Protein AF-A0A7X7J1K4-F1 (afdb_monomer)

Secondary structure (DSSP, 8-state):
--S-SS------------------------------PPPTTSPP-EEEEEE-GGGGSTTTTHHHHHHHHHH----EEEEEE-STT--TT-HHHHHHHHHHHHHHHTTT-EEEEE--GGGGHHHHHHH-TT-EEEEEEEEEEE--SSSEEEEEEEPP-B--TTTTTS--B-EEEEEEEEEEEE-EETTEE-GGG-EE-GGGEEEEEEETTEEEEEEE--TTTTTPEEEEEEEEEEEEE-TT-SSHHHHHHHHHHHTTTS--SEEE--S-SSPP-TT--TTS-EEEE-HHHHHHHHHHHTS--HHHHHHHHHH-BTT-HHHHHHHHHHHHHHHHHHHHHHHHHHHHHHHHHH-TT-EEES-S--SSS--GGGGGTTSSGGGT---SSEEEETT--HHHHHHHHHHTT-S-EEEEE--SSHHHHHHHHHHHHTTTEEEEE-

Structure (mmCIF, N/CA/C/O backbone):
data_AF-A0A7X7J1K4-F1
#
_entry.id   AF-A0A7X7J1K4-F1
#
loop_
_atom_site.group_PDB
_atom_site.id
_atom_site.type_symbol
_atom_site.label_atom_id
_atom_site.label_alt_id
_atom_site.label_comp_id
_atom_site.label_asym_id
_atom_site.label_entity_id
_atom_site.label_seq_id
_atom_site.pdbx_PDB_ins_code
_atom_site.Cartn_x
_atom_site.Cartn_y
_atom_site.Cartn_z
_atom_site.occupancy
_atom_site.B_iso_or_equiv
_atom_site.auth_seq_id
_atom_site.auth_comp_id
_atom_site.auth_asym_id
_atom_site.auth_atom_id
_atom_site.pdbx_PDB_model_num
ATOM 1 N N . MET A 1 1 ? 10.378 25.356 23.975 1.00 38.84 1 MET A N 1
ATOM 2 C CA . MET A 1 1 ? 11.098 26.392 23.202 1.00 38.84 1 MET A CA 1
ATOM 3 C C . MET A 1 1 ? 10.465 26.437 21.829 1.00 38.84 1 MET A C 1
ATOM 5 O O . MET A 1 1 ? 10.294 25.387 21.225 1.00 38.84 1 MET A O 1
ATOM 9 N N . SER A 1 2 ? 9.949 27.606 21.465 1.00 27.91 2 SER A N 1
ATOM 10 C CA . SER A 1 2 ? 8.880 27.794 20.487 1.00 27.91 2 SER A CA 1
ATOM 11 C C . SER A 1 2 ? 9.365 27.952 19.051 1.00 27.91 2 SER A C 1
ATOM 13 O O . SER A 1 2 ? 10.440 28.473 18.773 1.00 27.91 2 SER A O 1
ATOM 15 N N . SER A 1 3 ? 8.471 27.540 18.161 1.00 30.62 3 SER A N 1
ATOM 16 C CA . SER A 1 3 ? 8.417 27.782 16.729 1.00 30.62 3 SER A CA 1
ATOM 17 C C . SER A 1 3 ? 8.496 29.271 16.372 1.00 30.62 3 SER A C 1
ATOM 19 O O . SER A 1 3 ? 7.479 29.952 16.391 1.00 30.62 3 SER A O 1
ATOM 21 N N . THR A 1 4 ? 9.676 29.764 16.010 1.00 34.72 4 THR A N 1
ATOM 22 C CA . THR A 1 4 ? 9.859 30.968 15.176 1.00 34.72 4 THR A CA 1
ATOM 23 C C . THR A 1 4 ? 11.352 31.136 14.934 1.00 34.72 4 THR A C 1
ATOM 25 O O . THR A 1 4 ? 12.002 31.713 15.789 1.00 34.72 4 THR A O 1
ATOM 28 N N . GLU A 1 5 ? 11.890 30.601 13.828 1.00 29.33 5 GLU A N 1
ATOM 29 C CA . GLU A 1 5 ? 13.121 31.100 13.163 1.00 29.33 5 GLU A CA 1
ATOM 30 C C . GLU A 1 5 ? 13.556 30.220 11.973 1.00 29.33 5 GLU A C 1
ATOM 32 O O . GLU A 1 5 ? 14.664 29.688 11.921 1.00 29.33 5 GLU A O 1
ATOM 37 N N . ARG A 1 6 ? 12.686 30.042 10.967 1.00 29.98 6 ARG A N 1
ATOM 38 C CA . ARG A 1 6 ? 13.155 29.574 9.646 1.00 29.98 6 ARG A CA 1
ATOM 39 C C . ARG A 1 6 ? 12.234 29.928 8.475 1.00 29.98 6 ARG A C 1
ATOM 41 O O . ARG A 1 6 ? 11.979 29.124 7.590 1.00 29.98 6 ARG A O 1
ATOM 48 N N . GLN A 1 7 ? 11.757 31.169 8.454 1.00 31.53 7 GLN A N 1
ATOM 49 C CA . GLN A 1 7 ? 11.195 31.794 7.256 1.00 31.53 7 GLN A CA 1
ATOM 50 C C . GLN A 1 7 ? 11.662 33.244 7.196 1.00 31.53 7 GLN A C 1
ATOM 52 O O . GLN A 1 7 ? 11.224 34.054 8.010 1.00 31.53 7 GLN A O 1
ATOM 57 N N . ARG A 1 8 ? 12.561 33.534 6.248 1.00 29.19 8 ARG A N 1
ATOM 58 C CA . ARG A 1 8 ? 12.749 34.805 5.520 1.00 29.19 8 ARG A CA 1
ATOM 59 C C . ARG A 1 8 ? 14.093 34.739 4.797 1.00 29.19 8 ARG A C 1
ATOM 61 O O . ARG A 1 8 ? 15.120 34.790 5.454 1.00 29.19 8 ARG A O 1
ATOM 68 N N . LEU A 1 9 ? 14.071 34.630 3.470 1.00 26.22 9 LEU A N 1
ATOM 69 C CA . LEU A 1 9 ? 14.739 35.572 2.562 1.00 26.22 9 LEU A CA 1
ATOM 70 C C . LEU A 1 9 ? 14.534 35.112 1.110 1.00 26.22 9 LEU A C 1
ATOM 72 O O . LEU A 1 9 ? 15.234 34.241 0.606 1.00 26.22 9 LEU A O 1
ATOM 76 N N . THR A 1 10 ? 13.585 35.750 0.428 1.00 28.55 10 THR A N 1
ATOM 77 C CA . T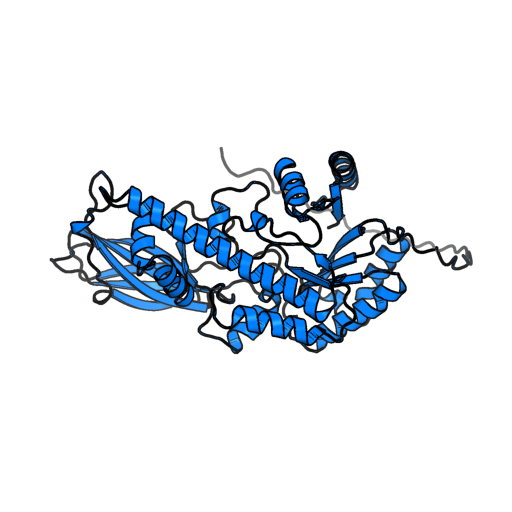HR A 1 10 ? 13.540 35.837 -1.034 1.00 28.55 10 THR A CA 1
ATOM 78 C C . THR A 1 10 ? 13.226 37.276 -1.452 1.00 28.55 10 THR A C 1
ATOM 80 O O . THR A 1 10 ? 12.444 37.970 -0.806 1.00 28.55 10 THR A O 1
ATOM 83 N N . HIS A 1 11 ? 13.841 37.653 -2.578 1.00 27.47 11 HIS A N 1
ATOM 84 C CA . HIS A 1 11 ? 13.633 38.816 -3.455 1.00 27.47 11 HIS A CA 1
ATOM 85 C C . HIS A 1 11 ? 14.444 40.102 -3.230 1.00 27.47 11 HIS A C 1
ATOM 87 O O . HIS A 1 11 ? 14.130 40.929 -2.379 1.00 27.47 11 HIS A O 1
ATOM 93 N N . ARG A 1 12 ? 15.409 40.308 -4.142 1.00 26.31 12 ARG A N 1
ATOM 94 C CA . ARG A 1 12 ? 15.571 41.424 -5.114 1.00 26.31 12 ARG A CA 1
ATOM 95 C C . ARG A 1 12 ? 16.847 41.090 -5.919 1.00 26.31 12 ARG A C 1
ATOM 97 O O . ARG A 1 12 ? 17.851 40.757 -5.313 1.00 26.31 12 ARG A O 1
ATOM 104 N N . PHE A 1 13 ? 16.854 40.975 -7.245 1.00 25.03 13 PHE A N 1
ATOM 105 C CA . PHE A 1 13 ? 16.750 42.063 -8.217 1.00 25.03 13 PHE A CA 1
ATOM 106 C C . PHE A 1 13 ? 16.441 41.519 -9.622 1.00 25.03 13 PHE A C 1
ATOM 108 O O . PHE A 1 13 ? 16.868 40.426 -9.986 1.00 25.03 13 PHE A O 1
ATOM 115 N N . ALA A 1 14 ? 15.735 42.330 -10.406 1.00 26.45 14 ALA A N 1
ATOM 116 C CA . ALA A 1 14 ? 15.553 42.176 -11.841 1.00 26.45 14 ALA A CA 1
ATOM 117 C C . ALA A 1 14 ? 16.544 43.069 -12.612 1.00 26.45 14 ALA A C 1
ATOM 119 O O . ALA A 1 14 ? 16.839 44.174 -12.162 1.00 26.45 14 ALA A O 1
ATOM 120 N N . GLY A 1 15 ? 16.933 42.612 -13.808 1.00 24.05 15 GLY A N 1
ATOM 121 C CA . GLY A 1 15 ? 17.283 43.459 -14.955 1.00 24.05 15 GLY A CA 1
ATOM 122 C C . GLY A 1 15 ? 18.772 43.618 -15.276 1.00 24.05 15 GLY A C 1
ATOM 123 O O . GLY A 1 15 ? 19.477 44.340 -14.585 1.00 24.05 15 GLY A O 1
ATOM 124 N N . ILE A 1 16 ? 19.216 43.029 -16.394 1.00 25.86 16 ILE A N 1
ATOM 125 C CA . ILE A 1 16 ? 19.605 43.731 -17.639 1.00 25.86 16 ILE A CA 1
ATOM 126 C C . ILE A 1 16 ? 20.153 42.696 -18.640 1.00 25.86 16 ILE A C 1
ATOM 128 O O . ILE A 1 16 ? 21.058 41.923 -18.336 1.00 25.86 16 ILE A O 1
ATOM 132 N N . SER A 1 17 ? 19.587 42.708 -19.846 1.00 26.92 17 SER A N 1
ATOM 133 C CA . SER A 1 17 ? 20.071 42.002 -21.034 1.00 26.92 17 SER A CA 1
ATOM 134 C C . SER A 1 17 ? 21.210 42.776 -21.701 1.00 26.92 17 SER A C 1
ATOM 136 O O . SER A 1 17 ? 21.067 43.979 -21.900 1.00 26.92 17 SER A O 1
ATOM 138 N N . VAL A 1 18 ? 22.251 42.084 -22.177 1.00 27.19 18 VAL A N 1
ATOM 139 C CA . VAL A 1 18 ? 23.035 42.502 -23.354 1.00 27.19 18 VAL A CA 1
ATOM 140 C C . VAL A 1 18 ? 23.382 41.263 -24.181 1.00 27.19 18 VAL A C 1
ATOM 142 O O . VAL A 1 18 ? 23.958 40.299 -23.688 1.00 27.19 18 VAL A O 1
ATOM 145 N N . VAL A 1 19 ? 22.987 41.318 -25.450 1.00 31.38 19 VAL A N 1
ATOM 146 C CA . VAL A 1 19 ? 23.335 40.397 -26.533 1.00 31.38 19 VAL A CA 1
ATOM 147 C C . VAL A 1 19 ? 24.741 40.719 -27.035 1.00 31.38 19 VAL A C 1
ATOM 149 O O . VAL A 1 19 ? 25.033 41.884 -27.288 1.00 31.38 19 VAL A O 1
ATOM 152 N N . LEU A 1 20 ? 25.561 39.698 -27.294 1.00 28.31 20 LEU A N 1
ATOM 153 C CA . LEU A 1 20 ? 26.568 39.747 -28.357 1.00 28.31 20 LEU A CA 1
ATOM 154 C C . LEU A 1 20 ? 26.855 38.332 -28.867 1.00 28.31 20 LEU A C 1
ATOM 156 O O . LEU A 1 20 ? 27.380 37.476 -28.160 1.00 28.31 20 LEU A O 1
ATOM 160 N N . ALA A 1 21 ? 26.442 38.105 -30.112 1.00 32.38 21 ALA A N 1
ATOM 161 C CA . ALA A 1 21 ? 26.764 36.939 -30.911 1.00 32.38 21 ALA A CA 1
ATOM 162 C C . ALA A 1 21 ? 28.177 37.080 -31.493 1.00 32.38 21 ALA A C 1
ATOM 164 O O . ALA A 1 21 ? 28.516 38.131 -32.031 1.00 32.38 21 ALA A O 1
ATOM 165 N N . ALA A 1 22 ? 28.955 36.001 -31.477 1.00 29.34 22 ALA A N 1
ATOM 166 C CA . ALA A 1 22 ? 29.992 35.758 -32.472 1.00 29.34 22 ALA A CA 1
ATOM 167 C C . ALA A 1 22 ? 30.172 34.245 -32.614 1.00 29.34 22 ALA A C 1
ATOM 169 O O . ALA A 1 22 ? 30.506 33.549 -31.657 1.00 29.34 22 ALA A O 1
ATOM 170 N N . GLY A 1 23 ? 29.850 33.742 -33.803 1.00 31.02 23 GLY A N 1
ATOM 171 C CA . GLY A 1 23 ? 29.879 32.327 -34.121 1.00 31.02 23 GLY A CA 1
ATOM 172 C C . GLY A 1 23 ? 31.291 31.777 -34.269 1.00 31.02 23 GLY A C 1
ATOM 173 O O . GLY A 1 23 ? 32.190 32.457 -34.748 1.00 31.02 23 GLY A O 1
ATOM 174 N N . LEU A 1 24 ? 31.425 30.498 -33.941 1.00 31.73 24 LEU A N 1
ATOM 175 C CA . LEU A 1 24 ? 32.387 29.594 -34.550 1.00 31.73 24 LEU A CA 1
ATOM 176 C C . LEU A 1 24 ? 31.652 28.275 -34.779 1.00 31.73 24 LEU A C 1
ATOM 178 O O . LEU A 1 24 ? 31.370 27.511 -33.860 1.00 31.73 24 LEU A O 1
ATOM 182 N N . THR A 1 25 ? 31.285 28.061 -36.037 1.00 38.62 25 THR A N 1
ATOM 183 C CA . THR A 1 25 ? 30.877 26.778 -36.599 1.00 38.62 25 THR A CA 1
ATOM 184 C C . THR A 1 25 ? 32.018 25.780 -36.438 1.00 38.62 25 THR A C 1
ATOM 186 O O . THR A 1 25 ? 32.907 25.705 -37.284 1.00 38.62 25 THR A O 1
ATOM 189 N N . ALA A 1 26 ? 31.991 25.003 -35.360 1.00 34.88 26 ALA A N 1
ATOM 190 C CA . ALA A 1 26 ? 32.675 23.724 -35.314 1.00 34.88 26 ALA A CA 1
ATOM 191 C C . ALA A 1 26 ? 31.660 22.663 -35.742 1.00 34.88 26 ALA A C 1
ATOM 193 O O . ALA A 1 26 ? 30.751 22.309 -34.992 1.00 34.88 26 ALA A O 1
ATOM 194 N N . ALA A 1 27 ? 31.802 22.187 -36.978 1.00 41.53 27 ALA A N 1
ATOM 195 C CA . ALA A 1 27 ? 31.234 20.918 -37.395 1.00 41.53 27 ALA A CA 1
ATOM 196 C C . ALA A 1 27 ? 31.910 19.818 -36.562 1.00 41.53 27 ALA A C 1
ATOM 198 O O . ALA A 1 27 ? 32.919 19.244 -36.964 1.00 41.53 27 ALA A O 1
ATOM 199 N N . ALA A 1 28 ? 31.396 19.582 -35.357 1.00 37.72 28 ALA A N 1
ATOM 200 C CA . ALA A 1 28 ? 31.716 18.394 -34.595 1.00 37.72 28 ALA A CA 1
ATOM 201 C C . ALA A 1 28 ? 30.978 17.246 -35.279 1.00 37.72 28 ALA A C 1
ATOM 203 O O . ALA A 1 28 ? 29.747 17.180 -35.256 1.00 37.72 28 ALA A O 1
ATOM 204 N N . GLY A 1 29 ? 31.741 16.386 -35.955 1.00 34.19 29 GLY A N 1
ATOM 205 C CA . GLY A 1 29 ? 31.241 15.095 -36.388 1.00 34.19 29 GLY A CA 1
ATOM 206 C C . GLY A 1 29 ? 30.543 14.431 -35.209 1.00 34.19 29 GLY A C 1
ATOM 207 O O . GLY A 1 29 ? 31.053 14.448 -34.089 1.00 34.19 29 GLY A O 1
ATOM 208 N N . ALA A 1 30 ? 29.351 13.897 -35.456 1.00 40.28 30 ALA A N 1
ATOM 209 C CA . ALA A 1 30 ? 28.716 12.984 -34.531 1.00 40.28 30 ALA A CA 1
ATOM 210 C C . ALA A 1 30 ? 29.609 11.740 -34.448 1.00 40.28 30 ALA A C 1
ATOM 212 O O . ALA A 1 30 ? 29.418 10.777 -35.186 1.00 40.28 30 ALA A O 1
ATOM 213 N N . GLU A 1 31 ? 30.624 11.781 -33.581 1.00 42.53 31 GLU A N 1
ATOM 214 C CA . GLU A 1 31 ? 31.140 10.566 -32.978 1.00 42.53 31 GLU A CA 1
ATOM 215 C C . GLU A 1 31 ? 29.918 9.889 -32.374 1.00 42.53 31 GLU A C 1
ATOM 217 O O . GLU A 1 31 ? 29.295 10.391 -31.435 1.00 42.53 31 GLU A O 1
ATOM 222 N N . THR A 1 32 ? 29.513 8.777 -32.976 1.00 45.75 32 THR A N 1
ATOM 223 C CA . THR A 1 32 ? 28.626 7.816 -32.342 1.00 45.75 32 THR A CA 1
ATOM 224 C C . THR A 1 32 ? 29.368 7.323 -31.112 1.00 45.75 32 THR A C 1
ATOM 226 O O . THR A 1 32 ? 30.117 6.350 -31.187 1.00 45.75 32 THR A O 1
ATOM 229 N N . ALA A 1 33 ? 29.245 8.068 -30.011 1.00 51.19 33 ALA A N 1
ATOM 230 C CA . ALA A 1 33 ? 29.772 7.682 -28.721 1.00 51.19 33 ALA A CA 1
ATOM 231 C C . ALA A 1 33 ? 29.267 6.265 -28.465 1.00 51.19 33 ALA A C 1
ATOM 233 O O . ALA A 1 33 ? 28.053 6.036 -28.425 1.00 51.19 33 ALA A O 1
ATOM 234 N N . SER A 1 34 ? 30.193 5.307 -28.381 1.00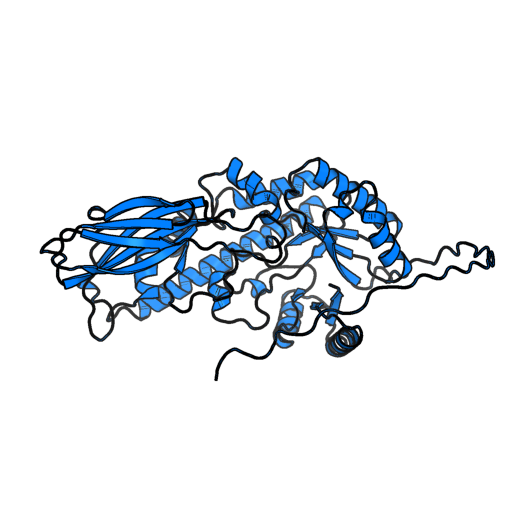 54.34 34 SER A N 1
ATOM 235 C CA . SER A 1 34 ? 29.845 3.948 -27.990 1.00 54.34 34 SER A CA 1
ATOM 236 C C . SER A 1 34 ? 29.031 4.037 -26.702 1.00 54.34 34 SER A C 1
ATOM 238 O O . SER A 1 34 ? 29.440 4.761 -25.788 1.00 54.34 34 SER A O 1
ATOM 240 N N . PRO A 1 35 ? 27.874 3.362 -26.624 1.00 59.28 35 PRO A N 1
ATOM 241 C CA . PRO A 1 35 ? 27.024 3.455 -25.452 1.00 59.28 35 PRO A CA 1
ATOM 242 C C . PRO A 1 35 ? 27.849 3.107 -24.207 1.00 59.28 35 PRO A C 1
ATOM 244 O O . PRO A 1 35 ? 28.520 2.077 -24.180 1.00 59.28 35 PRO A O 1
ATOM 247 N N . LEU A 1 36 ? 27.790 3.956 -23.172 1.00 81.50 36 LEU A N 1
ATOM 248 C CA . LEU A 1 36 ? 28.503 3.811 -21.886 1.00 81.50 36 LEU A CA 1
ATOM 249 C C . LEU A 1 36 ? 28.023 2.595 -21.059 1.00 81.50 36 LEU A C 1
ATOM 251 O O . LEU A 1 36 ? 28.170 2.554 -19.839 1.00 81.50 36 LEU A O 1
ATOM 255 N N . ARG A 1 37 ? 27.362 1.628 -21.696 1.00 87.94 37 ARG A N 1
ATOM 256 C CA . ARG A 1 37 ? 26.714 0.483 -21.062 1.00 87.94 37 ARG A CA 1
ATOM 257 C C . ARG A 1 37 ? 27.772 -0.510 -20.606 1.00 87.94 37 ARG A C 1
ATOM 259 O O . ARG A 1 37 ? 28.709 -0.829 -21.335 1.00 87.94 37 ARG A O 1
ATOM 266 N N . LEU A 1 38 ? 27.592 -1.006 -19.388 1.00 85.06 38 LEU A N 1
ATOM 267 C CA . LEU A 1 38 ? 28.438 -2.060 -18.850 1.00 85.06 38 LEU A CA 1
ATOM 268 C C . LEU A 1 38 ? 28.163 -3.392 -19.574 1.00 85.06 38 LEU A C 1
ATOM 270 O O . LEU A 1 38 ? 27.071 -3.582 -20.118 1.00 85.06 38 LEU A O 1
ATOM 274 N N . PRO A 1 39 ? 29.131 -4.325 -19.580 1.00 85.12 39 PRO A N 1
ATOM 275 C CA . PRO A 1 39 ? 28.926 -5.671 -20.106 1.00 85.12 39 PRO A CA 1
ATOM 276 C C . PRO A 1 39 ? 27.729 -6.379 -19.454 1.00 85.12 39 PRO A C 1
ATOM 278 O O . PRO A 1 39 ? 27.480 -6.214 -18.262 1.00 85.12 39 PRO A O 1
ATOM 281 N N . GLY A 1 40 ? 27.020 -7.223 -20.211 1.00 80.50 40 GLY A N 1
ATOM 282 C CA . GLY A 1 40 ? 25.788 -7.883 -19.748 1.00 80.50 40 GLY A CA 1
ATOM 283 C C . GLY A 1 40 ? 25.957 -8.875 -18.588 1.00 80.50 40 GLY A C 1
ATOM 284 O O . GLY A 1 40 ? 24.970 -9.297 -17.999 1.00 80.50 40 GLY A O 1
ATOM 285 N N . ASN A 1 41 ? 27.190 -9.246 -18.233 1.00 82.69 41 ASN A N 1
ATOM 286 C CA . ASN A 1 41 ? 27.491 -10.052 -17.046 1.00 82.69 41 ASN A CA 1
ATOM 287 C C . ASN A 1 41 ? 27.657 -9.210 -15.765 1.00 82.69 41 ASN A C 1
ATOM 289 O O . ASN A 1 41 ? 27.933 -9.767 -14.702 1.00 82.69 41 ASN A O 1
ATOM 293 N N . VAL A 1 42 ? 27.528 -7.884 -15.856 1.00 88.19 42 VAL A N 1
ATOM 294 C CA . VAL A 1 42 ? 27.526 -6.973 -14.709 1.00 88.19 42 VAL A CA 1
ATOM 295 C C . VAL A 1 42 ? 26.071 -6.665 -14.333 1.00 88.19 42 VAL A C 1
ATOM 297 O O . VAL A 1 42 ? 25.270 -6.398 -15.229 1.00 88.19 42 VAL A O 1
ATOM 300 N N . PRO A 1 43 ? 25.708 -6.674 -13.033 1.00 88.75 43 PRO A N 1
ATOM 301 C CA . PRO A 1 43 ? 24.391 -6.217 -12.590 1.00 88.75 43 PRO A CA 1
ATOM 302 C C . PRO A 1 43 ? 24.044 -4.826 -13.148 1.00 88.75 43 PRO A C 1
ATOM 304 O O . PRO A 1 43 ? 24.957 -4.021 -13.361 1.00 88.75 43 PRO A O 1
ATOM 307 N N . PRO A 1 44 ? 22.753 -4.524 -13.373 1.00 92.75 44 PRO A N 1
ATOM 308 C CA . PRO A 1 44 ? 22.355 -3.285 -14.027 1.00 92.75 44 PRO A CA 1
ATOM 309 C C . PRO A 1 44 ? 22.749 -2.043 -13.225 1.00 92.75 44 PRO A C 1
ATOM 311 O O . PRO A 1 44 ? 22.942 -2.085 -12.009 1.00 92.75 44 PRO A O 1
ATOM 314 N N . VAL A 1 45 ? 22.828 -0.918 -13.929 1.00 94.38 45 VAL A N 1
ATOM 315 C CA . VAL A 1 45 ? 22.876 0.415 -13.327 1.00 94.38 45 VAL A CA 1
ATOM 316 C C . VAL A 1 45 ? 21.469 0.985 -13.439 1.00 94.38 45 VAL A C 1
ATOM 318 O O . VAL A 1 45 ? 20.972 1.189 -14.551 1.00 94.38 45 VAL A O 1
ATOM 321 N N . MET A 1 46 ? 20.833 1.192 -12.288 1.00 95.38 46 MET A N 1
ATOM 322 C CA . MET A 1 46 ? 19.438 1.613 -12.196 1.00 95.38 46 MET A CA 1
ATOM 323 C C . MET A 1 46 ? 19.333 3.097 -11.862 1.00 95.38 46 MET A C 1
ATOM 325 O O . MET A 1 46 ? 20.190 3.648 -11.169 1.00 95.38 46 MET A O 1
ATOM 329 N N . ALA A 1 47 ? 18.301 3.733 -12.398 1.00 95.75 47 ALA A N 1
ATOM 330 C CA . ALA A 1 47 ? 17.861 5.041 -11.951 1.00 95.75 47 ALA A CA 1
ATOM 331 C C . ALA A 1 47 ? 16.334 5.112 -11.968 1.00 95.75 47 ALA A C 1
ATOM 333 O O . ALA A 1 47 ? 15.670 4.413 -12.742 1.00 95.75 47 ALA A O 1
ATOM 334 N N . VAL A 1 48 ? 15.790 6.004 -11.155 1.00 94.50 48 VAL A N 1
ATOM 335 C CA . VAL A 1 48 ? 14.369 6.296 -11.068 1.00 94.50 48 VAL A CA 1
ATOM 336 C C . VAL A 1 48 ? 14.021 7.430 -12.016 1.00 94.50 48 VAL A C 1
ATOM 338 O O . VAL A 1 48 ? 14.773 8.383 -12.209 1.00 94.50 48 VAL A O 1
ATOM 341 N N . TRP A 1 49 ? 12.837 7.352 -12.614 1.00 94.56 49 TRP A N 1
ATOM 342 C CA . TRP A 1 49 ? 12.316 8.424 -13.443 1.00 94.56 49 TRP A CA 1
ATOM 343 C C . TRP A 1 49 ? 10.837 8.686 -13.163 1.00 94.56 49 TRP A C 1
ATOM 345 O O . TRP A 1 49 ? 9.949 7.943 -13.577 1.00 94.56 49 TRP A O 1
ATOM 355 N N . GLY A 1 50 ? 10.562 9.792 -12.468 1.00 92.69 50 GLY A N 1
ATOM 356 C CA . GLY A 1 50 ? 9.203 10.285 -12.244 1.00 92.69 50 GLY A CA 1
ATOM 357 C C . GLY A 1 50 ? 8.686 11.091 -13.436 1.00 92.69 50 GLY A C 1
ATOM 358 O O . GLY A 1 50 ? 9.121 12.225 -13.659 1.00 92.69 50 GLY A O 1
ATOM 359 N N . TRP A 1 51 ? 7.736 10.536 -14.183 1.00 93.31 51 TRP A N 1
ATOM 360 C CA . TRP A 1 51 ? 7.108 11.208 -15.320 1.00 93.31 51 TRP A CA 1
ATOM 361 C C . TRP A 1 51 ? 6.230 12.368 -14.876 1.00 93.31 51 TRP A C 1
ATOM 363 O O . TRP A 1 51 ? 5.497 12.268 -13.898 1.00 93.31 51 TRP A O 1
ATOM 373 N N . ARG A 1 52 ? 6.266 13.460 -15.638 1.00 91.56 52 ARG A N 1
ATOM 374 C CA . ARG A 1 52 ? 5.416 14.644 -15.441 1.00 91.56 52 ARG A CA 1
ATOM 375 C C . ARG A 1 52 ? 4.554 14.857 -16.680 1.00 91.56 52 ARG A C 1
ATOM 377 O O . ARG A 1 52 ? 4.762 14.196 -17.693 1.00 91.56 52 ARG A O 1
ATOM 384 N N . GLU A 1 53 ? 3.648 15.833 -16.648 1.00 91.81 53 GLU A N 1
ATOM 385 C CA . GLU A 1 53 ? 2.828 16.197 -17.820 1.00 91.81 53 GLU A CA 1
ATOM 386 C C . GLU A 1 53 ? 3.659 16.420 -19.093 1.00 91.81 53 GLU A C 1
ATOM 388 O O . GLU A 1 53 ? 3.279 15.976 -20.174 1.00 91.81 53 GLU A O 1
ATOM 393 N N . SER A 1 54 ? 4.840 17.038 -18.975 1.00 94.44 54 SER A N 1
ATOM 394 C CA . SER A 1 54 ? 5.733 17.258 -20.118 1.00 94.44 54 SER A CA 1
ATOM 395 C C . SER A 1 54 ? 6.212 15.961 -20.772 1.00 94.44 54 SER A C 1
ATOM 397 O O . SER A 1 54 ? 6.472 15.952 -21.971 1.00 94.44 54 SER A O 1
ATOM 399 N N . THR A 1 55 ? 6.295 14.858 -20.025 1.00 95.38 55 THR A N 1
ATOM 400 C CA . THR A 1 55 ? 6.679 13.545 -20.555 1.00 95.38 55 THR A CA 1
ATOM 401 C C . THR A 1 55 ? 5.591 12.946 -21.445 1.00 95.38 55 THR A C 1
ATOM 403 O O . THR A 1 55 ? 5.908 12.146 -22.321 1.00 95.38 55 THR A O 1
ATOM 406 N N . PHE A 1 56 ? 4.330 13.362 -21.278 1.00 95.69 56 PHE A N 1
ATOM 407 C CA . PHE A 1 56 ? 3.199 12.940 -22.111 1.00 95.69 56 PHE A CA 1
ATOM 408 C C . PHE A 1 56 ? 3.010 13.790 -23.374 1.00 95.69 56 PHE A C 1
ATOM 410 O O . PHE A 1 56 ? 2.199 13.434 -24.229 1.00 95.69 56 PHE A O 1
ATOM 417 N N . ALA A 1 57 ? 3.763 14.883 -23.537 1.00 96.06 57 ALA A N 1
ATOM 418 C CA . ALA A 1 57 ? 3.813 15.593 -24.811 1.00 96.06 57 ALA A CA 1
ATOM 419 C C . ALA A 1 57 ? 4.389 14.681 -25.919 1.00 96.06 57 ALA A C 1
ATOM 421 O O . ALA A 1 57 ? 5.174 13.770 -25.619 1.00 96.06 57 ALA A O 1
ATOM 422 N N . PRO A 1 58 ? 4.051 14.916 -27.203 1.00 95.06 58 PRO A N 1
ATOM 423 C CA . PRO A 1 58 ? 4.715 14.239 -28.313 1.00 95.06 58 PRO A CA 1
ATOM 424 C C . PRO A 1 58 ? 6.235 14.353 -28.170 1.00 95.06 58 PRO A C 1
ATOM 426 O O . PRO A 1 58 ? 6.757 15.451 -27.987 1.00 95.06 58 PRO A O 1
ATOM 429 N N . ASP A 1 59 ? 6.933 13.216 -28.196 1.00 96.50 59 ASP A N 1
ATOM 430 C CA . ASP A 1 59 ? 8.385 13.118 -27.998 1.00 96.50 59 ASP A CA 1
ATOM 431 C C . ASP A 1 59 ? 8.937 13.656 -26.656 1.00 96.50 59 ASP A C 1
ATOM 433 O O . ASP A 1 59 ? 10.154 13.742 -26.480 1.00 96.50 59 ASP A O 1
ATOM 437 N N . GLY A 1 60 ? 8.082 13.951 -25.670 1.00 97.25 60 GLY A N 1
ATOM 438 C CA . GLY A 1 60 ? 8.474 14.519 -24.372 1.00 97.25 60 GLY A CA 1
ATOM 439 C C . GLY A 1 60 ? 9.437 13.652 -23.548 1.00 97.25 60 GLY A C 1
ATOM 440 O O . GLY A 1 60 ? 10.133 14.153 -22.665 1.00 97.25 60 GLY A O 1
ATOM 441 N N . TYR A 1 61 ? 9.528 12.358 -23.861 1.00 97.81 61 TYR A N 1
ATOM 442 C CA . TYR A 1 61 ? 10.469 11.412 -23.258 1.00 97.81 61 TYR A CA 1
ATOM 443 C C . TYR A 1 61 ? 11.904 11.518 -23.800 1.00 97.81 61 TYR A C 1
ATOM 445 O O . TYR A 1 61 ? 12.844 11.121 -23.108 1.00 97.81 61 TYR A O 1
ATOM 453 N N . LYS A 1 62 ? 12.100 12.033 -25.026 1.00 98.31 62 LYS A N 1
ATOM 454 C CA . LYS A 1 62 ? 13.388 11.924 -25.737 1.00 98.31 62 LYS A CA 1
ATOM 455 C C . LYS A 1 62 ? 14.515 12.636 -25.006 1.00 98.31 62 LYS A C 1
ATOM 457 O O . LYS A 1 62 ? 15.570 12.049 -24.811 1.00 98.31 62 LYS A O 1
ATOM 462 N N . ALA A 1 63 ? 14.273 13.856 -24.526 1.00 97.12 63 ALA A N 1
ATOM 463 C CA . ALA A 1 63 ? 15.307 14.667 -23.884 1.00 97.12 63 ALA A CA 1
ATOM 464 C C . ALA A 1 63 ? 15.948 13.971 -22.668 1.00 97.12 63 ALA A C 1
ATOM 466 O O . ALA A 1 63 ? 17.169 14.011 -22.511 1.00 97.12 63 ALA A O 1
ATOM 467 N N . HIS A 1 64 ? 15.142 13.307 -21.832 1.00 96.81 64 HIS A N 1
ATOM 468 C CA . HIS A 1 64 ? 15.643 12.586 -20.661 1.00 96.81 64 HIS A CA 1
ATOM 469 C C . HIS A 1 64 ? 16.418 11.323 -21.063 1.00 96.81 64 HIS A C 1
ATOM 471 O O . HIS A 1 64 ? 17.516 11.084 -20.561 1.00 96.81 64 HIS A O 1
ATOM 477 N N . ILE A 1 65 ? 15.896 10.553 -22.023 1.00 97.88 65 ILE A N 1
ATOM 478 C CA . ILE A 1 65 ? 16.561 9.346 -22.533 1.00 97.88 65 ILE A CA 1
ATOM 479 C C . ILE A 1 65 ? 17.885 9.693 -23.213 1.00 97.88 65 ILE A C 1
ATOM 481 O O . ILE A 1 65 ? 18.890 9.052 -22.929 1.00 97.88 65 ILE A O 1
ATOM 485 N N . ASP A 1 66 ? 17.923 10.734 -24.044 1.00 97.56 66 ASP A N 1
ATOM 486 C CA . ASP A 1 66 ? 19.138 11.179 -24.731 1.00 97.56 66 ASP A CA 1
ATOM 487 C C . ASP A 1 66 ? 20.198 11.675 -23.741 1.00 97.56 66 ASP A C 1
ATOM 489 O O . ASP A 1 66 ? 21.397 11.520 -23.973 1.00 97.56 66 ASP A O 1
ATOM 493 N N . MET A 1 67 ? 19.777 12.310 -22.644 1.00 95.75 67 MET A N 1
ATOM 494 C CA . MET A 1 67 ? 20.675 12.711 -21.563 1.00 95.75 67 MET A CA 1
ATOM 495 C C . MET A 1 67 ? 21.282 11.477 -20.882 1.00 95.75 67 MET A C 1
ATOM 497 O O . MET A 1 67 ? 22.504 11.391 -20.773 1.00 95.75 67 MET A O 1
ATOM 501 N N . MET A 1 68 ? 20.458 10.502 -20.483 1.00 95.06 68 MET A N 1
ATOM 502 C CA . MET A 1 68 ? 20.933 9.257 -19.863 1.00 95.06 68 MET A CA 1
ATOM 503 C C . MET A 1 68 ? 21.819 8.444 -20.816 1.00 95.06 68 MET A C 1
ATOM 505 O O . MET A 1 68 ? 22.873 7.948 -20.429 1.00 95.06 68 MET A O 1
ATOM 509 N N . ALA A 1 69 ? 21.441 8.350 -22.090 1.00 95.62 69 ALA A N 1
ATOM 510 C CA . ALA A 1 69 ? 22.210 7.659 -23.118 1.00 95.62 69 ALA A CA 1
ATOM 511 C C . ALA A 1 69 ? 23.612 8.251 -23.303 1.00 95.62 69 ALA A C 1
ATOM 513 O O . ALA A 1 69 ? 24.580 7.503 -23.431 1.00 95.62 69 ALA A O 1
ATOM 514 N N . ARG A 1 70 ? 23.726 9.585 -23.292 1.00 95.25 70 ARG A N 1
ATOM 515 C CA . ARG A 1 70 ? 24.996 10.288 -23.517 1.00 95.25 70 ARG A CA 1
ATOM 516 C C . ARG A 1 70 ? 25.887 10.370 -22.285 1.00 95.25 70 ARG A C 1
ATOM 518 O O . ARG A 1 70 ? 27.103 10.429 -22.437 1.00 95.25 70 ARG A O 1
ATOM 525 N N . HIS A 1 71 ? 25.304 10.430 -21.090 1.00 93.88 71 HIS A N 1
ATOM 526 C CA . HIS A 1 71 ? 26.035 10.853 -19.892 1.00 93.88 71 HIS A CA 1
ATOM 527 C C . HIS A 1 71 ? 26.057 9.830 -18.756 1.00 93.88 71 HIS A C 1
ATOM 529 O O . HIS A 1 71 ? 26.688 10.096 -17.736 1.00 93.88 71 HIS A O 1
ATOM 535 N N . SER A 1 72 ? 25.410 8.670 -18.896 1.00 93.06 72 SER A N 1
ATOM 536 C CA . SER A 1 72 ? 25.415 7.655 -17.843 1.00 93.06 72 SER A CA 1
ATOM 537 C C . SER A 1 72 ? 25.506 6.231 -18.385 1.00 93.06 72 SER A C 1
ATOM 539 O O . SER A 1 72 ? 25.228 5.952 -19.552 1.00 93.06 72 SER A O 1
ATOM 541 N N . ALA A 1 73 ? 25.892 5.309 -17.501 1.00 93.56 73 ALA A N 1
ATOM 542 C CA . ALA A 1 73 ? 25.874 3.871 -17.752 1.00 93.56 73 ALA A CA 1
ATOM 543 C C . ALA A 1 73 ? 24.502 3.225 -17.466 1.00 93.56 73 ALA A C 1
ATOM 545 O O . ALA A 1 73 ? 24.381 2.007 -17.602 1.00 93.56 73 ALA A O 1
ATOM 546 N N . VAL A 1 74 ? 23.492 4.020 -17.076 1.00 95.31 74 VAL A N 1
ATOM 547 C CA . VAL A 1 74 ? 22.147 3.544 -16.714 1.00 95.31 74 VAL A CA 1
ATOM 548 C C . VAL A 1 74 ? 21.567 2.719 -17.852 1.00 95.31 74 VAL A C 1
ATOM 550 O O . VAL A 1 74 ? 21.485 3.185 -18.988 1.00 95.31 74 VAL A O 1
ATOM 553 N N . ASN A 1 75 ? 21.160 1.494 -17.539 1.00 95.75 75 ASN A N 1
ATOM 554 C CA . ASN A 1 75 ? 20.574 0.564 -18.500 1.00 95.75 75 ASN A CA 1
ATOM 555 C C . ASN A 1 75 ? 19.185 0.064 -18.087 1.00 95.75 75 ASN A C 1
ATOM 557 O O . ASN A 1 75 ? 18.533 -0.586 -18.898 1.00 95.75 75 ASN A O 1
ATOM 561 N N . ILE A 1 76 ? 18.705 0.414 -16.891 1.00 97.25 76 ILE A N 1
ATOM 562 C CA . ILE A 1 76 ? 17.326 0.197 -16.447 1.00 97.25 76 ILE A CA 1
ATOM 563 C C . ILE A 1 76 ? 16.803 1.491 -15.817 1.00 97.25 76 ILE A C 1
ATOM 565 O O . ILE A 1 76 ? 17.441 2.047 -14.926 1.00 97.25 76 ILE A O 1
ATOM 569 N N . LEU A 1 77 ? 15.640 1.956 -16.274 1.00 97.75 77 LEU A N 1
ATOM 570 C CA . LEU A 1 77 ? 14.904 3.063 -15.665 1.00 97.75 77 LEU A CA 1
ATOM 571 C C . LEU A 1 77 ? 13.652 2.533 -14.960 1.00 97.75 77 LEU A C 1
ATOM 573 O O . LEU A 1 77 ? 12.698 2.121 -15.628 1.00 97.75 77 LEU A O 1
ATOM 577 N N . ALA A 1 78 ? 13.645 2.575 -13.627 1.00 96.75 78 ALA A N 1
ATOM 578 C CA . ALA A 1 78 ? 12.455 2.345 -12.815 1.00 96.75 78 ALA A CA 1
ATOM 579 C C . ALA A 1 78 ? 11.559 3.586 -12.901 1.00 96.75 78 ALA A C 1
ATOM 581 O O . ALA A 1 78 ? 11.907 4.669 -12.437 1.00 96.75 78 ALA A O 1
ATOM 582 N N . THR A 1 79 ? 10.429 3.467 -13.584 1.00 96.19 79 THR A N 1
ATOM 583 C CA . THR A 1 79 ? 9.685 4.626 -14.079 1.00 96.19 79 THR A CA 1
ATOM 584 C C . THR A 1 79 ? 8.298 4.671 -13.467 1.00 96.19 79 THR A C 1
ATOM 586 O O . THR A 1 79 ? 7.561 3.707 -13.601 1.00 96.19 79 THR A O 1
ATOM 589 N N . THR A 1 80 ? 7.911 5.795 -12.862 1.00 93.69 80 THR A N 1
ATOM 590 C CA . THR A 1 80 ? 6.582 5.970 -12.247 1.00 93.69 80 THR A CA 1
ATOM 591 C C . THR A 1 80 ? 5.878 7.224 -12.760 1.00 93.69 80 THR A C 1
ATOM 593 O O . THR A 1 80 ? 6.519 8.225 -13.098 1.00 93.69 80 THR A O 1
ATOM 596 N N . ILE A 1 81 ? 4.547 7.188 -12.829 1.00 92.56 81 ILE A N 1
ATOM 597 C CA . ILE A 1 81 ? 3.725 8.299 -13.317 1.00 92.56 81 ILE A CA 1
ATOM 598 C C . ILE A 1 81 ? 3.435 9.270 -12.169 1.00 92.56 81 ILE A C 1
ATOM 600 O O . ILE A 1 81 ? 2.727 8.941 -11.224 1.00 92.56 81 ILE A O 1
ATOM 604 N N . ARG A 1 82 ? 3.929 10.509 -12.282 1.00 87.94 82 ARG A N 1
ATOM 605 C CA . ARG A 1 82 ? 3.653 11.629 -11.360 1.00 87.94 82 ARG A CA 1
ATOM 606 C C . ARG A 1 82 ? 2.938 12.767 -12.100 1.00 87.94 82 ARG A C 1
ATOM 608 O O . ARG A 1 82 ? 3.358 13.925 -12.052 1.00 87.94 82 ARG A O 1
ATOM 615 N N . ALA A 1 83 ? 1.890 12.405 -12.839 1.00 88.19 83 ALA A N 1
ATOM 616 C CA . ALA A 1 83 ? 1.093 13.296 -13.679 1.00 88.19 83 ALA A CA 1
ATOM 617 C C . ALA A 1 83 ? -0.408 13.124 -13.353 1.00 88.19 83 ALA A C 1
ATOM 619 O O . ALA A 1 83 ? -0.934 12.020 -13.536 1.00 88.19 83 ALA A O 1
ATOM 620 N N . PRO A 1 84 ? -1.101 14.163 -12.841 1.00 84.81 84 PRO A N 1
ATOM 621 C CA . PRO A 1 84 ? -2.508 14.059 -12.464 1.00 84.81 84 PRO A CA 1
ATOM 622 C C . PRO A 1 84 ? -3.400 13.587 -13.620 1.00 84.81 84 PRO A C 1
ATOM 624 O O . PRO A 1 84 ? -3.311 14.079 -14.739 1.00 84.81 84 PRO A O 1
ATOM 627 N N . GLY A 1 85 ? -4.318 12.659 -13.341 1.00 85.56 85 GLY A N 1
ATOM 628 C CA . GLY A 1 85 ? -5.300 12.197 -14.330 1.00 85.56 85 GLY A CA 1
ATOM 629 C C . GLY A 1 85 ? -4.737 11.302 -15.439 1.00 85.56 85 GLY A C 1
ATOM 630 O O . GLY A 1 85 ? -5.451 11.024 -16.396 1.00 85.56 85 GLY A O 1
ATOM 631 N N . ARG A 1 86 ? -3.484 10.845 -15.326 1.00 90.94 86 ARG A N 1
ATOM 632 C CA . ARG A 1 86 ? -2.891 9.827 -16.203 1.00 90.94 86 ARG A CA 1
ATOM 633 C C . ARG A 1 86 ? -2.923 8.482 -15.493 1.00 90.94 86 ARG A C 1
ATOM 635 O O . ARG A 1 86 ? -2.112 8.245 -14.600 1.00 90.94 86 ARG A O 1
ATOM 642 N N . LEU A 1 87 ? -3.860 7.616 -15.864 1.00 93.12 87 LEU A N 1
ATOM 643 C CA . LEU A 1 87 ? -3.976 6.290 -15.266 1.00 93.12 87 LEU A CA 1
ATOM 644 C C . LEU A 1 87 ? -3.238 5.266 -16.123 1.00 93.12 87 LEU A C 1
ATOM 646 O O . LEU A 1 87 ? -3.296 5.308 -17.350 1.00 93.12 87 LEU A O 1
ATOM 650 N N . VAL A 1 88 ? -2.599 4.283 -15.487 1.00 95.25 88 VAL A N 1
ATOM 651 C CA . VAL A 1 88 ? -1.943 3.175 -16.215 1.00 95.25 88 VAL A CA 1
ATOM 652 C C . VAL A 1 88 ? -2.933 2.330 -17.023 1.00 95.25 88 VAL A C 1
ATOM 654 O O . VAL A 1 88 ? -2.524 1.573 -17.894 1.00 95.25 88 VAL A O 1
ATOM 657 N N . THR A 1 89 ? -4.234 2.467 -16.774 1.00 96.44 89 THR A N 1
ATOM 658 C CA . THR A 1 89 ? -5.296 1.812 -17.548 1.00 96.44 89 THR A CA 1
ATOM 659 C C . THR A 1 89 ? -5.719 2.587 -18.798 1.00 96.44 89 THR A C 1
ATOM 661 O O . THR A 1 89 ? -6.496 2.061 -19.590 1.00 96.44 89 THR A O 1
ATOM 664 N N . ASP A 1 90 ? -5.240 3.818 -18.991 1.00 95.94 90 ASP A N 1
ATOM 665 C CA . ASP A 1 90 ? -5.614 4.639 -20.143 1.00 95.94 90 ASP A CA 1
ATOM 666 C C . ASP A 1 90 ? -4.825 4.221 -21.392 1.00 95.94 90 ASP A C 1
ATOM 668 O O . ASP A 1 90 ? -3.596 4.116 -21.372 1.00 95.94 90 ASP A O 1
ATOM 672 N N . GLU A 1 91 ? -5.513 4.067 -22.527 1.00 96.06 91 GLU A N 1
ATOM 673 C CA . GLU A 1 91 ? -4.883 3.663 -23.793 1.00 96.06 91 GLU A CA 1
ATOM 674 C C . GLU A 1 91 ? -3.775 4.636 -24.229 1.00 96.06 91 GLU A C 1
ATOM 676 O O . GLU A 1 91 ? -2.667 4.218 -24.557 1.00 96.06 91 GLU A O 1
ATOM 681 N N . GLY A 1 92 ? -4.025 5.947 -24.139 1.00 96.50 92 GLY A N 1
ATOM 682 C CA . GLY A 1 92 ? -3.027 6.962 -24.490 1.00 96.50 92 GLY A CA 1
ATOM 683 C C . GLY A 1 92 ? -1.791 6.957 -23.579 1.00 96.50 92 GLY A C 1
ATOM 684 O O . GLY A 1 92 ? -0.697 7.305 -24.030 1.00 96.50 92 GLY A O 1
ATOM 685 N N . VAL A 1 93 ? -1.944 6.541 -22.315 1.00 96.94 93 VAL A N 1
ATOM 686 C CA . VAL A 1 93 ? -0.824 6.362 -21.378 1.00 96.94 93 VAL A CA 1
ATOM 687 C C . VAL A 1 93 ? -0.007 5.138 -21.781 1.00 96.94 93 VAL A C 1
ATOM 689 O O . VAL A 1 93 ? 1.211 5.254 -21.938 1.00 96.94 93 VAL A O 1
ATOM 692 N N . ARG A 1 94 ? -0.669 4.006 -22.050 1.00 98.00 94 ARG A N 1
ATOM 693 C CA . ARG A 1 94 ? -0.017 2.787 -22.547 1.00 98.00 94 ARG A CA 1
ATOM 694 C C . ARG A 1 94 ? 0.772 3.043 -23.832 1.00 98.00 94 ARG A C 1
ATOM 696 O O . ARG A 1 94 ? 1.931 2.643 -23.934 1.00 98.00 94 ARG A O 1
ATOM 703 N N . ASP A 1 95 ? 0.184 3.759 -24.785 1.00 97.88 95 ASP A N 1
ATOM 704 C CA . ASP A 1 95 ? 0.834 4.090 -26.054 1.00 97.88 95 ASP A CA 1
ATOM 705 C C . ASP A 1 95 ? 2.079 4.964 -25.858 1.00 97.88 95 ASP A C 1
ATOM 707 O O . ASP A 1 95 ? 3.104 4.757 -26.514 1.00 97.88 95 ASP A O 1
ATOM 711 N N . GLN A 1 96 ? 2.016 5.939 -24.945 1.00 98.00 96 GLN A N 1
ATOM 712 C CA . GLN A 1 96 ? 3.173 6.771 -24.614 1.00 98.00 96 GLN A CA 1
ATOM 713 C C . GLN A 1 96 ? 4.286 5.941 -23.969 1.00 98.00 96 GLN A C 1
ATOM 715 O O . GLN A 1 96 ? 5.449 6.095 -24.338 1.00 98.00 96 GLN A O 1
ATOM 720 N N . ILE A 1 97 ? 3.939 5.028 -23.058 1.00 98.31 97 ILE A N 1
ATOM 721 C CA . ILE A 1 97 ? 4.879 4.082 -22.445 1.00 98.31 97 ILE A CA 1
ATOM 722 C C . ILE A 1 97 ? 5.545 3.210 -23.512 1.00 98.31 97 ILE A C 1
ATOM 724 O O . ILE A 1 97 ? 6.770 3.083 -23.513 1.00 98.31 97 ILE A O 1
ATOM 728 N N . GLY A 1 98 ? 4.779 2.685 -24.471 1.00 98.38 98 GLY A N 1
ATOM 729 C CA . GLY A 1 98 ? 5.327 1.892 -25.570 1.00 98.38 98 GLY A CA 1
ATOM 730 C C . GLY A 1 98 ? 6.281 2.671 -26.467 1.00 98.38 98 GLY A C 1
ATOM 731 O O . GLY A 1 98 ? 7.377 2.186 -26.751 1.00 98.38 98 GLY A O 1
ATOM 732 N N . ARG A 1 99 ? 5.930 3.904 -26.849 1.00 98.44 99 ARG A N 1
ATOM 733 C CA . ARG A 1 99 ? 6.830 4.781 -27.618 1.00 98.44 99 ARG A CA 1
ATOM 734 C C . ARG A 1 99 ? 8.125 5.084 -26.865 1.00 98.44 99 ARG A C 1
ATOM 736 O O . ARG A 1 99 ? 9.203 5.022 -27.459 1.00 98.44 99 ARG A O 1
ATOM 743 N N . THR A 1 100 ? 8.032 5.360 -25.566 1.00 98.62 100 THR A N 1
ATOM 744 C CA . THR A 1 100 ? 9.199 5.574 -24.704 1.00 98.62 100 THR A CA 1
ATOM 745 C C . THR A 1 100 ? 10.081 4.328 -24.650 1.00 98.62 100 THR A C 1
ATOM 747 O O . THR A 1 100 ? 11.278 4.431 -24.909 1.00 98.62 100 THR A O 1
ATOM 750 N N . ALA A 1 101 ? 9.512 3.153 -24.365 1.00 98.50 101 ALA A N 1
ATOM 751 C CA . ALA A 1 101 ? 10.262 1.902 -24.264 1.00 98.50 101 ALA A CA 1
ATOM 752 C C . ALA A 1 101 ? 10.969 1.544 -25.583 1.00 98.50 101 ALA A C 1
ATOM 754 O O . ALA A 1 101 ? 12.156 1.216 -25.590 1.00 98.50 101 ALA A O 1
ATOM 755 N N . GLN A 1 102 ? 10.282 1.706 -26.718 1.00 98.44 102 GLN A N 1
ATOM 756 C CA . GLN A 1 102 ? 10.861 1.501 -28.050 1.00 98.44 102 GLN A CA 1
ATOM 757 C C . GLN A 1 102 ? 11.977 2.498 -28.385 1.00 98.44 102 GLN A C 1
ATOM 759 O O . GLN A 1 102 ? 12.899 2.168 -29.129 1.00 98.44 102 GLN A O 1
ATOM 764 N N . TYR A 1 103 ? 11.891 3.736 -27.898 1.00 98.50 103 TYR A N 1
ATOM 765 C CA . TYR A 1 103 ? 12.943 4.726 -28.106 1.00 98.50 103 TYR A CA 1
ATOM 766 C C . TYR A 1 103 ? 14.156 4.447 -27.211 1.00 98.50 103 TYR A C 1
ATOM 768 O O . TYR A 1 103 ? 15.282 4.446 -27.701 1.00 98.50 103 TYR A O 1
ATOM 776 N N . ALA A 1 104 ? 13.925 4.148 -25.930 1.00 98.12 104 ALA A N 1
ATOM 777 C CA . ALA A 1 104 ? 14.957 3.819 -24.948 1.00 98.12 104 ALA A CA 1
ATOM 778 C C . ALA A 1 104 ? 15.786 2.588 -25.352 1.00 98.12 104 ALA A C 1
ATOM 780 O O . ALA A 1 104 ? 17.014 2.596 -25.219 1.00 98.12 104 ALA A O 1
ATOM 781 N N . SER A 1 105 ? 15.147 1.566 -25.933 1.00 96.88 105 SER A N 1
ATOM 782 C CA . SER A 1 105 ? 15.830 0.333 -26.338 1.00 96.88 105 SER A CA 1
ATOM 783 C C . SER A 1 105 ? 16.902 0.555 -27.415 1.00 96.88 105 SER A C 1
ATOM 785 O O . SER A 1 105 ? 17.908 -0.153 -27.426 1.00 96.88 105 SER A O 1
ATOM 787 N N . ARG A 1 106 ? 16.775 1.600 -28.251 1.00 96.44 106 ARG A N 1
ATOM 788 C CA . ARG A 1 106 ? 17.798 2.002 -29.245 1.00 96.44 106 ARG A CA 1
ATOM 789 C C . ARG A 1 106 ? 19.128 2.409 -28.606 1.00 96.44 106 ARG A C 1
ATOM 791 O O . ARG A 1 106 ? 20.155 2.380 -29.275 1.00 96.44 106 ARG A O 1
ATOM 798 N N . PHE A 1 107 ? 19.107 2.764 -27.323 1.00 96.00 107 PHE A N 1
ATOM 799 C CA . PHE A 1 107 ? 20.274 3.148 -26.527 1.00 96.00 107 PHE A CA 1
ATOM 800 C C . PHE A 1 107 ? 20.651 2.083 -25.485 1.00 96.00 107 PHE A C 1
ATOM 802 O O . PHE A 1 107 ? 21.431 2.358 -24.571 1.00 96.00 107 PHE A O 1
ATOM 809 N N . GLY A 1 108 ? 20.069 0.881 -25.577 1.00 95.25 108 GLY A N 1
ATOM 810 C CA . GLY A 1 108 ? 20.267 -0.181 -24.591 1.00 95.25 108 GLY A CA 1
ATOM 811 C C . GLY A 1 108 ? 19.757 0.193 -23.196 1.00 95.25 108 GLY A C 1
ATOM 812 O O . GLY A 1 108 ? 20.381 -0.180 -22.206 1.00 95.25 108 GLY A O 1
ATOM 813 N N . ILE A 1 109 ? 18.683 0.986 -23.114 1.00 97.44 109 ILE A N 1
ATOM 814 C CA . ILE A 1 109 ? 18.010 1.337 -21.859 1.00 97.44 109 ILE A CA 1
ATOM 815 C C . ILE A 1 109 ? 16.667 0.612 -21.813 1.00 97.44 109 ILE A C 1
ATOM 817 O O . ILE A 1 109 ? 15.811 0.821 -22.672 1.00 97.44 109 ILE A O 1
ATOM 821 N N . GLY A 1 110 ? 16.485 -0.228 -20.801 1.00 97.62 110 GLY A N 1
ATOM 822 C CA . GLY A 1 110 ? 15.215 -0.860 -20.483 1.00 97.62 110 GLY A CA 1
ATOM 823 C C . GLY A 1 110 ? 14.336 0.031 -19.610 1.00 97.62 110 GLY A C 1
ATOM 824 O O . GLY A 1 110 ? 14.831 0.730 -18.728 1.00 97.62 110 GLY A O 1
ATOM 825 N N . ILE A 1 111 ? 13.024 -0.014 -19.833 1.00 98.56 111 ILE A N 1
ATOM 826 C CA . ILE A 1 111 ? 12.033 0.637 -18.969 1.00 98.56 111 ILE A CA 1
ATOM 827 C C . ILE A 1 111 ? 11.387 -0.428 -18.084 1.00 98.56 111 ILE A C 1
ATOM 829 O O . ILE A 1 111 ? 10.779 -1.361 -18.610 1.00 98.56 111 ILE A O 1
ATOM 833 N N . ALA A 1 112 ? 11.507 -0.278 -16.765 1.00 98.06 112 ALA A N 1
ATOM 834 C CA . ALA A 1 112 ? 10.698 -0.999 -15.789 1.00 98.06 112 ALA A CA 1
ATOM 835 C C . ALA A 1 112 ? 9.582 -0.057 -15.328 1.00 98.06 112 ALA A C 1
ATOM 837 O O . ALA A 1 112 ? 9.840 0.885 -14.582 1.00 98.06 112 ALA A O 1
ATOM 838 N N . MET A 1 113 ? 8.370 -0.244 -15.851 1.00 98.06 113 MET A N 1
ATOM 839 C CA . MET A 1 113 ? 7.262 0.686 -15.614 1.00 98.06 113 MET A CA 1
ATOM 840 C C . MET A 1 113 ? 6.497 0.335 -14.341 1.00 98.06 113 MET A C 1
ATOM 842 O O . MET A 1 113 ? 6.212 -0.832 -14.078 1.00 98.06 113 MET A O 1
ATOM 846 N N . ASP A 1 114 ? 6.117 1.353 -13.587 1.00 95.94 114 ASP A N 1
ATOM 847 C CA . ASP A 1 114 ? 5.231 1.237 -12.446 1.00 95.94 114 ASP A CA 1
ATOM 848 C C . ASP A 1 114 ? 3.824 0.896 -12.929 1.00 95.94 114 ASP A C 1
ATOM 850 O O . ASP A 1 114 ? 3.153 1.694 -13.587 1.00 95.94 114 ASP A O 1
ATOM 854 N N . LEU A 1 115 ? 3.411 -0.332 -12.642 1.00 96.81 115 LEU A N 1
ATOM 855 C CA . LEU A 1 115 ? 2.106 -0.877 -13.010 1.00 96.81 115 LEU A CA 1
ATOM 856 C C . LEU A 1 115 ? 1.317 -1.255 -11.750 1.00 96.81 115 LEU A C 1
ATOM 858 O O . LEU A 1 115 ? 0.515 -2.191 -11.750 1.00 96.81 115 LEU A O 1
ATOM 862 N N . ASP A 1 116 ? 1.567 -0.538 -10.651 1.00 94.12 116 ASP A N 1
ATOM 863 C CA . ASP A 1 116 ? 0.839 -0.685 -9.400 1.00 94.12 116 ASP A CA 1
ATOM 864 C C . ASP A 1 116 ? -0.639 -0.279 -9.564 1.00 94.12 116 ASP A C 1
ATOM 866 O O . ASP A 1 116 ? -0.988 0.728 -10.186 1.00 94.12 116 ASP A O 1
ATOM 870 N N . VAL A 1 117 ? -1.534 -1.037 -8.929 1.00 94.62 117 VAL A N 1
ATOM 871 C CA . VAL A 1 117 ? -2.973 -0.742 -8.843 1.00 94.62 117 VAL A CA 1
ATOM 872 C C . VAL A 1 117 ? -3.269 0.651 -8.260 1.00 94.62 117 VAL A C 1
ATOM 874 O O . VAL A 1 117 ? -4.320 1.228 -8.545 1.00 94.62 117 VAL A O 1
ATOM 877 N N . ARG A 1 118 ? -2.344 1.234 -7.483 1.00 92.69 118 ARG A N 1
ATOM 878 C CA . ARG A 1 118 ? -2.411 2.614 -6.972 1.00 92.69 118 ARG A CA 1
ATOM 879 C C . ARG A 1 118 ? -2.382 3.673 -8.078 1.00 92.69 118 ARG A C 1
ATOM 881 O O . ARG A 1 118 ? -2.917 4.764 -7.875 1.00 92.69 118 ARG A O 1
ATOM 888 N N . LEU A 1 119 ? -1.858 3.354 -9.258 1.00 93.12 119 LEU A N 1
ATOM 889 C CA . LEU A 1 119 ? -1.928 4.218 -10.441 1.00 93.12 119 LEU A CA 1
ATOM 890 C C . LEU A 1 119 ? -3.225 4.028 -11.254 1.00 93.12 119 LEU A C 1
ATOM 892 O O . LEU A 1 119 ? -3.411 4.670 -12.285 1.00 93.12 119 LEU A O 1
ATOM 896 N N . ALA A 1 120 ? -4.142 3.172 -10.788 1.00 94.56 120 ALA A N 1
ATOM 897 C CA . ALA A 1 120 ? -5.426 2.868 -11.425 1.00 94.56 120 ALA A CA 1
ATOM 898 C C . ALA A 1 120 ? -6.607 2.867 -10.428 1.00 94.56 120 ALA A C 1
ATOM 900 O O . ALA A 1 120 ? -7.622 2.208 -10.653 1.00 94.56 120 ALA A O 1
ATOM 901 N N . ARG A 1 121 ? -6.490 3.596 -9.307 1.00 94.38 121 ARG A N 1
ATOM 902 C CA . ARG A 1 121 ? -7.467 3.564 -8.195 1.00 94.38 121 ARG A CA 1
ATOM 903 C C . ARG A 1 121 ? -8.878 3.954 -8.612 1.00 94.38 121 ARG A C 1
ATOM 905 O O . ARG A 1 121 ? -9.827 3.314 -8.174 1.00 94.38 121 ARG A O 1
ATOM 912 N N . GLU A 1 122 ? -9.019 4.969 -9.461 1.00 94.44 122 GLU A N 1
ATOM 913 C CA . GLU A 1 122 ? -10.331 5.376 -9.978 1.00 94.44 122 GLU A CA 1
ATOM 914 C C . GLU A 1 122 ? -10.960 4.280 -10.838 1.00 94.44 122 GLU A C 1
ATOM 916 O O . GLU A 1 122 ? -12.129 3.947 -10.658 1.00 94.44 122 GLU A O 1
ATOM 921 N N . THR A 1 123 ? -10.169 3.648 -11.706 1.00 96.50 123 THR A N 1
ATOM 922 C CA . THR A 1 123 ? -10.619 2.522 -12.529 1.00 96.50 123 THR A CA 1
ATOM 923 C C . THR A 1 123 ? -11.046 1.339 -11.663 1.00 96.50 123 THR A C 1
ATOM 925 O O . THR A 1 123 ? -12.112 0.767 -11.888 1.00 96.50 123 THR A O 1
ATOM 928 N N . PHE A 1 124 ? -10.269 1.011 -10.625 1.00 97.94 124 PHE A N 1
ATOM 929 C CA . PHE A 1 124 ? -10.643 -0.022 -9.661 1.00 97.94 124 PHE A CA 1
ATOM 930 C C . PHE A 1 124 ? -11.941 0.334 -8.928 1.00 97.94 124 PHE A C 1
ATOM 932 O O . PHE A 1 124 ? -12.841 -0.494 -8.852 1.00 97.94 124 PHE A O 1
ATOM 939 N N . ARG A 1 125 ? -12.072 1.569 -8.426 1.00 97.12 125 ARG A N 1
ATOM 940 C CA . ARG A 1 125 ? -13.271 2.041 -7.717 1.00 97.12 125 ARG A CA 1
ATOM 941 C C . ARG A 1 125 ? -14.522 1.955 -8.587 1.00 97.12 125 ARG A C 1
ATOM 943 O O . ARG A 1 125 ? -15.580 1.593 -8.086 1.00 97.12 125 ARG A O 1
ATOM 950 N N . LEU A 1 126 ? -14.422 2.315 -9.865 1.00 97.25 126 LEU A N 1
ATOM 951 C CA . LEU A 1 126 ? -15.549 2.231 -10.795 1.00 97.25 126 LEU A CA 1
ATOM 952 C C . LEU A 1 126 ? -15.973 0.778 -11.047 1.00 97.25 126 LEU A C 1
ATOM 954 O O . LEU A 1 126 ? -17.167 0.516 -11.164 1.00 97.25 126 LEU A O 1
ATOM 958 N N . ALA A 1 127 ? -15.019 -0.154 -11.102 1.00 98.12 127 ALA A N 1
ATOM 959 C CA . ALA A 1 127 ? -15.296 -1.576 -11.294 1.00 98.12 127 ALA A CA 1
ATOM 960 C C . ALA A 1 127 ? -15.801 -2.273 -10.015 1.00 98.12 127 ALA A C 1
ATOM 962 O O . ALA A 1 127 ? -16.680 -3.130 -10.089 1.00 98.12 127 ALA A O 1
ATOM 963 N N . TYR A 1 128 ? -15.268 -1.895 -8.850 1.00 98.25 128 TYR A N 1
ATOM 964 C CA . TYR A 1 128 ? -15.500 -2.549 -7.558 1.00 98.25 128 TYR A CA 1
ATOM 965 C C . TYR A 1 128 ? -15.763 -1.513 -6.445 1.00 98.25 128 TYR A C 1
ATOM 967 O O . TYR A 1 128 ? -14.951 -1.356 -5.527 1.00 98.25 128 TYR A O 1
ATOM 975 N N . PRO A 1 129 ? -16.891 -0.777 -6.495 1.00 96.50 129 PRO A N 1
ATOM 976 C CA . PRO A 1 129 ? -17.151 0.349 -5.590 1.00 96.50 129 PRO A CA 1
ATOM 977 C C . PRO A 1 129 ? -17.252 -0.041 -4.107 1.00 96.50 129 PRO A C 1
ATOM 979 O O . PRO A 1 129 ? -16.975 0.788 -3.244 1.00 96.50 129 PRO A O 1
ATOM 982 N N . ASP A 1 130 ? -17.588 -1.300 -3.811 1.00 96.50 130 ASP A N 1
ATOM 983 C CA . ASP A 1 130 ? -17.728 -1.834 -2.448 1.00 96.50 130 ASP A CA 1
ATOM 984 C C . ASP A 1 130 ? -16.453 -2.524 -1.923 1.00 96.50 130 ASP A C 1
ATOM 986 O O . ASP A 1 130 ? -16.482 -3.206 -0.894 1.00 96.50 130 ASP A O 1
ATOM 990 N N . GLU A 1 131 ? -15.332 -2.399 -2.639 1.00 98.19 131 GLU A N 1
ATOM 991 C CA . GLU A 1 131 ? -14.066 -3.077 -2.329 1.00 98.19 131 GLU A CA 1
ATOM 992 C C . GLU A 1 131 ? -12.927 -2.089 -2.076 1.00 98.19 131 GLU A C 1
ATOM 994 O O . GLU A 1 131 ? -11.786 -2.286 -2.493 1.00 98.19 131 GLU A O 1
ATOM 999 N N . LEU A 1 132 ? -13.251 -0.996 -1.394 1.00 97.75 132 LEU A N 1
ATOM 1000 C CA . LEU A 1 132 ? -12.308 0.059 -1.056 1.00 97.75 132 LEU A CA 1
ATOM 1001 C C . LEU A 1 132 ? -11.732 -0.137 0.341 1.00 97.75 132 LEU A C 1
ATOM 1003 O O . LEU A 1 132 ? -12.403 -0.615 1.257 1.00 97.75 132 LEU A O 1
ATOM 1007 N N . GLN A 1 133 ? -10.480 0.271 0.508 1.00 97.81 133 GLN A N 1
ATOM 1008 C CA . GLN A 1 133 ? -9.807 0.241 1.791 1.00 97.81 133 GLN A CA 1
ATOM 1009 C C . GLN A 1 133 ? -10.482 1.221 2.752 1.00 97.81 133 GLN A C 1
ATOM 1011 O O . GLN A 1 133 ? -10.635 2.406 2.445 1.00 97.81 133 GLN A O 1
ATOM 1016 N N . GLU A 1 134 ? -10.836 0.749 3.944 1.00 96.62 134 GLU A N 1
ATOM 1017 C CA . GLU A 1 134 ? -11.454 1.579 4.971 1.00 96.62 134 GLU A CA 1
ATOM 1018 C C . GLU A 1 134 ? -10.506 1.809 6.160 1.00 96.62 134 GLU A C 1
ATOM 1020 O O . GLU A 1 134 ? -9.664 0.969 6.483 1.00 96.62 134 GLU A O 1
ATOM 1025 N N . MET A 1 135 ? -10.642 2.955 6.827 1.00 95.94 135 MET A N 1
ATOM 1026 C CA . MET A 1 135 ? -10.003 3.246 8.111 1.00 95.94 135 MET A CA 1
ATOM 1027 C C . MET A 1 135 ? -11.051 3.176 9.219 1.00 95.94 135 MET A C 1
ATOM 1029 O O . MET A 1 135 ? -11.974 3.993 9.257 1.00 95.94 135 MET A O 1
ATOM 1033 N N . LEU A 1 136 ? -10.875 2.238 10.143 1.00 97.38 136 LEU A N 1
ATOM 1034 C CA . LEU A 1 136 ? -11.637 2.133 11.378 1.00 97.38 136 LEU A CA 1
ATOM 1035 C C . LEU A 1 136 ? -11.121 3.152 12.394 1.00 97.38 136 LEU A C 1
ATOM 1037 O O . LEU A 1 136 ? -9.939 3.146 12.731 1.00 97.38 136 LEU A O 1
ATOM 1041 N N . ARG A 1 137 ? -12.011 3.992 12.917 1.00 96.56 137 ARG A N 1
ATOM 1042 C CA . ARG A 1 137 ? -11.734 4.974 13.972 1.00 96.56 137 ARG A CA 1
ATOM 1043 C C . ARG A 1 137 ? -12.523 4.611 15.221 1.00 96.56 137 ARG A C 1
ATOM 1045 O O . ARG A 1 137 ? -13.750 4.532 15.167 1.00 96.56 137 ARG A O 1
ATOM 1052 N N . LEU A 1 138 ? -11.827 4.439 16.340 1.00 97.94 138 LEU A N 1
ATOM 1053 C CA . LEU A 1 138 ? -12.416 4.184 17.652 1.00 97.94 138 LEU A CA 1
ATOM 1054 C C . LEU A 1 138 ? -12.424 5.481 18.458 1.00 97.94 138 LEU A C 1
ATOM 1056 O O . LEU A 1 138 ? -11.377 6.109 18.653 1.00 97.94 138 LEU A O 1
ATOM 1060 N N . ARG A 1 139 ? -13.597 5.913 18.919 1.00 97.31 139 ARG A N 1
ATOM 1061 C CA . ARG A 1 139 ? -13.755 7.150 19.691 1.00 97.31 139 ARG A CA 1
ATOM 1062 C C . ARG A 1 139 ? -14.580 6.888 20.940 1.00 97.31 139 ARG A C 1
ATOM 1064 O O . ARG A 1 139 ? -15.721 6.444 20.855 1.00 97.31 139 ARG A O 1
ATOM 1071 N N . GLU A 1 140 ? -13.985 7.159 22.096 1.00 96.06 140 GLU A N 1
ATOM 1072 C CA . GLU A 1 140 ? -14.676 7.063 23.377 1.00 96.06 140 GLU A CA 1
ATOM 1073 C C . GLU A 1 140 ? -15.460 8.339 23.682 1.00 96.06 140 GLU A C 1
ATOM 1075 O O . GLU A 1 140 ? -14.947 9.446 23.517 1.00 96.06 140 GLU A O 1
ATOM 1080 N N . VAL A 1 141 ? -16.682 8.178 24.184 1.00 95.44 141 VAL A N 1
ATOM 1081 C CA . VAL A 1 141 ? -17.512 9.257 24.721 1.00 95.44 141 VAL A CA 1
ATOM 1082 C C . VAL A 1 141 ? -18.138 8.829 26.053 1.00 95.44 141 VAL A C 1
ATOM 1084 O O . VAL A 1 141 ? -18.589 7.688 26.183 1.00 95.44 141 VAL A O 1
ATOM 1087 N N . PRO A 1 142 ? -18.173 9.708 27.071 1.00 94.75 142 PRO A N 1
ATOM 1088 C CA . PRO A 1 142 ? -18.882 9.419 28.310 1.00 94.75 142 PRO A CA 1
ATOM 1089 C C . PRO A 1 142 ? -20.396 9.456 28.071 1.00 94.75 142 PRO A C 1
ATOM 1091 O O . PRO A 1 142 ? -20.911 10.413 27.489 1.00 94.75 142 PRO A O 1
ATOM 1094 N N . LEU A 1 143 ? -21.108 8.442 28.557 1.00 93.12 143 LEU A N 1
ATOM 1095 C CA . LEU A 1 143 ? -22.565 8.374 28.510 1.00 93.12 143 LEU A CA 1
ATOM 1096 C C . LEU A 1 143 ? -23.130 9.058 29.756 1.00 93.12 143 LEU A C 1
ATOM 1098 O O . LEU A 1 143 ? -22.949 8.600 30.887 1.00 93.12 143 LEU A O 1
ATOM 1102 N N . LYS A 1 144 ? -23.773 10.203 29.534 1.00 82.88 144 LYS A N 1
ATOM 1103 C CA . LYS A 1 144 ? -24.347 11.053 30.583 1.00 82.88 144 LYS A CA 1
ATOM 1104 C C . LYS A 1 144 ? -25.827 10.723 30.784 1.00 82.88 144 LYS A C 1
ATOM 1106 O O . LYS A 1 144 ? -26.424 10.035 29.961 1.00 82.88 144 LYS A O 1
ATOM 1111 N N . ASP A 1 145 ? -26.425 11.300 31.824 1.00 75.25 145 ASP A N 1
ATOM 1112 C CA . ASP A 1 145 ? -27.883 11.472 31.920 1.00 75.25 145 ASP A CA 1
ATOM 1113 C C . ASP A 1 145 ? -28.344 12.598 30.969 1.00 75.25 145 ASP A C 1
ATOM 1115 O O . ASP A 1 145 ? -28.876 13.624 31.386 1.00 75.25 145 ASP A O 1
ATOM 1119 N N . SER A 1 146 ? -28.050 12.455 29.678 1.00 75.50 146 SER A N 1
ATOM 1120 C CA . SER A 1 146 ? -28.659 13.233 28.594 1.00 75.50 146 SER A CA 1
ATOM 1121 C C . SER A 1 146 ? -29.494 12.292 27.732 1.00 75.50 146 SER A C 1
ATOM 1123 O O . SER A 1 146 ? -29.359 11.083 27.864 1.00 75.50 146 SER A O 1
ATOM 1125 N N . ASP A 1 147 ? -30.351 12.805 26.850 1.00 83.62 147 ASP A N 1
ATOM 1126 C CA . ASP A 1 147 ? -31.089 11.928 25.927 1.00 83.62 147 ASP A CA 1
ATOM 1127 C C . ASP A 1 147 ? -30.146 11.317 24.878 1.00 83.62 147 ASP A C 1
ATOM 1129 O O . ASP A 1 147 ? -30.231 10.135 24.542 1.00 83.62 147 ASP A O 1
ATOM 1133 N N . GLU A 1 148 ? -29.191 12.118 24.397 1.00 92.19 148 GLU A N 1
ATOM 1134 C CA . GLU A 1 148 ? -28.232 11.727 23.369 1.00 92.19 148 GLU A CA 1
ATOM 1135 C C . GLU A 1 148 ? -26.850 12.358 23.592 1.00 92.19 148 GLU A C 1
ATOM 1137 O O . GLU A 1 148 ? -26.721 13.421 24.209 1.00 92.19 148 GLU A O 1
ATOM 1142 N N . VAL A 1 149 ? -25.809 11.700 23.075 1.00 93.75 149 VAL A N 1
ATOM 1143 C CA . VAL A 1 149 ? -24.435 12.216 23.014 1.00 93.75 149 VAL A CA 1
ATOM 1144 C C . VAL A 1 149 ? -23.982 12.257 21.551 1.00 93.75 149 VAL A C 1
ATOM 1146 O O . VAL A 1 149 ? -23.749 11.196 20.963 1.00 93.75 149 VAL A O 1
ATOM 1149 N N . PRO A 1 150 ? -23.837 13.454 20.951 1.00 93.44 150 PRO A N 1
ATOM 1150 C CA . PRO A 1 150 ? -23.352 13.590 19.587 1.00 93.44 150 PRO A CA 1
ATOM 1151 C C . PRO A 1 150 ? -21.824 13.489 19.519 1.00 93.44 150 PRO A C 1
ATOM 1153 O O . PRO A 1 150 ? -21.099 13.954 20.401 1.00 93.44 150 PRO A O 1
ATOM 1156 N N . LEU A 1 151 ? -21.335 12.934 18.417 1.00 94.25 151 LEU A N 1
ATOM 1157 C CA . LEU A 1 151 ? -19.928 12.808 18.073 1.00 94.25 151 LEU A CA 1
ATOM 1158 C C . LEU A 1 151 ? -19.754 13.060 16.574 1.00 94.25 151 LEU A C 1
ATOM 1160 O O . LEU A 1 151 ? -20.504 12.527 15.763 1.00 94.25 151 LEU A O 1
ATOM 1164 N N . THR A 1 152 ? -18.724 13.811 16.195 1.00 94.56 152 THR A N 1
ATOM 1165 C CA . THR A 1 152 ? -18.297 13.931 14.795 1.00 94.56 152 THR A CA 1
ATOM 1166 C C . THR A 1 152 ? -16.913 13.324 14.655 1.00 94.56 152 THR A C 1
ATOM 1168 O O . THR A 1 152 ? -15.995 13.691 15.388 1.00 94.56 152 THR A O 1
ATOM 1171 N N . ILE A 1 153 ? -16.766 12.390 13.718 1.00 94.19 153 ILE A N 1
ATOM 1172 C CA . ILE A 1 153 ? -15.509 11.693 13.459 1.00 94.19 153 ILE A CA 1
ATOM 1173 C C . ILE A 1 153 ? -15.017 12.077 12.058 1.00 94.19 153 ILE A C 1
ATOM 1175 O O . ILE A 1 153 ? -15.695 11.760 11.076 1.00 94.19 153 ILE A O 1
ATOM 1179 N N . PRO A 1 154 ? -13.868 12.767 11.947 1.00 91.94 154 PRO A N 1
ATOM 1180 C CA . PRO A 1 154 ? -13.307 13.150 10.659 1.00 91.94 154 PRO A CA 1
ATOM 1181 C C . PRO A 1 154 ? -12.636 11.960 9.960 1.00 91.94 154 PRO A C 1
ATOM 1183 O O . PRO A 1 154 ? -12.113 11.048 10.605 1.00 91.94 154 PRO A O 1
ATOM 1186 N N . GLY A 1 155 ? -12.643 11.997 8.632 1.00 90.06 155 GLY A N 1
ATOM 1187 C CA . GLY A 1 155 ? -11.728 11.254 7.776 1.00 90.06 155 GLY A CA 1
ATOM 1188 C C . GLY A 1 155 ? -10.466 12.054 7.493 1.00 90.06 155 GLY A C 1
ATOM 1189 O O . GLY A 1 155 ? -10.462 13.281 7.602 1.00 90.06 155 GLY A O 1
ATOM 1190 N N . ASP A 1 156 ? -9.410 11.338 7.118 1.00 89.62 156 ASP A N 1
ATOM 1191 C CA . ASP A 1 156 ? -8.122 11.943 6.801 1.00 89.62 156 ASP A CA 1
ATOM 1192 C C . ASP A 1 156 ? -7.960 11.993 5.285 1.00 89.62 156 ASP A C 1
ATOM 1194 O O . ASP A 1 156 ? -8.203 11.006 4.593 1.00 89.62 156 ASP A O 1
ATOM 1198 N N . ASP A 1 157 ? -7.527 13.142 4.779 1.00 91.62 157 ASP A N 1
ATOM 1199 C CA . ASP A 1 157 ? -6.990 13.244 3.429 1.00 91.62 157 ASP A CA 1
ATOM 1200 C C . ASP A 1 157 ? -5.530 12.772 3.461 1.00 91.62 157 ASP A C 1
ATOM 1202 O O . ASP A 1 157 ? -4.657 13.454 4.004 1.00 91.62 157 ASP A O 1
ATOM 1206 N N . LEU A 1 158 ? -5.288 11.558 2.966 1.00 91.81 158 LEU A N 1
ATOM 1207 C CA . LEU A 1 158 ? -3.977 10.914 3.009 1.00 91.81 158 LEU A CA 1
ATOM 1208 C C . LEU A 1 158 ? -3.289 11.021 1.651 1.00 91.81 158 LEU A C 1
ATOM 1210 O O . LEU A 1 158 ? -3.921 10.877 0.604 1.00 91.81 158 LEU A O 1
ATOM 1214 N N . SER A 1 159 ? -1.971 11.192 1.656 1.00 90.06 159 SER A N 1
ATOM 1215 C CA . SER A 1 159 ? -1.186 11.242 0.428 1.00 90.06 159 SER A CA 1
ATOM 1216 C C . SER A 1 159 ? 0.191 10.617 0.580 1.00 90.06 159 SER A C 1
ATOM 1218 O O . SER A 1 159 ? 0.663 10.382 1.689 1.00 90.06 159 SER A O 1
ATOM 1220 N N . ASP A 1 160 ? 0.820 10.310 -0.548 1.00 86.50 160 ASP A N 1
ATOM 1221 C CA . ASP A 1 160 ? 2.179 9.792 -0.622 1.00 86.50 160 ASP A CA 1
ATOM 1222 C C . ASP A 1 160 ? 2.873 10.231 -1.921 1.00 86.50 160 ASP A C 1
ATOM 1224 O O . ASP A 1 160 ? 2.353 11.078 -2.646 1.00 86.50 160 ASP A O 1
ATOM 1228 N N . HIS A 1 161 ? 4.045 9.684 -2.244 1.00 77.31 161 HIS A N 1
ATOM 1229 C CA . HIS A 1 161 ? 4.764 10.076 -3.456 1.00 77.31 161 HIS A CA 1
ATOM 1230 C C . HIS A 1 161 ? 4.034 9.699 -4.770 1.00 77.31 161 HIS A C 1
ATOM 1232 O O . HIS A 1 161 ? 4.285 10.347 -5.791 1.00 77.31 161 HIS A O 1
ATOM 1238 N N . TYR A 1 162 ? 3.112 8.722 -4.755 1.00 71.69 162 TYR A N 1
ATOM 1239 C CA . TYR A 1 162 ? 2.215 8.407 -5.877 1.00 71.69 162 TYR A CA 1
ATOM 1240 C C . TYR A 1 16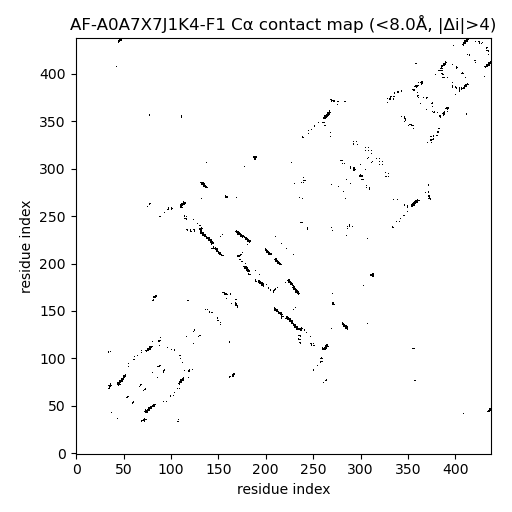2 ? 1.115 9.448 -6.018 1.00 71.69 162 TYR A C 1
ATOM 1242 O O . TYR A 1 162 ? 0.681 9.764 -7.125 1.00 71.69 162 TYR A O 1
ATOM 1250 N N . THR A 1 163 ? 0.617 9.958 -4.894 1.00 75.25 163 THR A N 1
ATOM 1251 C CA . THR A 1 163 ? -0.594 10.775 -4.896 1.00 75.25 163 THR A CA 1
ATOM 1252 C C . THR A 1 163 ? -0.347 12.261 -4.714 1.00 75.25 163 THR A C 1
ATOM 1254 O O . THR A 1 163 ? -1.252 13.029 -4.989 1.00 75.25 163 THR A O 1
ATOM 1257 N N . PHE A 1 164 ? 0.827 12.703 -4.262 1.00 73.06 164 PHE A N 1
ATOM 1258 C CA . PHE A 1 164 ? 1.100 14.118 -3.973 1.00 73.06 164 PHE A CA 1
ATOM 1259 C C . PHE A 1 164 ? 0.948 15.006 -5.216 1.00 73.06 164 PHE A C 1
ATOM 1261 O O . PHE A 1 164 ? 0.444 16.121 -5.140 1.00 73.06 164 PHE A O 1
ATOM 1268 N N . ASN A 1 165 ? 1.344 14.481 -6.379 1.00 73.69 165 ASN A N 1
ATOM 1269 C CA . ASN A 1 165 ? 1.142 15.119 -7.682 1.00 73.69 165 ASN A CA 1
ATOM 1270 C C . ASN A 1 165 ? -0.013 14.469 -8.463 1.00 73.69 165 ASN A C 1
ATOM 1272 O O . ASN A 1 165 ? -0.014 14.505 -9.687 1.00 73.69 165 ASN A O 1
ATOM 1276 N N . ALA A 1 166 ? -0.958 13.819 -7.786 1.00 76.69 166 ALA A N 1
ATOM 1277 C CA . ALA A 1 166 ? -2.141 13.207 -8.382 1.00 76.69 166 ALA A CA 1
ATOM 1278 C C . ALA A 1 166 ? -3.327 13.327 -7.407 1.00 76.69 166 ALA A C 1
ATOM 1280 O O . ALA A 1 166 ? -3.316 14.145 -6.490 1.00 76.69 166 ALA A O 1
ATOM 1281 N N . THR A 1 167 ? -4.387 12.543 -7.600 1.00 86.06 167 THR A N 1
ATOM 1282 C CA . THR A 1 167 ? -5.493 12.507 -6.634 1.00 86.06 167 THR A CA 1
ATOM 1283 C C . THR A 1 167 ? -5.041 11.796 -5.359 1.00 86.06 167 THR A C 1
ATOM 1285 O O . THR A 1 167 ? -4.581 10.653 -5.418 1.00 86.06 167 THR A O 1
ATOM 1288 N N . HIS A 1 168 ? -5.191 12.446 -4.206 1.00 92.00 168 HIS A N 1
ATOM 1289 C CA . HIS A 1 168 ? -4.933 11.868 -2.884 1.00 92.00 168 HIS A CA 1
ATOM 1290 C C . HIS A 1 168 ? -5.775 10.607 -2.599 1.00 92.00 168 HIS A C 1
ATOM 1292 O O . HIS A 1 168 ? -6.707 10.271 -3.333 1.00 92.00 168 HIS A O 1
ATOM 1298 N N . TYR A 1 169 ? -5.468 9.889 -1.519 1.00 93.25 169 TYR A N 1
ATOM 1299 C CA . TYR A 1 169 ? -6.323 8.834 -0.966 1.00 93.25 169 TYR A CA 1
ATOM 1300 C C . TYR A 1 169 ? -7.482 9.460 -0.170 1.00 93.25 169 TYR A C 1
ATOM 1302 O O . TYR A 1 169 ? -7.616 9.234 1.028 1.00 93.25 169 TYR A O 1
ATOM 1310 N N . ILE A 1 170 ? -8.301 10.286 -0.821 1.00 93.00 170 ILE A N 1
ATOM 1311 C CA . ILE A 1 170 ? -9.377 11.035 -0.160 1.00 93.00 170 ILE A CA 1
ATOM 1312 C C . ILE A 1 170 ? -10.426 10.101 0.470 1.00 93.00 170 ILE A C 1
ATOM 1314 O O . ILE A 1 170 ? -10.693 9.026 -0.083 1.00 93.00 170 ILE A O 1
ATOM 1318 N N . PRO A 1 171 ? -11.068 10.499 1.583 1.00 93.56 171 PRO A N 1
ATOM 1319 C CA . PRO A 1 171 ? -12.221 9.786 2.109 1.00 93.56 171 PRO A CA 1
ATOM 1320 C C . PRO A 1 171 ? -13.414 9.944 1.156 1.00 93.56 171 PRO A C 1
ATOM 1322 O O . PRO A 1 171 ? -13.679 11.033 0.649 1.00 93.56 171 PRO A O 1
ATOM 1325 N N . LEU A 1 172 ? -14.136 8.851 0.917 1.00 92.75 172 LEU A N 1
ATOM 1326 C CA . LEU A 1 172 ? -15.264 8.783 -0.022 1.00 92.75 172 LEU A CA 1
ATOM 1327 C C . LEU A 1 172 ? -16.617 8.604 0.673 1.00 92.75 172 LEU A C 1
ATOM 1329 O O . LEU A 1 172 ? -17.664 8.848 0.079 1.00 92.75 172 LEU A O 1
ATOM 1333 N N . GLY A 1 173 ? -16.606 8.166 1.929 1.00 90.62 173 GLY A N 1
ATOM 1334 C CA . GLY A 1 173 ? -17.809 7.954 2.719 1.00 90.62 173 GLY A CA 1
ATOM 1335 C C . GLY A 1 173 ? -17.510 7.193 4.001 1.00 90.62 173 GLY A C 1
ATOM 1336 O O . GLY A 1 173 ? -16.458 6.566 4.139 1.00 90.62 173 GLY A O 1
ATOM 1337 N N . GLY A 1 174 ? -18.438 7.258 4.952 1.00 92.06 174 GLY A N 1
ATOM 1338 C CA . GLY A 1 174 ? -18.300 6.610 6.248 1.00 92.06 174 GLY A CA 1
ATOM 1339 C C . GLY A 1 174 ? -19.552 5.867 6.676 1.00 92.06 174 GLY A C 1
ATOM 1340 O O . GLY A 1 174 ? -20.664 6.225 6.294 1.00 92.06 174 GLY A O 1
ATOM 1341 N N . LYS A 1 175 ? -19.367 4.850 7.515 1.00 94.19 175 LYS A N 1
ATOM 1342 C CA . LYS A 1 175 ? -20.457 4.106 8.148 1.00 94.19 175 LYS A CA 1
ATOM 1343 C C . LYS A 1 175 ? -20.140 3.810 9.608 1.00 94.19 175 LYS A C 1
ATOM 1345 O O . LYS A 1 175 ? -18.992 3.548 9.969 1.00 94.19 175 LYS A O 1
ATOM 1350 N N . LEU A 1 176 ? -21.171 3.821 10.448 1.00 97.00 176 LEU A N 1
ATOM 1351 C CA . LEU A 1 176 ? -21.091 3.239 11.783 1.00 97.00 176 LEU A CA 1
ATOM 1352 C C . LEU A 1 176 ? -20.980 1.719 11.632 1.00 97.00 176 LEU A C 1
ATOM 1354 O O . LEU A 1 176 ? -21.807 1.118 10.950 1.00 97.00 176 LEU A O 1
ATOM 1358 N N . VAL A 1 177 ? -19.976 1.106 12.262 1.00 97.56 177 VAL A N 1
ATOM 1359 C CA . VAL A 1 177 ? -19.790 -0.355 12.203 1.00 97.56 177 VAL A CA 1
ATOM 1360 C C . VAL A 1 177 ? -20.121 -1.044 13.518 1.00 97.56 177 VAL A C 1
ATOM 1362 O O . VAL A 1 177 ? -20.686 -2.137 13.499 1.00 97.56 177 VAL A O 1
ATOM 1365 N N . ARG A 1 178 ? -19.802 -0.419 14.658 1.00 98.31 178 ARG A N 1
ATOM 1366 C CA . ARG A 1 178 ? -20.139 -0.945 15.983 1.00 98.31 178 ARG A CA 1
ATOM 1367 C C . ARG A 1 178 ? -20.056 0.134 17.053 1.00 98.31 178 ARG A C 1
ATOM 1369 O O . ARG A 1 178 ? -19.317 1.103 16.906 1.00 98.31 178 ARG A O 1
ATOM 1376 N N . ALA A 1 179 ? -20.772 -0.048 18.151 1.00 98.25 179 ALA A N 1
ATOM 1377 C CA . ALA A 1 179 ? -20.535 0.692 19.379 1.00 98.25 179 ALA A CA 1
ATOM 1378 C C . ALA A 1 179 ? -20.596 -0.245 20.586 1.00 98.25 179 ALA A C 1
ATOM 1380 O O . ALA A 1 179 ? -21.485 -1.090 20.675 1.00 98.25 179 ALA A O 1
ATOM 1381 N N . TYR A 1 180 ? -19.671 -0.077 21.529 1.00 98.25 180 TYR A N 1
ATOM 1382 C CA . TYR A 1 180 ? -19.669 -0.815 22.793 1.00 98.25 180 TYR A CA 1
ATOM 1383 C C . TYR A 1 180 ? -19.817 0.137 23.970 1.00 98.25 180 TYR A C 1
ATOM 1385 O O . TYR A 1 180 ? -19.137 1.154 23.999 1.00 98.25 180 TYR A O 1
ATOM 1393 N N . ALA A 1 181 ? -20.635 -0.214 24.959 1.00 97.38 181 ALA A N 1
ATOM 1394 C CA . ALA A 1 181 ? -20.661 0.437 26.263 1.00 97.38 181 ALA A CA 1
ATOM 1395 C C . ALA A 1 181 ? -19.959 -0.435 27.304 1.00 97.38 181 ALA A C 1
ATOM 1397 O O . ALA A 1 181 ? -20.117 -1.657 27.292 1.00 97.38 181 ALA A O 1
ATOM 1398 N N . TYR A 1 182 ? -19.214 0.183 28.215 1.00 97.62 182 TYR A N 1
ATOM 1399 C CA . TYR A 1 182 ? -18.518 -0.513 29.296 1.00 97.62 182 TYR A CA 1
ATOM 1400 C C . TYR A 1 182 ? -18.194 0.409 30.469 1.00 97.62 182 TYR A C 1
ATOM 1402 O O . TYR A 1 182 ? -18.227 1.637 30.366 1.00 97.62 182 TYR A O 1
ATOM 1410 N N . GLU A 1 183 ? -17.836 -0.206 31.589 1.00 96.50 183 GLU A N 1
ATOM 1411 C CA . GLU A 1 183 ? -17.233 0.471 32.728 1.00 96.50 183 GLU A CA 1
ATOM 1412 C C . GLU A 1 183 ? -15.707 0.387 32.650 1.00 96.50 183 GLU A C 1
ATOM 1414 O O . GLU A 1 183 ? -15.127 -0.643 32.284 1.00 96.50 183 GLU A O 1
ATOM 1419 N N . ARG A 1 184 ? -15.041 1.475 33.037 1.00 93.19 184 ARG A N 1
ATOM 1420 C CA . ARG A 1 184 ? -13.583 1.542 33.126 1.00 93.19 184 ARG A CA 1
ATOM 1421 C C . ARG A 1 184 ? -13.164 1.462 34.591 1.00 93.19 184 ARG A C 1
ATOM 1423 O O . ARG A 1 184 ? -13.612 2.257 35.411 1.00 93.19 184 ARG A O 1
AT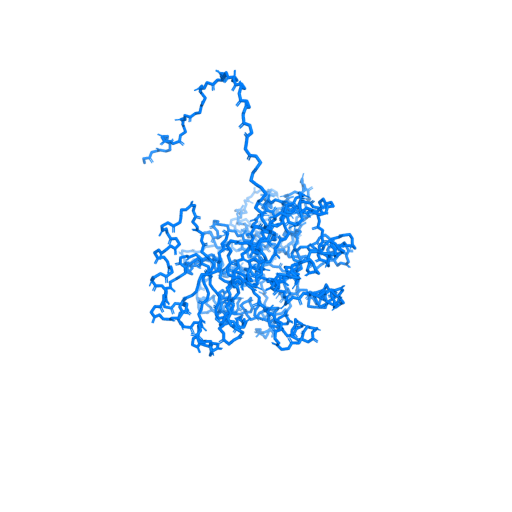OM 1430 N N . GLY A 1 185 ? -12.313 0.495 34.910 1.00 88.81 185 GLY A N 1
ATOM 1431 C CA . GLY A 1 185 ? -11.657 0.378 36.208 1.00 88.81 185 GLY A CA 1
ATOM 1432 C C . GLY A 1 185 ? -10.235 0.955 36.190 1.00 88.81 185 GLY A C 1
ATOM 1433 O O . GLY A 1 185 ? -9.753 1.394 35.142 1.00 88.81 185 GLY A O 1
ATOM 1434 N N . PRO A 1 186 ? -9.516 0.903 37.326 1.00 85.19 186 PRO A N 1
ATOM 1435 C CA . PRO A 1 186 ? -8.142 1.407 37.430 1.00 85.19 186 PRO A CA 1
ATOM 1436 C C . PRO A 1 186 ? -7.136 0.718 36.494 1.00 85.19 186 PRO A C 1
ATOM 1438 O O . PRO A 1 186 ? -6.113 1.306 36.163 1.00 85.19 186 PRO A O 1
ATOM 1441 N N . GLN A 1 187 ? -7.416 -0.523 36.076 1.00 83.75 187 GLN A N 1
ATOM 1442 C CA . GLN A 1 187 ? -6.529 -1.348 35.244 1.00 83.75 187 GLN A CA 1
ATOM 1443 C C . GLN A 1 187 ? -6.978 -1.471 33.776 1.00 83.75 187 GLN A C 1
ATOM 1445 O O . GLN A 1 187 ? -6.359 -2.204 33.013 1.00 83.75 187 GLN A O 1
ATOM 1450 N N . GLY A 1 188 ? -8.028 -0.755 33.359 1.00 89.56 188 GLY A N 1
ATOM 1451 C CA . GLY A 1 188 ? -8.569 -0.828 31.998 1.00 89.56 188 GLY A CA 1
ATOM 1452 C C . GLY A 1 188 ? -10.072 -1.085 31.970 1.00 89.56 188 GLY A C 1
ATOM 1453 O O . GLY A 1 188 ? -10.782 -0.823 32.945 1.00 89.56 188 GLY A O 1
ATOM 1454 N N . ILE A 1 189 ? -10.579 -1.563 30.835 1.00 97.19 189 ILE A N 1
ATOM 1455 C CA . ILE A 1 189 ? -11.997 -1.904 30.688 1.00 97.19 189 ILE A CA 1
ATOM 1456 C C . ILE A 1 189 ? -12.327 -3.125 31.559 1.00 97.19 189 ILE A C 1
ATOM 1458 O O . ILE A 1 189 ? -11.601 -4.122 31.555 1.00 97.19 189 ILE A O 1
ATOM 1462 N N . ARG A 1 190 ? -13.450 -3.073 32.284 1.00 96.75 190 ARG A N 1
ATOM 1463 C CA . ARG A 1 190 ? -14.007 -4.241 32.976 1.00 96.75 190 ARG A CA 1
ATOM 1464 C C . ARG A 1 190 ? -14.678 -5.163 31.955 1.00 96.75 190 ARG A C 1
ATOM 1466 O O . ARG A 1 190 ? -15.751 -4.837 31.444 1.00 96.75 190 ARG A O 1
ATOM 1473 N N . SER A 1 191 ? -14.036 -6.283 31.631 1.00 94.38 191 SER A N 1
ATOM 1474 C CA . SER A 1 191 ? -14.414 -7.169 30.516 1.00 94.38 191 SER A CA 1
ATOM 1475 C C . SER A 1 191 ? -15.858 -7.682 30.587 1.00 94.38 191 SER A C 1
ATOM 1477 O O . SER A 1 191 ? -16.556 -7.723 29.573 1.00 94.38 191 SER A O 1
ATOM 1479 N N . ASP A 1 192 ? -16.348 -7.990 31.788 1.00 94.81 192 ASP A N 1
ATOM 1480 C CA . ASP A 1 192 ? -17.705 -8.470 32.067 1.00 94.81 192 ASP A CA 1
ATOM 1481 C C . ASP A 1 192 ? -18.803 -7.433 31.764 1.00 94.81 192 ASP A C 1
ATOM 1483 O O . ASP A 1 192 ? -19.966 -7.796 31.538 1.00 94.81 192 ASP A O 1
ATOM 1487 N N . THR A 1 193 ? -18.434 -6.151 31.698 1.00 96.12 193 THR A N 1
ATOM 1488 C CA . THR A 1 193 ? -19.357 -5.023 31.484 1.00 96.12 193 THR A CA 1
ATOM 1489 C C . THR A 1 193 ? -19.522 -4.616 30.022 1.00 96.12 193 THR A C 1
ATOM 1491 O O . THR A 1 193 ? -20.426 -3.839 29.719 1.00 96.12 193 THR A O 1
ATOM 1494 N N . VAL A 1 194 ? -18.696 -5.142 29.111 1.00 97.12 194 VAL A N 1
ATOM 1495 C CA . VAL A 1 194 ? -18.736 -4.774 27.688 1.00 97.12 194 VAL A CA 1
ATOM 1496 C C . VAL A 1 194 ? -20.046 -5.250 27.057 1.00 97.12 194 VAL A C 1
ATOM 1498 O O . VAL A 1 194 ? -20.371 -6.440 27.086 1.00 97.12 194 VAL A O 1
ATOM 1501 N N . ARG A 1 195 ? -20.819 -4.325 26.484 1.00 96.56 195 ARG A N 1
ATOM 1502 C CA . ARG A 1 195 ? -22.093 -4.597 25.800 1.00 96.56 195 ARG A CA 1
ATOM 1503 C C . ARG A 1 195 ? -22.128 -3.898 24.451 1.00 96.56 195 ARG A C 1
ATOM 1505 O O . ARG A 1 195 ? -21.772 -2.728 24.370 1.00 96.56 195 ARG A O 1
ATOM 1512 N N . ASP A 1 196 ? -22.562 -4.604 23.411 1.00 97.44 196 ASP A N 1
ATOM 1513 C CA . ASP A 1 196 ? -22.852 -3.987 22.115 1.00 97.44 196 ASP A CA 1
ATOM 1514 C C . ASP A 1 196 ? -24.095 -3.096 22.259 1.00 97.44 196 ASP A C 1
ATOM 1516 O O . ASP A 1 196 ? -25.145 -3.547 22.718 1.00 97.44 196 ASP A O 1
ATOM 1520 N N . ILE A 1 197 ? -23.944 -1.819 21.918 1.00 96.88 197 ILE A N 1
ATOM 1521 C CA . ILE A 1 197 ? -24.998 -0.801 21.957 1.00 96.88 197 ILE A CA 1
ATOM 1522 C C . ILE A 1 197 ? -25.217 -0.165 20.582 1.00 96.88 197 ILE A C 1
ATOM 1524 O O . ILE A 1 197 ? -25.768 0.927 20.487 1.00 96.88 197 ILE A O 1
ATOM 1528 N N . THR A 1 198 ? -24.795 -0.825 19.502 1.00 97.50 198 THR A N 1
ATOM 1529 C CA . THR A 1 198 ? -24.864 -0.280 18.137 1.00 97.50 198 THR A CA 1
ATOM 1530 C C . THR A 1 198 ? -26.285 0.142 17.759 1.00 97.50 198 THR A C 1
ATOM 1532 O O . THR A 1 198 ? -26.469 1.173 17.123 1.00 97.50 198 THR A O 1
ATOM 1535 N N . SER A 1 199 ? -27.307 -0.588 18.218 1.00 96.38 199 SER A N 1
ATOM 1536 C CA . SER A 1 199 ? -28.722 -0.256 17.992 1.00 96.38 199 SER A CA 1
ATOM 1537 C C . SER A 1 199 ? -29.192 1.036 18.680 1.00 96.38 199 SER A C 1
ATOM 1539 O O . SER A 1 199 ? -30.259 1.563 18.354 1.00 96.38 199 SER A O 1
ATOM 1541 N N . LEU A 1 200 ? -28.434 1.545 19.655 1.00 95.19 200 LEU A N 1
ATOM 1542 C CA . LEU A 1 200 ? -28.699 2.830 20.307 1.00 95.19 200 LEU A CA 1
ATOM 1543 C C . LEU A 1 200 ? -28.107 4.004 19.528 1.00 95.19 200 LEU A C 1
ATOM 1545 O O . LEU A 1 200 ? -28.468 5.148 19.801 1.00 95.19 200 LEU A O 1
ATOM 1549 N N . CYS A 1 201 ? -27.247 3.735 18.550 1.00 96.38 201 CYS A N 1
ATOM 1550 C CA . CYS A 1 201 ? -26.606 4.764 17.758 1.00 96.38 201 CYS A CA 1
ATOM 1551 C C . CYS A 1 201 ? -27.395 5.073 16.482 1.00 96.38 201 CYS A C 1
ATOM 1553 O O . CYS A 1 201 ? -27.963 4.187 15.843 1.00 96.38 201 CYS A O 1
ATOM 1555 N N . SER A 1 202 ? -27.368 6.335 16.072 1.00 94.94 202 SER A N 1
ATOM 1556 C CA . SER A 1 202 ? -27.763 6.785 14.739 1.00 94.94 202 SER A CA 1
ATOM 1557 C C . SER A 1 202 ? -26.563 7.452 14.071 1.00 94.94 202 SER A C 1
ATOM 1559 O O . SER A 1 202 ? -25.724 8.048 14.745 1.00 94.94 202 SER A O 1
ATOM 1561 N N . ALA A 1 203 ? -26.439 7.318 12.753 1.00 94.12 203 ALA A N 1
ATOM 1562 C CA . ALA A 1 203 ? -25.353 7.927 11.997 1.00 94.12 203 ALA A CA 1
ATOM 1563 C C . ALA A 1 203 ? -25.906 8.675 10.787 1.00 94.12 203 ALA A C 1
ATOM 1565 O O . ALA A 1 203 ? -26.793 8.185 10.090 1.00 94.12 203 ALA A O 1
ATOM 1566 N N . SER A 1 204 ? -25.353 9.854 10.533 1.00 88.75 204 SER A N 1
ATOM 1567 C CA . SER A 1 204 ? -25.669 10.677 9.372 1.00 88.75 204 SER A CA 1
ATOM 1568 C C . SER A 1 204 ? -24.389 11.300 8.835 1.00 88.75 204 SER A C 1
ATOM 1570 O O . SER A 1 204 ? -23.576 11.823 9.602 1.00 88.75 204 SER A O 1
ATOM 1572 N N . SER A 1 205 ? -24.213 11.276 7.516 1.00 78.38 205 SER A N 1
ATOM 1573 C CA . SER A 1 205 ? -23.115 12.000 6.875 1.00 78.38 205 SER A CA 1
ATOM 1574 C C . SER A 1 205 ? -23.380 13.499 6.985 1.00 78.38 205 SER A C 1
ATOM 1576 O O . SER A 1 205 ? -24.427 13.968 6.545 1.00 78.38 205 SER A O 1
ATOM 1578 N N . THR A 1 206 ? -22.451 14.248 7.574 1.00 61.69 206 THR A N 1
ATOM 1579 C CA . THR A 1 206 ? -22.568 15.711 7.729 1.00 61.69 206 THR A CA 1
ATOM 1580 C C . THR A 1 206 ? -21.685 16.482 6.753 1.00 61.69 206 THR A C 1
ATOM 1582 O O . THR A 1 206 ? -21.991 17.628 6.434 1.00 61.69 206 THR A O 1
ATOM 1585 N N . ALA A 1 207 ? -20.642 15.844 6.213 1.00 66.44 207 ALA A N 1
ATOM 1586 C CA . ALA A 1 207 ? -19.816 16.342 5.115 1.00 66.44 207 ALA A CA 1
ATOM 1587 C C . ALA A 1 207 ? -19.255 15.169 4.290 1.00 66.44 207 ALA A C 1
ATOM 1589 O O . ALA A 1 207 ? -19.372 14.015 4.701 1.00 66.44 207 ALA A O 1
ATOM 1590 N N . ALA A 1 208 ? -18.610 15.457 3.153 1.00 65.31 208 ALA A N 1
ATOM 1591 C CA . ALA A 1 208 ? -17.973 14.437 2.308 1.00 65.31 208 ALA A CA 1
ATOM 1592 C C . ALA A 1 208 ? -16.851 13.657 3.030 1.00 65.31 208 ALA A C 1
ATOM 1594 O O . ALA A 1 208 ? -16.533 12.536 2.650 1.00 65.31 208 ALA A O 1
ATOM 1595 N N . ASN A 1 209 ? -16.268 14.235 4.087 1.00 81.25 209 ASN A N 1
ATOM 1596 C CA . ASN A 1 209 ? -15.097 13.715 4.791 1.00 81.25 209 ASN A CA 1
ATOM 1597 C C . ASN A 1 209 ? -15.310 13.512 6.302 1.00 81.25 209 ASN A C 1
ATOM 1599 O O . ASN A 1 209 ? -14.334 13.445 7.042 1.00 81.25 209 ASN A O 1
ATOM 1603 N N . SER A 1 210 ? -16.544 13.462 6.807 1.00 87.81 210 SER A N 1
ATOM 1604 C CA . SER A 1 210 ? -16.789 13.177 8.228 1.00 87.81 210 SER A CA 1
ATOM 1605 C C . SER A 1 210 ? -18.134 12.500 8.457 1.00 87.81 210 SER A C 1
ATOM 1607 O O . SER A 1 210 ? -19.078 12.678 7.685 1.00 87.81 210 SER A O 1
ATOM 1609 N N . LEU A 1 211 ? -18.215 11.720 9.536 1.00 93.25 211 LEU A N 1
ATOM 1610 C CA . LEU A 1 211 ? -19.439 11.051 9.960 1.00 93.25 211 LEU A CA 1
ATOM 1611 C C . LEU A 1 211 ? -19.876 11.587 11.321 1.00 93.25 211 LEU A C 1
ATOM 1613 O O . LEU A 1 211 ? -19.098 11.559 12.278 1.00 93.25 211 LEU A O 1
ATOM 1617 N N . SER A 1 212 ? -21.128 12.030 11.417 1.00 94.12 212 SER A N 1
ATOM 1618 C CA . SER A 1 212 ? -21.742 12.342 12.704 1.00 94.12 212 SER A CA 1
ATOM 1619 C C . SER A 1 212 ? -22.519 11.139 13.213 1.00 94.12 212 SER A C 1
ATOM 1621 O O . SER A 1 212 ? -23.295 10.523 12.481 1.00 94.12 212 SER A O 1
ATOM 1623 N N . VAL A 1 213 ? -22.293 10.805 14.476 1.00 95.88 213 VAL A N 1
ATOM 1624 C CA . VAL A 1 213 ? -22.944 9.716 15.196 1.00 95.88 213 VAL A CA 1
ATOM 1625 C C . VAL A 1 213 ? -23.587 10.295 16.446 1.00 95.88 213 VAL A C 1
ATOM 1627 O O . VAL A 1 213 ? -22.951 11.064 17.161 1.00 95.88 213 VAL A O 1
ATOM 1630 N N . SER A 1 214 ? -24.828 9.919 16.725 1.00 95.25 214 SER A N 1
ATOM 1631 C CA . SER A 1 214 ? -25.480 10.194 18.002 1.00 95.25 214 SER A CA 1
ATOM 1632 C C . SER A 1 214 ? -25.675 8.888 18.753 1.00 95.25 214 SER A C 1
ATOM 1634 O O . SER A 1 214 ? -26.117 7.902 18.164 1.00 95.25 214 SER A O 1
ATOM 1636 N N . VAL A 1 215 ? -25.326 8.858 20.037 1.00 95.94 215 VAL A N 1
ATOM 1637 C CA . VAL A 1 215 ? -25.544 7.699 20.909 1.00 95.94 215 VAL A CA 1
ATOM 1638 C C . VAL A 1 215 ? -26.689 8.017 21.855 1.00 95.94 215 VAL A C 1
ATOM 1640 O O . VAL A 1 215 ? -26.562 8.924 22.677 1.00 95.94 215 VAL A O 1
ATOM 1643 N N . ARG A 1 216 ? -27.791 7.266 21.762 1.00 93.69 216 ARG A N 1
ATOM 1644 C CA . ARG A 1 216 ? -28.894 7.390 22.717 1.00 93.69 216 ARG A CA 1
ATOM 1645 C C . ARG A 1 216 ? -28.470 6.888 24.083 1.00 93.69 216 ARG A C 1
ATOM 1647 O O . ARG A 1 216 ? -27.961 5.775 24.230 1.00 93.69 216 ARG A O 1
ATOM 1654 N N . CYS A 1 217 ? -28.722 7.718 25.075 1.00 90.25 217 CYS A N 1
ATOM 1655 C CA . CYS A 1 217 ? -28.462 7.424 26.464 1.00 90.25 217 CYS A CA 1
ATOM 1656 C C . CYS A 1 217 ? -29.737 6.886 27.122 1.00 90.25 217 CYS A C 1
ATOM 1658 O O . CYS A 1 217 ? -30.868 7.175 26.741 1.00 90.25 217 CYS A O 1
ATOM 1660 N N . SER A 1 218 ? -29.532 6.016 28.097 1.00 83.12 218 SER A N 1
ATOM 1661 C CA . SER A 1 218 ? -30.569 5.367 28.889 1.00 83.12 218 SER A CA 1
ATOM 1662 C C . SER A 1 218 ? -30.066 5.193 30.324 1.00 83.12 218 SER A C 1
ATOM 1664 O O . SER A 1 218 ? -28.845 5.153 30.532 1.00 83.12 218 SER A O 1
ATOM 1666 N N . PRO A 1 219 ? -30.954 4.990 31.311 1.00 83.06 219 PRO A N 1
ATOM 1667 C CA . PRO A 1 219 ? -30.539 4.671 32.677 1.00 83.06 219 PRO A CA 1
ATOM 1668 C C . PRO A 1 219 ? -29.600 3.453 32.763 1.00 83.06 219 PRO A C 1
ATOM 1670 O O . PRO A 1 219 ? -28.747 3.383 33.639 1.00 83.06 219 PRO A O 1
ATOM 1673 N N . GLN A 1 220 ? -29.701 2.499 31.828 1.00 81.19 220 GLN A N 1
ATOM 1674 C CA . GLN A 1 220 ? -28.841 1.308 31.763 1.00 81.19 220 GLN A CA 1
ATOM 1675 C C . GLN A 1 220 ? -27.416 1.605 31.264 1.00 81.19 220 GLN A C 1
ATOM 1677 O O . GLN A 1 220 ? -26.499 0.792 31.452 1.00 81.19 220 GLN A O 1
ATOM 1682 N N . THR A 1 221 ? -27.230 2.741 30.594 1.00 86.38 221 THR A N 1
ATOM 1683 C CA . THR A 1 221 ? -25.950 3.202 30.042 1.00 86.38 221 THR A CA 1
ATOM 1684 C C . THR A 1 221 ? -25.357 4.387 30.802 1.00 86.38 221 THR A C 1
ATOM 1686 O O . THR A 1 221 ? -24.194 4.710 30.581 1.00 86.38 221 THR A O 1
ATOM 1689 N N . ALA A 1 222 ? -26.130 5.026 31.681 1.00 88.12 222 ALA A N 1
ATOM 1690 C CA . ALA A 1 222 ? -25.691 6.163 32.479 1.00 88.12 222 ALA A CA 1
ATOM 1691 C C . ALA A 1 222 ? -24.430 5.825 33.293 1.00 88.12 222 ALA A C 1
ATOM 1693 O O . ALA A 1 222 ? -24.330 4.757 33.901 1.00 88.12 222 ALA A O 1
ATOM 1694 N N . GLY A 1 223 ? -23.439 6.720 33.263 1.00 88.12 223 GLY A N 1
ATOM 1695 C CA . GLY A 1 223 ? -22.167 6.549 33.974 1.00 88.12 223 GLY A CA 1
ATOM 1696 C C . GLY A 1 223 ? -21.169 5.597 33.302 1.00 88.12 223 GLY A C 1
ATOM 1697 O O . GLY A 1 223 ? -20.072 5.408 33.827 1.00 88.12 223 GLY A O 1
ATOM 1698 N N . LYS A 1 224 ? -21.509 5.018 32.143 1.00 94.88 224 LYS A N 1
ATOM 1699 C CA . LYS A 1 224 ? -20.599 4.188 31.338 1.00 94.88 224 LYS A CA 1
ATOM 1700 C C . LYS A 1 224 ? -19.864 5.015 30.284 1.00 94.88 224 LYS A C 1
ATOM 1702 O O . LYS A 1 224 ? -20.207 6.161 30.003 1.00 94.88 224 LYS A O 1
ATOM 1707 N N . THR A 1 225 ? -18.873 4.400 29.654 1.00 96.38 225 THR A N 1
ATOM 1708 C CA . THR A 1 225 ? -18.218 4.924 28.451 1.00 96.38 225 THR A CA 1
ATOM 1709 C C . THR A 1 225 ? -18.716 4.155 27.237 1.00 96.38 225 THR A C 1
ATOM 1711 O O . THR A 1 225 ? -18.784 2.928 27.286 1.00 96.38 225 THR A O 1
ATOM 1714 N N . ALA A 1 226 ? -19.035 4.856 26.148 1.00 97.06 226 ALA A N 1
ATOM 1715 C CA . ALA A 1 226 ? -19.224 4.247 24.838 1.00 97.06 226 ALA A CA 1
ATOM 1716 C C . ALA A 1 226 ? -17.957 4.389 23.995 1.00 97.06 226 ALA A C 1
ATOM 1718 O O . ALA A 1 226 ? -17.440 5.492 23.867 1.00 97.06 226 ALA A O 1
ATOM 1719 N N . CYS A 1 227 ? -17.502 3.310 23.363 1.00 98.00 227 CYS A N 1
ATOM 1720 C CA . CYS A 1 227 ? -16.568 3.354 22.244 1.00 98.00 227 CYS A CA 1
ATOM 1721 C C . CYS A 1 227 ? -17.358 3.214 20.945 1.00 98.00 227 CYS A C 1
ATOM 1723 O O . CYS A 1 227 ? -17.908 2.148 20.661 1.00 98.00 227 CYS A O 1
ATOM 1725 N N . VAL A 1 228 ? -17.428 4.296 20.177 1.00 98.25 228 VAL A N 1
ATOM 1726 C CA . VAL A 1 228 ? -18.054 4.341 18.857 1.00 98.25 228 VAL A CA 1
ATOM 1727 C C . VAL A 1 228 ? -16.999 4.012 17.809 1.00 98.25 228 VAL A C 1
ATOM 1729 O O . VAL A 1 228 ? -15.936 4.633 17.771 1.00 98.25 228 VAL A O 1
ATOM 1732 N N . MET A 1 229 ? -17.305 3.042 16.954 1.00 98.44 229 MET A N 1
ATOM 1733 C CA . MET A 1 229 ? -16.444 2.591 15.872 1.00 98.44 229 MET A CA 1
ATOM 1734 C C . MET A 1 229 ? -17.071 2.949 14.534 1.00 98.44 229 MET A C 1
ATOM 1736 O O . MET A 1 229 ? -18.154 2.464 14.186 1.00 98.44 229 MET A O 1
ATOM 1740 N N . VAL A 1 230 ? -16.374 3.772 13.762 1.00 97.25 230 VAL A N 1
ATOM 1741 C CA . VAL A 1 230 ? -16.789 4.130 12.403 1.00 97.25 230 VAL A CA 1
ATOM 1742 C C . VAL A 1 230 ? -15.727 3.708 11.417 1.00 97.25 230 VAL A C 1
ATOM 1744 O O . VAL A 1 230 ? -14.540 3.752 11.727 1.00 97.25 230 VAL A O 1
ATOM 1747 N N . SER A 1 231 ? -16.162 3.315 10.232 1.00 96.06 231 SER A N 1
ATOM 1748 C CA . SER A 1 231 ? -15.276 2.967 9.136 1.00 96.06 231 SER A CA 1
ATOM 1749 C C . SER A 1 231 ? -15.424 3.984 8.017 1.00 96.06 231 SER A C 1
ATOM 1751 O O . SER A 1 231 ? -16.549 4.324 7.650 1.00 96.06 231 SER A O 1
ATOM 1753 N N . LEU A 1 232 ? -14.304 4.492 7.510 1.00 95.06 232 LEU A N 1
ATOM 1754 C CA . LEU A 1 232 ? -14.242 5.529 6.480 1.00 95.06 232 LEU A CA 1
ATOM 1755 C C . LEU A 1 232 ? -13.505 4.980 5.258 1.00 95.06 232 LEU A C 1
ATOM 1757 O O . LEU A 1 232 ? -12.307 4.707 5.340 1.00 95.06 232 LEU A O 1
ATOM 1761 N N . ALA A 1 233 ? -14.208 4.801 4.141 1.00 95.62 233 ALA A N 1
ATOM 1762 C CA . ALA A 1 233 ? -13.631 4.315 2.890 1.00 95.62 233 ALA A CA 1
ATOM 1763 C C . ALA A 1 233 ? -12.748 5.394 2.252 1.00 95.62 233 ALA A C 1
ATOM 1765 O O . ALA A 1 233 ? -13.135 6.562 2.219 1.00 95.62 233 ALA A O 1
ATOM 1766 N N . HIS A 1 234 ? -11.580 5.008 1.744 1.00 96.06 234 HIS A N 1
ATOM 1767 C CA . HIS A 1 234 ? -10.648 5.894 1.042 1.00 96.06 234 HIS A CA 1
ATOM 1768 C C . HIS A 1 234 ? -10.575 5.506 -0.438 1.00 96.06 234 HIS A C 1
ATOM 1770 O O . HIS A 1 234 ? -10.854 4.363 -0.800 1.00 96.06 234 HIS A O 1
ATOM 1776 N N . LEU A 1 235 ? -10.171 6.441 -1.303 1.00 95.38 235 LEU A N 1
ATOM 1777 C CA . LEU A 1 235 ? -9.856 6.160 -2.706 1.00 95.38 235 LEU A CA 1
ATOM 1778 C C . LEU A 1 235 ? -8.584 5.301 -2.805 1.00 95.38 235 LEU A C 1
ATOM 1780 O O . LEU A 1 235 ? -7.493 5.795 -3.089 1.00 95.38 235 LEU A O 1
ATOM 1784 N N . MET A 1 236 ? -8.727 4.013 -2.511 1.00 95.75 236 MET A N 1
ATOM 1785 C CA . MET A 1 236 ? -7.684 2.995 -2.497 1.00 95.75 236 MET A CA 1
ATOM 1786 C C . MET A 1 236 ? -8.358 1.616 -2.576 1.00 95.75 236 MET A C 1
ATOM 1788 O O . MET A 1 236 ? -9.275 1.369 -1.794 1.00 95.75 236 MET A O 1
ATOM 1792 N N . PRO A 1 237 ? -7.922 0.710 -3.468 1.00 97.50 237 PRO A N 1
ATOM 1793 C CA . PRO A 1 237 ? -8.355 -0.682 -3.454 1.00 97.50 237 PRO A CA 1
ATOM 1794 C C . PRO A 1 237 ? -8.129 -1.324 -2.084 1.00 97.50 237 PRO A C 1
ATOM 1796 O O . PRO A 1 237 ? -7.057 -1.167 -1.496 1.00 97.50 237 PRO A O 1
ATOM 1799 N N . ASP A 1 238 ? -9.112 -2.067 -1.583 1.00 98.19 238 ASP A N 1
ATOM 1800 C CA . ASP A 1 238 ? -8.932 -2.857 -0.371 1.00 98.19 238 ASP A CA 1
ATOM 1801 C C . ASP A 1 238 ? -7.837 -3.901 -0.590 1.00 98.19 238 ASP A C 1
ATOM 1803 O O . ASP A 1 238 ? -7.892 -4.720 -1.507 1.00 98.19 238 ASP A O 1
ATOM 1807 N N . THR A 1 239 ? -6.851 -3.913 0.298 1.00 97.44 239 THR A N 1
ATOM 1808 C CA . THR A 1 239 ? -5.783 -4.916 0.295 1.00 97.44 239 THR A CA 1
ATOM 1809 C C . THR A 1 239 ? -6.327 -6.344 0.392 1.00 97.44 239 THR A C 1
ATOM 1811 O O . THR A 1 239 ? -5.741 -7.261 -0.187 1.00 97.44 239 THR A O 1
ATOM 1814 N N . PHE A 1 240 ? -7.467 -6.553 1.052 1.00 98.44 240 PHE A N 1
ATOM 1815 C CA . PHE A 1 240 ? -8.137 -7.849 1.196 1.00 98.44 240 PHE A CA 1
ATOM 1816 C C . PHE A 1 240 ? -9.226 -8.106 0.152 1.00 98.44 240 PHE A C 1
ATOM 1818 O O . PHE A 1 240 ? -9.828 -9.178 0.179 1.00 98.44 240 PHE A O 1
ATOM 1825 N N . SER A 1 241 ? -9.427 -7.194 -0.805 1.00 98.38 241 SER A N 1
ATOM 1826 C CA . SER A 1 241 ? -10.393 -7.384 -1.889 1.00 98.38 241 SER A CA 1
ATOM 1827 C C . SER A 1 241 ? -10.166 -8.724 -2.613 1.00 98.38 241 SER A C 1
ATOM 1829 O O . SER A 1 241 ? -9.013 -9.081 -2.919 1.00 98.38 241 SER A O 1
ATOM 1831 N N . PRO A 1 242 ? -11.247 -9.461 -2.936 1.00 98.38 242 PRO A N 1
ATOM 1832 C CA . PRO A 1 242 ? -11.167 -10.663 -3.760 1.00 98.38 242 PRO A CA 1
ATOM 1833 C C . PRO A 1 242 ? -10.692 -10.360 -5.190 1.00 98.38 242 PRO A C 1
ATOM 1835 O O . PRO A 1 242 ? -10.052 -11.211 -5.809 1.00 98.38 242 PRO A O 1
ATOM 1838 N N . HIS A 1 243 ? -10.935 -9.150 -5.703 1.00 98.75 243 HIS A N 1
ATOM 1839 C CA . HIS A 1 243 ? -10.595 -8.764 -7.073 1.00 98.75 243 HIS A CA 1
ATOM 1840 C C . HIS A 1 243 ? -9.213 -8.122 -7.225 1.00 98.75 243 HIS A C 1
ATOM 1842 O O . HIS A 1 243 ? -8.707 -8.071 -8.348 1.00 98.75 243 HIS A O 1
ATOM 1848 N N . LEU A 1 244 ? -8.560 -7.701 -6.135 1.00 98.69 244 LEU A N 1
ATOM 1849 C CA . LEU A 1 244 ? -7.280 -6.981 -6.176 1.00 98.69 244 LEU A CA 1
ATOM 1850 C C . LEU A 1 244 ? -6.212 -7.664 -7.045 1.00 98.69 244 LEU A C 1
ATOM 1852 O O . LEU A 1 244 ? -5.645 -7.033 -7.935 1.00 98.69 244 LEU A O 1
ATOM 1856 N N . LEU A 1 245 ? -5.949 -8.954 -6.809 1.00 98.75 245 LEU A N 1
ATOM 1857 C CA . LEU A 1 245 ? -4.910 -9.691 -7.541 1.00 98.75 245 LEU A CA 1
ATOM 1858 C C . LEU A 1 245 ? -5.288 -9.881 -9.014 1.00 98.75 245 LEU A C 1
ATOM 1860 O O . LEU A 1 245 ? -4.458 -9.728 -9.905 1.00 98.75 245 LEU A O 1
ATOM 1864 N N . SER A 1 246 ? -6.563 -10.167 -9.292 1.00 98.62 246 SER A N 1
ATOM 1865 C CA . SER A 1 246 ? -7.035 -10.304 -10.672 1.00 98.62 246 SER A CA 1
ATOM 1866 C C . SER A 1 246 ? -6.929 -8.988 -11.446 1.00 98.62 246 SER A C 1
ATOM 1868 O O . SER A 1 246 ? -6.485 -8.993 -12.590 1.00 98.62 246 SER A O 1
ATOM 1870 N N . PHE A 1 247 ? -7.246 -7.859 -10.809 1.00 98.75 247 PHE A N 1
ATOM 1871 C CA . PHE A 1 247 ? -7.141 -6.533 -11.407 1.00 98.75 247 PHE A CA 1
ATOM 1872 C C . PHE A 1 247 ? -5.681 -6.128 -11.641 1.00 98.75 247 PHE A C 1
ATOM 1874 O O . PHE A 1 247 ? -5.341 -5.632 -12.710 1.00 98.75 247 PHE A O 1
ATOM 1881 N N . GLN A 1 248 ? -4.792 -6.419 -10.688 1.00 98.62 248 GLN A N 1
ATOM 1882 C CA . GLN A 1 248 ? -3.348 -6.253 -10.863 1.00 98.62 248 GLN A CA 1
ATOM 1883 C C . GLN A 1 248 ? -2.837 -7.006 -12.097 1.00 98.62 248 GLN A C 1
ATOM 1885 O O . GLN A 1 248 ? -2.147 -6.433 -12.938 1.00 98.62 248 GLN A O 1
ATOM 1890 N N . ARG A 1 249 ? -3.208 -8.283 -12.236 1.00 98.75 249 ARG A N 1
ATOM 1891 C CA . ARG A 1 249 ? -2.832 -9.089 -13.402 1.00 98.75 249 ARG A CA 1
ATOM 1892 C C . ARG A 1 249 ? -3.420 -8.530 -14.695 1.00 98.75 249 ARG A C 1
ATOM 1894 O O . ARG A 1 249 ? -2.720 -8.529 -15.695 1.00 98.75 249 ARG A O 1
ATOM 1901 N N . GLN A 1 250 ? -4.654 -8.021 -14.682 1.00 98.62 250 GLN A N 1
ATOM 1902 C CA . GLN A 1 250 ? -5.265 -7.371 -15.851 1.00 98.62 250 GLN A CA 1
ATOM 1903 C C . GLN A 1 250 ? -4.482 -6.131 -16.299 1.00 98.62 250 GLN A C 1
ATOM 1905 O O . GLN A 1 250 ? -4.267 -5.965 -17.500 1.00 98.62 250 GLN A O 1
ATOM 1910 N N . ILE A 1 251 ? -4.021 -5.293 -15.360 1.00 98.56 251 ILE A N 1
ATOM 1911 C CA . ILE A 1 251 ? -3.142 -4.161 -15.687 1.00 98.56 251 ILE A CA 1
ATOM 1912 C C . ILE A 1 251 ? -1.883 -4.689 -16.367 1.00 98.56 251 ILE A C 1
ATOM 1914 O O . ILE A 1 251 ? -1.615 -4.292 -17.495 1.00 98.56 251 ILE A O 1
ATOM 1918 N N . LEU A 1 252 ? -1.149 -5.610 -15.736 1.00 98.69 252 LEU A N 1
ATOM 1919 C CA . LEU A 1 252 ? 0.100 -6.141 -16.295 1.00 98.69 252 LEU A CA 1
ATOM 1920 C C . LEU A 1 252 ? -0.110 -6.763 -17.686 1.00 98.69 252 LEU A C 1
ATOM 1922 O O . LEU A 1 252 ? 0.624 -6.458 -18.622 1.00 98.69 252 LEU A O 1
ATOM 1926 N N . GLU A 1 253 ? -1.156 -7.574 -17.842 1.00 98.56 253 GLU A N 1
ATOM 1927 C CA . GLU A 1 253 ? -1.512 -8.243 -19.095 1.00 98.56 253 GLU A CA 1
ATOM 1928 C C . GLU A 1 253 ? -1.788 -7.245 -20.228 1.00 98.56 253 GLU A C 1
ATOM 1930 O O . GLU A 1 253 ? -1.384 -7.469 -21.369 1.00 98.56 253 GLU A O 1
ATOM 1935 N N . SER A 1 254 ? -2.408 -6.100 -19.922 1.00 98.19 254 SER A N 1
ATOM 1936 C CA . SER A 1 254 ? -2.685 -5.055 -20.916 1.00 98.19 254 SER A CA 1
ATOM 1937 C C . SER A 1 254 ? -1.421 -4.423 -21.523 1.00 98.19 254 SER A C 1
ATOM 1939 O O . SER A 1 254 ? -1.510 -3.791 -22.582 1.00 98.19 254 SER A O 1
ATOM 1941 N N . TYR A 1 255 ? -0.260 -4.631 -20.886 1.00 98.56 255 TYR A N 1
ATOM 1942 C CA . TYR A 1 255 ? 1.066 -4.195 -21.330 1.00 98.56 255 TYR A CA 1
ATOM 1943 C C . TYR A 1 255 ? 1.918 -5.329 -21.927 1.00 98.56 255 TYR A C 1
ATOM 1945 O O . TYR A 1 255 ? 3.077 -5.081 -22.253 1.00 98.56 255 TYR A O 1
ATOM 1953 N N . ARG A 1 256 ? 1.388 -6.549 -22.117 1.00 98.19 256 ARG A N 1
ATOM 1954 C CA . ARG A 1 256 ? 2.155 -7.700 -22.641 1.00 98.19 256 ARG A CA 1
ATOM 1955 C C . ARG A 1 256 ? 2.933 -7.384 -23.922 1.00 98.19 256 ARG A C 1
ATOM 1957 O O . ARG A 1 256 ? 4.103 -7.728 -24.029 1.00 98.19 256 ARG A O 1
ATOM 1964 N N . GLU A 1 257 ? 2.289 -6.706 -24.869 1.00 97.44 257 GLU A N 1
ATOM 1965 C CA . GLU A 1 257 ? 2.874 -6.366 -26.177 1.00 97.44 257 GLU A CA 1
ATOM 1966 C C . GLU A 1 257 ? 3.770 -5.114 -26.136 1.00 97.44 257 GLU A C 1
ATOM 1968 O O . GLU A 1 257 ? 4.358 -4.710 -27.142 1.00 97.44 257 GLU A O 1
ATOM 1973 N N . VAL A 1 258 ? 3.876 -4.462 -24.977 1.00 97.88 258 VAL A N 1
ATOM 1974 C CA . VAL A 1 258 ? 4.757 -3.314 -24.775 1.00 97.88 258 VAL A CA 1
ATOM 1975 C C . VAL A 1 258 ? 6.160 -3.838 -24.446 1.00 97.88 258 VAL A C 1
ATOM 1977 O O . VAL A 1 258 ? 6.291 -4.651 -23.530 1.00 97.88 258 VAL A O 1
ATOM 1980 N N . PRO A 1 259 ? 7.226 -3.376 -25.136 1.00 96.31 259 PRO A N 1
ATOM 1981 C CA . PRO A 1 259 ? 8.583 -3.900 -24.964 1.00 96.31 259 PRO A CA 1
ATOM 1982 C C . PRO A 1 259 ? 9.255 -3.338 -23.701 1.00 96.31 259 PRO A C 1
ATOM 1984 O O . PRO A 1 259 ? 10.285 -2.666 -23.763 1.00 96.31 259 PRO A O 1
ATOM 1987 N N . LEU A 1 260 ? 8.632 -3.567 -22.547 1.00 98.38 260 LEU A N 1
ATOM 1988 C CA . LEU A 1 260 ? 9.175 -3.230 -21.241 1.00 98.38 260 LEU A CA 1
ATOM 1989 C C . LEU A 1 260 ? 10.296 -4.203 -20.873 1.00 98.38 260 LEU A C 1
ATOM 1991 O O . LEU A 1 260 ? 10.254 -5.385 -21.206 1.00 98.38 260 LEU A O 1
ATOM 1995 N N . ALA A 1 261 ? 11.289 -3.704 -20.140 1.00 97.75 261 ALA A N 1
ATOM 1996 C CA . ALA A 1 261 ? 12.325 -4.540 -19.536 1.00 97.75 261 ALA A CA 1
ATOM 1997 C C . ALA A 1 261 ? 11.864 -5.167 -18.210 1.00 97.75 261 ALA A C 1
ATOM 1999 O O . ALA A 1 261 ? 12.611 -5.923 -17.594 1.00 97.75 261 ALA A O 1
ATOM 2000 N N . GLY A 1 262 ? 10.656 -4.830 -17.757 1.00 98.06 262 GLY A N 1
ATOM 2001 C CA . GLY A 1 262 ? 10.064 -5.297 -16.517 1.00 98.06 262 GLY A CA 1
ATOM 2002 C C . GLY A 1 262 ? 9.013 -4.326 -15.988 1.00 98.06 262 GLY A C 1
ATOM 2003 O O . GLY A 1 262 ? 8.528 -3.455 -16.714 1.00 98.06 262 GLY A O 1
ATOM 2004 N N . ALA A 1 263 ? 8.695 -4.449 -14.706 1.00 98.19 263 ALA A N 1
ATOM 2005 C CA . ALA A 1 263 ? 7.782 -3.551 -14.014 1.00 98.19 263 ALA A CA 1
ATOM 2006 C C . ALA A 1 263 ? 8.323 -3.197 -12.627 1.00 98.19 263 ALA A C 1
ATOM 2008 O O . ALA A 1 263 ? 9.174 -3.896 -12.078 1.00 98.19 263 ALA A O 1
ATOM 2009 N N . CYS A 1 264 ? 7.830 -2.115 -12.041 1.00 95.56 264 CYS A N 1
ATOM 2010 C CA . CYS A 1 264 ? 8.148 -1.767 -10.665 1.00 95.56 264 CYS A CA 1
ATOM 2011 C C . CYS A 1 264 ? 6.894 -1.577 -9.816 1.00 95.56 264 CYS A C 1
ATOM 2013 O O . CYS A 1 264 ? 5.778 -1.453 -10.324 1.00 95.56 264 CYS A O 1
ATOM 2015 N N . LYS A 1 265 ? 7.110 -1.645 -8.505 1.00 93.44 265 LYS A N 1
ATOM 2016 C CA . LYS A 1 265 ? 6.107 -1.443 -7.464 1.00 93.44 265 LYS A CA 1
ATOM 2017 C C . LYS A 1 265 ? 6.824 -0.874 -6.250 1.00 93.44 265 LYS A C 1
ATOM 2019 O O . LYS A 1 265 ? 7.562 -1.584 -5.555 1.00 93.44 265 LYS A O 1
ATOM 2024 N N . ASP A 1 266 ? 6.660 0.423 -6.053 1.00 90.75 266 ASP A N 1
ATOM 2025 C CA . ASP A 1 266 ? 7.412 1.194 -5.068 1.00 90.75 266 ASP A CA 1
ATOM 2026 C C . ASP A 1 266 ? 6.662 1.244 -3.735 1.00 90.75 266 ASP A C 1
ATOM 2028 O O . ASP A 1 266 ? 5.544 1.751 -3.653 1.00 90.75 266 ASP A O 1
ATOM 2032 N N . GLU A 1 267 ? 7.232 0.669 -2.684 1.00 90.56 267 GLU A N 1
ATOM 2033 C CA . GLU A 1 267 ? 6.740 0.789 -1.311 1.00 90.56 267 GLU A CA 1
ATOM 2034 C C . GLU A 1 267 ? 5.241 0.422 -1.102 1.00 90.56 267 GLU A C 1
ATOM 2036 O O . GLU A 1 267 ? 4.446 1.151 -0.483 1.00 90.56 267 GLU A O 1
ATOM 2041 N N . TRP A 1 268 ? 4.812 -0.730 -1.634 1.00 93.31 268 TRP A N 1
ATOM 2042 C CA . TRP A 1 268 ? 3.434 -1.218 -1.484 1.00 93.31 268 TRP A CA 1
ATOM 2043 C C . TRP A 1 268 ? 2.986 -1.286 -0.023 1.00 93.31 268 TRP A C 1
ATOM 2045 O O . TRP A 1 268 ? 3.705 -1.725 0.877 1.00 93.31 268 TRP A O 1
ATOM 2055 N N . GLY A 1 269 ? 1.739 -0.890 0.214 1.00 93.56 269 GLY A N 1
ATOM 2056 C CA . GLY A 1 269 ? 1.084 -1.019 1.505 1.00 93.56 269 GLY A CA 1
ATOM 2057 C C . GLY A 1 269 ? -0.225 -0.250 1.537 1.00 93.56 269 GLY A C 1
ATOM 2058 O O . GLY A 1 269 ? -0.639 0.325 0.531 1.00 93.56 269 GLY A O 1
ATOM 2059 N N . PHE A 1 270 ? -0.836 -0.184 2.711 1.00 94.38 270 PHE A N 1
ATOM 2060 C CA . PHE A 1 270 ? -1.912 0.759 2.966 1.00 94.38 270 PHE A CA 1
ATOM 2061 C C . PHE A 1 270 ? -1.464 2.215 2.699 1.00 94.38 270 PHE A C 1
ATOM 2063 O O . PHE A 1 270 ? -0.253 2.494 2.684 1.00 94.38 270 PHE A O 1
ATOM 2070 N N . PRO A 1 271 ? -2.411 3.156 2.505 1.00 91.75 271 PRO A N 1
ATOM 2071 C CA . PRO A 1 271 ? -2.097 4.582 2.463 1.00 91.75 271 PRO A CA 1
ATOM 2072 C C . PRO A 1 271 ? -1.249 4.984 3.682 1.00 91.75 271 PRO A C 1
ATOM 2074 O O . PRO A 1 271 ? -1.568 4.585 4.805 1.00 91.75 271 PRO A O 1
ATOM 2077 N N . PRO A 1 272 ? -0.138 5.717 3.518 1.00 84.19 272 PRO A N 1
ATOM 2078 C CA . PRO A 1 272 ? 0.711 6.027 4.653 1.00 84.19 272 PRO A CA 1
ATOM 2079 C C . PRO A 1 272 ? 0.037 7.037 5.580 1.00 84.19 272 PRO A C 1
ATOM 2081 O O . PRO A 1 272 ? -0.705 7.928 5.171 1.00 84.19 272 PRO A O 1
ATOM 2084 N N . CYS A 1 273 ? 0.344 6.905 6.864 1.00 81.81 273 CYS A N 1
ATOM 2085 C CA . CYS A 1 273 ? 0.011 7.888 7.879 1.00 81.81 273 CYS A CA 1
ATOM 2086 C C . CYS A 1 273 ? 1.326 8.302 8.539 1.00 81.81 273 CYS A C 1
ATOM 2088 O O . CYS A 1 273 ? 1.895 7.526 9.309 1.00 81.81 273 CYS A O 1
ATOM 2090 N N . PHE A 1 274 ? 1.841 9.485 8.192 1.00 81.00 274 PHE A N 1
ATOM 2091 C CA . PHE A 1 274 ? 3.176 9.933 8.614 1.00 81.00 274 PHE A CA 1
ATOM 2092 C C . PHE A 1 274 ? 3.291 10.106 10.134 1.00 81.00 274 PHE A C 1
ATOM 2094 O O . PHE A 1 274 ? 4.328 9.776 10.712 1.00 81.00 274 PHE A O 1
ATOM 2101 N N . ASP A 1 275 ? 2.196 10.496 10.788 1.00 79.75 275 ASP A N 1
ATOM 2102 C CA . ASP A 1 275 ? 2.095 10.569 12.251 1.00 79.75 275 ASP A CA 1
ATOM 2103 C C . ASP A 1 275 ? 1.884 9.186 12.904 1.00 79.75 275 ASP A C 1
ATOM 2105 O O . ASP A 1 275 ? 1.972 9.026 14.127 1.00 79.75 275 ASP A O 1
ATOM 2109 N N . GLY A 1 276 ? 1.614 8.158 12.092 1.00 75.69 276 GLY A N 1
ATOM 2110 C CA . GLY A 1 276 ? 1.314 6.795 12.513 1.00 75.69 276 GLY A CA 1
ATOM 2111 C C . GLY A 1 276 ? -0.069 6.665 13.156 1.00 75.69 276 GLY A C 1
ATOM 2112 O O . GLY A 1 276 ? -1.108 6.880 12.534 1.00 75.69 276 GLY A O 1
ATOM 2113 N N . ASN A 1 277 ? -0.102 6.205 14.403 1.00 85.69 277 ASN A N 1
ATOM 2114 C CA . ASN A 1 277 ? -1.309 6.140 15.235 1.00 85.69 277 ASN A CA 1
ATOM 2115 C C . ASN A 1 277 ? -0.866 6.170 16.706 1.00 85.69 277 ASN A C 1
ATOM 2117 O O . ASN A 1 277 ? -0.776 5.124 17.354 1.00 85.69 277 ASN A O 1
ATOM 2121 N N . PRO A 1 278 ? -0.506 7.356 17.226 1.00 85.19 278 PRO A N 1
ATOM 2122 C CA . PRO A 1 278 ? 0.043 7.482 18.571 1.00 85.19 278 PRO A CA 1
ATOM 2123 C C . PRO A 1 278 ? -0.972 7.136 19.665 1.00 85.19 278 PRO A C 1
ATOM 2125 O O . PRO A 1 278 ? -0.568 6.715 20.744 1.00 85.19 278 PRO A O 1
ATOM 2128 N N . ALA A 1 279 ? -2.269 7.293 19.388 1.00 87.94 279 ALA A N 1
ATOM 2129 C CA . ALA A 1 279 ? -3.353 6.969 20.312 1.00 87.94 279 ALA A CA 1
ATOM 2130 C C . ALA A 1 279 ? -3.807 5.499 20.230 1.00 87.94 279 ALA A C 1
ATOM 2132 O O . ALA A 1 279 ? -4.668 5.083 21.000 1.00 87.94 279 ALA A O 1
ATOM 2133 N N . HIS A 1 280 ? -3.237 4.709 19.312 1.00 89.19 280 HIS A N 1
ATOM 2134 C CA . HIS A 1 280 ? -3.579 3.305 19.073 1.00 89.19 280 HIS A CA 1
ATOM 2135 C C . HIS A 1 280 ? -5.080 3.041 18.853 1.00 89.19 280 HIS A C 1
ATOM 2137 O O . HIS A 1 280 ? -5.569 1.963 19.173 1.00 89.19 280 HIS A O 1
ATOM 2143 N N . ASN A 1 281 ? -5.809 4.002 18.275 1.00 94.44 281 ASN A N 1
ATOM 2144 C CA . ASN A 1 281 ? -7.271 3.974 18.134 1.00 94.44 281 ASN A CA 1
ATOM 2145 C C . ASN A 1 281 ? -7.774 4.026 16.679 1.00 94.44 281 ASN A C 1
ATOM 2147 O O . ASN A 1 281 ? -8.979 4.137 16.459 1.00 94.44 281 ASN A O 1
ATOM 2151 N N . ASP A 1 282 ? -6.869 3.917 15.704 1.00 94.81 282 ASP A N 1
ATOM 2152 C CA . ASP A 1 282 ? -7.183 3.835 14.281 1.00 94.81 282 ASP A CA 1
ATOM 2153 C C . ASP A 1 282 ? -6.541 2.593 13.621 1.00 94.81 282 ASP A C 1
ATOM 2155 O O . ASP A 1 282 ? -5.325 2.384 13.718 1.00 94.81 282 ASP A O 1
ATOM 2159 N N . TYR A 1 283 ? -7.336 1.790 12.910 1.00 95.88 283 TYR A N 1
ATOM 2160 C CA . TYR A 1 283 ? -6.892 0.558 12.241 1.00 95.88 283 TYR A CA 1
ATOM 2161 C C . TYR A 1 283 ? -7.353 0.521 10.790 1.00 95.88 283 TYR A C 1
ATOM 2163 O O . TYR A 1 283 ? -8.457 0.956 10.475 1.00 95.88 283 TYR A O 1
ATOM 2171 N N . TRP A 1 284 ? -6.546 -0.066 9.910 1.00 96.06 284 TRP A N 1
ATOM 2172 C CA . TRP A 1 284 ? -7.041 -0.445 8.591 1.00 96.06 284 TRP A CA 1
ATOM 2173 C C . TRP A 1 284 ? -8.095 -1.538 8.725 1.00 96.06 284 TRP A C 1
ATOM 2175 O O . TRP A 1 284 ? -7.958 -2.456 9.536 1.00 96.06 284 TRP A O 1
ATOM 2185 N N . TYR A 1 285 ? -9.170 -1.393 7.961 1.00 97.56 285 TYR A N 1
ATOM 2186 C CA . TYR A 1 285 ? -10.353 -2.226 8.050 1.00 97.56 285 TYR A CA 1
ATOM 2187 C C . TYR A 1 285 ? -11.000 -2.406 6.680 1.00 97.56 285 TYR A C 1
ATOM 2189 O O . TYR A 1 285 ? -10.897 -1.567 5.789 1.00 97.56 285 TYR A O 1
ATOM 2197 N N . SER A 1 286 ? -11.688 -3.523 6.538 1.00 98.06 286 SER A N 1
ATOM 2198 C CA . SER A 1 286 ? -12.704 -3.767 5.527 1.00 98.06 286 SER A CA 1
ATOM 2199 C C . SER A 1 286 ? -13.489 -5.002 5.962 1.00 98.06 286 SER A C 1
ATOM 2201 O O . SER A 1 286 ? -13.065 -5.734 6.865 1.00 98.06 286 SER A O 1
ATOM 2203 N N . ARG A 1 287 ? -14.623 -5.279 5.310 1.00 98.00 287 ARG A N 1
ATOM 2204 C CA . ARG A 1 287 ? -15.323 -6.554 5.540 1.00 98.00 287 ARG A CA 1
ATOM 2205 C C . ARG A 1 287 ? -14.437 -7.755 5.199 1.00 98.00 287 ARG A C 1
ATOM 2207 O O . ARG A 1 287 ? -14.431 -8.726 5.942 1.00 98.00 287 ARG A O 1
ATOM 2214 N N . PHE A 1 288 ? -13.636 -7.652 4.139 1.00 98.69 288 PHE A N 1
ATOM 2215 C CA . PHE A 1 288 ? -12.803 -8.749 3.659 1.00 98.69 288 PHE A CA 1
ATOM 2216 C C . PHE A 1 288 ? -11.617 -9.007 4.595 1.00 98.69 288 PHE A C 1
ATOM 2218 O O . PHE A 1 288 ? -11.277 -10.158 4.859 1.00 98.69 288 PHE A O 1
ATOM 2225 N N . LEU A 1 289 ? -11.033 -7.952 5.175 1.00 98.56 289 LEU A N 1
ATOM 2226 C CA . LEU A 1 289 ? -10.046 -8.086 6.244 1.00 98.56 289 LEU A CA 1
ATOM 2227 C C . LEU A 1 289 ? -10.673 -8.717 7.495 1.00 98.56 289 LEU A C 1
ATOM 2229 O O . LEU A 1 289 ? -10.074 -9.611 8.085 1.00 98.56 289 LEU A O 1
ATOM 2233 N N . ALA A 1 290 ? -11.880 -8.305 7.891 1.00 98.69 290 ALA A N 1
ATOM 2234 C CA . ALA A 1 290 ? -12.570 -8.898 9.038 1.00 98.69 290 ALA A CA 1
ATOM 2235 C C . ALA A 1 290 ? -12.889 -10.391 8.825 1.00 98.69 290 ALA A C 1
ATOM 2237 O O . ALA A 1 290 ? -12.701 -11.196 9.738 1.00 98.69 290 ALA A O 1
ATOM 2238 N N . GLU A 1 291 ? -13.313 -10.776 7.619 1.00 98.69 291 GLU A N 1
ATOM 2239 C CA . GLU A 1 291 ? -13.542 -12.171 7.224 1.00 98.69 291 GLU A CA 1
ATOM 2240 C C . GLU A 1 291 ? -12.241 -12.985 7.247 1.00 98.69 291 GLU A C 1
ATOM 2242 O O . GLU A 1 291 ? -12.194 -14.055 7.859 1.00 98.69 291 GLU A O 1
ATOM 2247 N N . ALA A 1 292 ? -11.161 -12.460 6.657 1.00 98.69 292 ALA A N 1
ATOM 2248 C CA . ALA A 1 292 ? -9.849 -13.106 6.671 1.00 98.69 292 ALA A CA 1
ATOM 2249 C C . ALA A 1 292 ? -9.302 -13.264 8.099 1.00 98.69 292 ALA A C 1
ATOM 2251 O O . ALA A 1 292 ? -8.772 -14.321 8.451 1.00 98.69 292 ALA A O 1
ATOM 2252 N N . TYR A 1 293 ? -9.482 -12.243 8.939 1.00 98.69 293 TYR A N 1
ATOM 2253 C CA . TYR A 1 293 ? -9.104 -12.268 10.347 1.00 98.69 293 TYR A CA 1
ATOM 2254 C C . TYR A 1 293 ? -9.870 -13.340 11.118 1.00 98.69 293 TYR A C 1
ATOM 2256 O O . TYR A 1 293 ? -9.259 -14.154 11.812 1.00 98.69 293 TYR A O 1
ATOM 2264 N N . SER A 1 294 ? -11.193 -13.387 10.957 1.00 98.75 294 SER A N 1
ATOM 2265 C CA . SER A 1 294 ? -12.038 -14.403 11.583 1.00 98.75 294 SER A CA 1
ATOM 2266 C C . SER A 1 294 ? -11.617 -15.809 11.157 1.00 98.75 294 SER A C 1
ATOM 2268 O O . SER A 1 294 ? -11.380 -16.665 12.008 1.00 98.75 294 SER A O 1
ATOM 2270 N N . HIS A 1 295 ? -11.396 -16.034 9.859 1.00 98.31 295 HIS A N 1
ATOM 2271 C CA . HIS A 1 295 ? -10.936 -17.323 9.348 1.00 98.31 295 HIS A CA 1
ATOM 2272 C C . HIS A 1 295 ? -9.574 -17.740 9.934 1.00 98.31 295 HIS A C 1
ATOM 2274 O O . HIS A 1 295 ? -9.443 -18.848 10.453 1.00 98.31 295 HIS A O 1
ATOM 2280 N N . GLN A 1 296 ? -8.563 -16.861 9.908 1.00 97.50 296 GLN A N 1
ATOM 2281 C CA . GLN A 1 296 ? -7.211 -17.192 10.386 1.00 97.50 296 GLN A CA 1
ATOM 2282 C C . GLN A 1 296 ? -7.148 -17.439 11.898 1.00 97.50 296 GLN A C 1
ATOM 2284 O O . GLN A 1 296 ? -6.277 -18.166 12.375 1.00 97.50 296 GLN A O 1
ATOM 2289 N N . THR A 1 297 ? -8.060 -16.840 12.658 1.00 97.94 297 THR A N 1
ATOM 2290 C CA . THR A 1 297 ? -8.068 -16.916 14.122 1.00 97.94 297 THR A CA 1
ATOM 2291 C C . THR A 1 297 ? -9.081 -17.912 14.690 1.00 97.94 297 THR A C 1
ATOM 2293 O O . THR A 1 297 ? -9.223 -18.005 15.909 1.00 97.94 297 THR A O 1
ATOM 2296 N N . GLY A 1 298 ? -9.784 -18.665 13.837 1.00 96.75 298 GLY A N 1
ATOM 2297 C CA . GLY A 1 298 ? -10.782 -19.647 14.271 1.00 96.75 298 GLY A CA 1
ATOM 2298 C C . GLY A 1 298 ? -12.086 -19.029 14.786 1.00 96.75 298 GLY A C 1
ATOM 2299 O O . GLY A 1 298 ? -12.744 -19.618 15.640 1.00 96.75 298 GLY A O 1
ATOM 2300 N N . GLY A 1 299 ? -12.459 -17.851 14.281 1.00 97.81 299 GLY A N 1
ATOM 2301 C CA . GLY A 1 299 ? -13.751 -17.212 14.529 1.00 97.81 299 GLY A CA 1
ATOM 2302 C C . GLY A 1 299 ? -13.710 -15.929 15.361 1.00 97.81 299 GLY A C 1
ATOM 2303 O O . GLY A 1 299 ? -14.764 -15.500 15.832 1.00 97.81 299 GLY A O 1
ATOM 2304 N N . ARG A 1 300 ? -12.541 -15.307 15.589 1.00 98.00 300 ARG A N 1
ATOM 2305 C CA . ARG A 1 300 ? -12.484 -14.046 16.352 1.00 98.00 300 ARG A CA 1
ATOM 2306 C C . ARG A 1 300 ? -13.106 -12.894 15.563 1.00 98.00 300 ARG A C 1
ATOM 2308 O O . ARG A 1 300 ? -13.032 -12.829 14.338 1.00 98.00 300 ARG A O 1
ATOM 2315 N N . ASP A 1 301 ? -13.691 -11.953 16.294 1.00 98.31 301 ASP A N 1
ATOM 2316 C CA . ASP A 1 301 ? -14.292 -10.741 15.742 1.00 98.31 301 ASP A CA 1
ATOM 2317 C C . ASP A 1 301 ? -13.286 -9.584 15.760 1.00 98.31 301 ASP A C 1
ATOM 2319 O O . ASP A 1 301 ? -12.918 -9.086 16.827 1.00 98.31 301 ASP A O 1
ATOM 2323 N N . LEU A 1 302 ? -12.875 -9.128 14.572 1.00 98.69 302 LEU A N 1
ATOM 2324 C CA . LEU A 1 302 ? -11.890 -8.058 14.421 1.00 98.69 302 LEU A CA 1
ATOM 2325 C C . LEU A 1 302 ? -12.317 -6.758 15.117 1.00 98.69 302 LEU A C 1
ATOM 2327 O O . LEU A 1 302 ? -11.484 -6.111 15.740 1.00 98.69 302 LEU A O 1
ATOM 2331 N N . LEU A 1 303 ? -13.598 -6.372 15.071 1.00 98.56 303 LEU A N 1
ATOM 2332 C CA . LEU A 1 303 ? -14.054 -5.130 15.715 1.00 98.56 303 LEU A CA 1
ATOM 2333 C C . LEU A 1 303 ? -13.944 -5.226 17.241 1.00 98.56 303 LEU A C 1
ATOM 2335 O O . LEU A 1 303 ? -13.510 -4.281 17.907 1.00 98.56 303 LEU A O 1
ATOM 2339 N N . ARG A 1 304 ? -14.283 -6.393 17.799 1.00 98.38 304 ARG A N 1
ATOM 2340 C CA . ARG A 1 304 ? -14.132 -6.662 19.230 1.00 98.38 304 ARG A CA 1
ATOM 2341 C C . ARG A 1 304 ? -12.670 -6.655 19.660 1.00 98.38 304 ARG A C 1
ATOM 2343 O O . ARG A 1 304 ? -12.363 -6.166 20.752 1.00 98.38 304 ARG A O 1
ATOM 2350 N N . ASP A 1 305 ? -11.797 -7.175 18.807 1.00 98.44 305 ASP A N 1
ATOM 2351 C CA . ASP A 1 305 ? -10.361 -7.198 19.039 1.00 98.44 305 ASP A CA 1
ATOM 2352 C C . ASP A 1 305 ? -9.720 -5.826 18.865 1.00 98.44 305 ASP A C 1
ATOM 2354 O O . ASP A 1 305 ? -8.853 -5.485 19.658 1.00 98.44 305 ASP A O 1
ATOM 2358 N N . CYS A 1 306 ? -10.187 -4.977 17.948 1.00 98.31 306 CYS A N 1
ATOM 2359 C CA . CYS A 1 306 ? -9.756 -3.581 17.883 1.00 98.31 306 CYS A CA 1
ATOM 2360 C C . CYS A 1 306 ? -10.026 -2.846 19.205 1.00 98.31 306 CYS A C 1
ATOM 2362 O O . CYS A 1 306 ? -9.137 -2.149 19.688 1.00 98.31 306 CYS A O 1
ATOM 2364 N N . LEU A 1 307 ? -11.182 -3.066 19.854 1.00 98.12 307 LEU A N 1
ATOM 2365 C CA . LEU A 1 307 ? -11.437 -2.513 21.195 1.00 98.12 307 LEU A CA 1
ATOM 2366 C C . LEU A 1 307 ? -10.385 -2.982 22.213 1.00 98.12 307 LEU A C 1
ATOM 2368 O O . LEU A 1 307 ? -9.822 -2.173 22.955 1.00 98.12 307 LEU A O 1
ATOM 2372 N N . LEU A 1 308 ? -10.119 -4.293 22.233 1.00 97.81 308 LEU A N 1
ATOM 2373 C CA . LEU A 1 308 ? -9.166 -4.919 23.149 1.00 97.81 308 LEU A CA 1
ATOM 2374 C C . LEU A 1 308 ? -7.733 -4.422 22.895 1.00 97.81 308 LEU A C 1
ATOM 2376 O O . LEU A 1 308 ? -7.005 -4.108 23.838 1.00 97.81 308 LEU A O 1
ATOM 2380 N N . MET A 1 309 ? -7.330 -4.311 21.630 1.00 96.75 309 MET A N 1
ATOM 2381 C CA . MET A 1 309 ? -6.023 -3.808 21.213 1.00 96.75 309 MET A CA 1
ATOM 2382 C C . MET A 1 309 ? -5.829 -2.346 21.628 1.00 96.75 309 MET A C 1
ATOM 2384 O O . MET A 1 309 ? -4.780 -2.025 22.195 1.00 96.75 309 MET A O 1
ATOM 2388 N N . THR A 1 310 ? -6.831 -1.485 21.429 1.00 95.56 310 THR A N 1
ATOM 2389 C CA . THR A 1 310 ? -6.750 -0.057 21.774 1.00 95.56 310 THR A CA 1
ATOM 2390 C C . THR A 1 310 ? -6.729 0.179 23.277 1.00 95.56 310 THR A C 1
ATOM 2392 O O . THR A 1 310 ? -5.819 0.833 23.783 1.00 95.56 310 THR A O 1
ATOM 2395 N N . HIS A 1 311 ? -7.725 -0.328 24.005 1.00 95.12 311 HIS A N 1
ATOM 2396 C CA . HIS A 1 311 ? -7.969 0.108 25.383 1.00 95.12 311 HIS A CA 1
ATOM 2397 C C . HIS A 1 311 ? -7.545 -0.902 26.447 1.00 95.12 311 HIS A C 1
ATOM 2399 O O . HIS A 1 311 ? -7.345 -0.505 27.595 1.00 95.12 311 HIS A O 1
ATOM 2405 N N . GLY A 1 312 ? -7.376 -2.173 26.074 1.00 95.38 312 GLY A N 1
ATOM 2406 C CA . GLY A 1 312 ? -7.123 -3.259 27.014 1.00 95.38 312 GLY A CA 1
ATOM 2407 C C . GLY A 1 312 ? -8.306 -3.556 27.937 1.00 95.38 312 GLY A C 1
ATOM 2408 O O . GLY A 1 312 ? -9.175 -2.721 28.191 1.00 95.38 312 GLY A O 1
ATOM 2409 N N . GLU A 1 313 ? -8.321 -4.775 28.461 1.00 96.56 313 GLU A N 1
ATOM 2410 C CA . GLU A 1 313 ? -9.312 -5.249 29.421 1.00 96.56 313 GLU A CA 1
ATOM 2411 C C . GLU A 1 313 ? -8.617 -5.966 30.564 1.00 96.56 313 GLU A C 1
ATOM 2413 O O . GLU A 1 313 ? -7.688 -6.743 30.330 1.00 96.56 313 GLU A O 1
ATOM 2418 N N . THR A 1 314 ? -9.095 -5.724 31.782 1.00 95.50 314 THR A N 1
ATOM 2419 C CA . THR A 1 314 ? -8.534 -6.324 32.993 1.00 95.50 314 THR A CA 1
ATOM 2420 C C . THR A 1 314 ? -8.528 -7.850 32.878 1.00 95.50 314 THR A C 1
ATOM 2422 O O . THR A 1 314 ? -9.583 -8.460 32.686 1.00 95.50 314 THR A O 1
ATOM 2425 N N . GLY A 1 315 ? -7.346 -8.463 33.010 1.00 94.38 315 GLY A N 1
ATOM 2426 C CA . GLY A 1 315 ? -7.170 -9.918 32.991 1.00 94.38 315 GLY A CA 1
ATOM 2427 C C . GLY A 1 315 ? -7.155 -10.552 31.595 1.00 94.38 315 GLY A C 1
ATOM 2428 O O . GLY A 1 315 ? -7.201 -11.777 31.489 1.00 94.38 315 GLY A O 1
ATOM 2429 N N . ARG A 1 316 ? -7.116 -9.746 30.524 1.00 96.06 316 ARG A N 1
ATOM 2430 C CA . ARG A 1 316 ? -7.086 -10.211 29.122 1.00 96.06 316 ARG A CA 1
ATOM 2431 C C . ARG A 1 316 ? -5.816 -9.786 28.382 1.00 96.06 316 ARG A C 1
ATOM 2433 O O . ARG A 1 316 ? -5.810 -9.650 27.159 1.00 96.06 316 ARG A O 1
ATOM 2440 N N . GLU A 1 317 ? -4.716 -9.577 29.098 1.00 96.00 317 GLU A N 1
ATOM 2441 C CA . GLU A 1 317 ? -3.447 -9.092 28.543 1.00 96.00 317 GLU A CA 1
ATOM 2442 C C . GLU A 1 317 ? -2.869 -10.064 27.505 1.00 96.00 317 GLU A C 1
ATOM 2444 O O . GLU A 1 317 ? -2.427 -9.640 26.436 1.00 96.00 317 GLU A O 1
ATOM 2449 N N . GLY A 1 318 ? -2.927 -11.373 27.779 1.00 97.69 318 GLY A N 1
ATOM 2450 C CA . GLY A 1 318 ? -2.486 -12.407 26.838 1.00 97.69 318 GLY A CA 1
ATOM 2451 C C . GLY A 1 318 ? -3.317 -12.425 25.553 1.00 97.69 318 GLY A C 1
ATOM 2452 O O . GLY A 1 318 ? -2.764 -12.492 24.456 1.00 97.69 318 GLY A O 1
ATOM 2453 N N . GLU A 1 319 ? -4.639 -12.279 25.670 1.00 97.81 319 GLU A N 1
ATOM 2454 C CA . GLU A 1 319 ? -5.532 -12.192 24.510 1.00 97.81 319 GLU A CA 1
ATOM 2455 C C . GLU A 1 319 ? -5.287 -10.923 23.693 1.00 97.81 319 GLU A C 1
ATOM 2457 O O . GLU A 1 319 ? -5.316 -10.969 22.465 1.00 97.81 319 GLU A O 1
ATOM 2462 N N . ARG A 1 320 ? -4.994 -9.801 24.359 1.00 97.38 320 ARG A N 1
ATOM 2463 C CA . ARG A 1 320 ? -4.637 -8.546 23.694 1.00 97.38 320 ARG A CA 1
ATOM 2464 C C . ARG A 1 320 ? -3.353 -8.691 22.882 1.00 97.38 320 ARG A C 1
ATOM 2466 O O . ARG A 1 320 ? -3.322 -8.278 21.726 1.00 97.38 320 ARG A O 1
ATOM 2473 N N . LEU A 1 321 ? -2.307 -9.284 23.462 1.00 97.50 321 LEU A N 1
ATOM 2474 C CA . LEU A 1 321 ? -1.056 -9.557 22.746 1.00 97.50 321 LEU A CA 1
ATOM 2475 C C . LEU A 1 321 ? -1.288 -10.499 21.557 1.00 97.50 321 LEU A C 1
ATOM 2477 O O . LEU A 1 321 ? -0.773 -10.247 20.469 1.00 97.50 321 LEU A O 1
ATOM 2481 N N . GLY A 1 322 ? -2.111 -11.535 21.741 1.00 98.00 322 GLY A N 1
ATOM 2482 C CA . GLY A 1 322 ? -2.537 -12.426 20.662 1.00 98.00 322 GLY A CA 1
ATOM 2483 C C . GLY A 1 322 ? -3.223 -11.670 19.523 1.00 98.00 322 GLY A C 1
ATOM 2484 O O . GLY A 1 322 ? -2.813 -11.803 18.374 1.00 98.00 322 GLY A O 1
ATOM 2485 N N . ALA A 1 323 ? -4.204 -10.818 19.833 1.00 98.00 323 ALA A N 1
ATOM 2486 C CA . ALA A 1 323 ? -4.930 -10.027 18.839 1.00 98.00 323 ALA A CA 1
ATOM 2487 C C . ALA A 1 323 ? -4.005 -9.102 18.027 1.00 98.00 323 ALA A C 1
ATOM 2489 O O . ALA A 1 323 ? -4.105 -9.075 16.799 1.00 98.00 323 ALA A O 1
ATOM 2490 N N . ILE A 1 324 ? -3.066 -8.415 18.696 1.00 95.69 324 ILE A N 1
ATOM 2491 C CA . ILE A 1 324 ? -2.053 -7.557 18.052 1.00 95.69 324 ILE A CA 1
ATOM 2492 C C . ILE A 1 324 ? -1.181 -8.375 17.095 1.00 95.69 324 ILE A C 1
ATOM 2494 O O . ILE A 1 324 ? -0.962 -7.970 15.953 1.00 95.69 324 ILE A O 1
ATOM 2498 N N . ASN A 1 325 ? -0.693 -9.532 17.546 1.00 95.94 325 ASN A N 1
ATOM 2499 C CA . ASN A 1 325 ? 0.164 -10.391 16.735 1.00 95.94 325 ASN A CA 1
ATOM 2500 C C . ASN A 1 325 ? -0.586 -10.960 15.527 1.00 95.94 325 ASN A C 1
ATOM 2502 O O . ASN A 1 325 ? -0.057 -10.920 14.420 1.00 95.94 325 ASN A O 1
ATOM 2506 N N . HIS A 1 326 ? -1.822 -11.429 15.714 1.00 97.19 326 HIS A N 1
ATOM 2507 C CA . HIS A 1 326 ? -2.653 -11.931 14.620 1.00 97.19 326 HIS A CA 1
ATOM 2508 C C . HIS A 1 326 ? -2.941 -10.851 13.578 1.00 97.19 326 HIS A C 1
ATOM 2510 O O . HIS A 1 326 ? -2.800 -11.115 12.388 1.00 97.19 326 HIS A O 1
ATOM 2516 N N . PHE A 1 327 ? -3.292 -9.635 14.008 1.00 96.00 327 PHE A N 1
ATOM 2517 C CA . PHE A 1 327 ? -3.565 -8.529 13.090 1.00 96.00 327 PHE A CA 1
ATOM 2518 C C . PHE A 1 327 ? -2.325 -8.168 12.264 1.00 96.00 327 PHE A C 1
ATOM 2520 O O . PHE A 1 327 ? -2.387 -8.113 11.037 1.00 96.00 327 PHE A O 1
ATOM 2527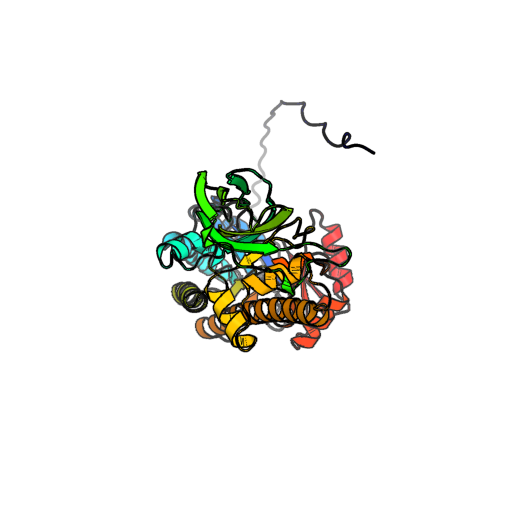 N N . ASN A 1 328 ? -1.183 -7.968 12.929 1.00 94.06 328 ASN A N 1
ATOM 2528 C CA . ASN A 1 328 ? 0.058 -7.599 12.251 1.00 94.06 328 ASN A CA 1
ATOM 2529 C C . ASN A 1 328 ? 0.544 -8.697 11.300 1.00 94.06 328 ASN A C 1
ATOM 2531 O O . ASN A 1 328 ? 0.961 -8.394 10.184 1.00 94.06 328 ASN A O 1
ATOM 2535 N N . GLU A 1 329 ? 0.468 -9.962 11.717 1.00 95.38 329 GLU A N 1
ATOM 2536 C CA . GLU A 1 329 ? 0.886 -11.089 10.887 1.00 95.38 329 GLU A CA 1
ATOM 2537 C C . GLU A 1 329 ? -0.014 -11.262 9.660 1.00 95.38 329 GLU A C 1
ATOM 2539 O O . GLU A 1 329 ? 0.502 -11.434 8.556 1.00 95.38 329 GLU A O 1
ATOM 2544 N N . LEU A 1 330 ? -1.336 -11.149 9.824 1.00 96.69 330 LEU A N 1
ATOM 2545 C CA . LEU A 1 330 ? -2.298 -11.213 8.721 1.00 96.69 330 LEU A CA 1
ATOM 2546 C C . LEU A 1 330 ? -2.021 -10.117 7.682 1.00 96.69 330 LEU A C 1
ATOM 2548 O O . LEU A 1 330 ? -1.908 -10.409 6.489 1.00 96.69 330 LEU A O 1
ATOM 2552 N N . CYS A 1 331 ? -1.853 -8.867 8.125 1.00 95.56 331 CYS A N 1
ATOM 2553 C CA . CYS A 1 331 ? -1.511 -7.751 7.242 1.00 95.56 331 CYS A CA 1
ATOM 2554 C C . CYS A 1 331 ? -0.183 -8.008 6.518 1.00 95.56 331 CYS A C 1
ATOM 2556 O O . CYS A 1 331 ? -0.128 -7.948 5.287 1.00 95.56 331 CYS A O 1
ATOM 2558 N N . ARG A 1 332 ? 0.874 -8.372 7.258 1.00 95.75 332 ARG A N 1
ATOM 2559 C CA . ARG A 1 332 ? 2.198 -8.667 6.695 1.00 95.75 332 ARG A CA 1
ATOM 2560 C C . ARG A 1 332 ? 2.117 -9.746 5.615 1.00 95.75 332 ARG A C 1
ATOM 2562 O O . ARG A 1 332 ? 2.580 -9.526 4.498 1.00 95.75 332 ARG A O 1
ATOM 2569 N N . GLN A 1 333 ? 1.492 -10.886 5.914 1.00 96.94 333 GLN A N 1
ATOM 2570 C CA . GLN A 1 333 ? 1.325 -12.002 4.976 1.00 96.94 333 GLN A CA 1
ATOM 2571 C C . GLN A 1 333 ? 0.529 -11.599 3.731 1.00 96.94 333 GLN A C 1
ATOM 2573 O O . GLN A 1 333 ? 0.912 -11.957 2.611 1.00 96.94 333 GLN A O 1
ATOM 2578 N N . ARG A 1 334 ? -0.550 -10.824 3.896 1.00 97.38 334 ARG A N 1
ATOM 2579 C CA . ARG A 1 334 ? -1.358 -10.367 2.763 1.00 97.38 334 ARG A CA 1
ATOM 2580 C C . ARG A 1 334 ? -0.568 -9.443 1.842 1.00 97.38 334 ARG A C 1
ATOM 2582 O O . ARG A 1 334 ? -0.578 -9.659 0.632 1.00 97.38 334 ARG A O 1
ATOM 2589 N N . HIS A 1 335 ? 0.167 -8.473 2.386 1.00 97.12 335 HIS A N 1
ATOM 2590 C CA . HIS A 1 335 ? 1.028 -7.612 1.572 1.00 97.12 335 HIS A CA 1
ATOM 2591 C C . HIS A 1 335 ? 2.122 -8.401 0.852 1.00 97.12 335 HIS A C 1
ATOM 2593 O O . HIS A 1 335 ? 2.373 -8.140 -0.321 1.00 97.12 335 HIS A O 1
ATOM 2599 N N . GLY A 1 336 ? 2.727 -9.394 1.513 1.00 96.50 336 GLY A N 1
ATOM 2600 C CA . GLY A 1 336 ? 3.674 -10.303 0.864 1.00 96.50 336 GLY A CA 1
ATOM 2601 C C . GLY A 1 336 ? 3.052 -11.107 -0.276 1.00 96.50 336 GLY A C 1
ATOM 2602 O O . GLY A 1 336 ? 3.671 -11.248 -1.322 1.00 96.50 336 GLY A O 1
ATOM 2603 N N . THR A 1 337 ? 1.812 -11.576 -0.113 1.00 97.62 337 THR A N 1
ATOM 2604 C CA . THR A 1 337 ? 1.078 -12.305 -1.163 1.00 97.62 337 THR A CA 1
ATOM 2605 C C . THR A 1 337 ? 0.839 -11.432 -2.395 1.00 97.62 337 THR A C 1
ATOM 2607 O O . THR A 1 337 ? 1.031 -11.890 -3.514 1.00 97.62 337 THR A O 1
ATOM 2610 N N . ILE A 1 338 ? 0.455 -10.167 -2.202 1.00 98.19 338 ILE A N 1
ATOM 2611 C CA . ILE A 1 338 ? 0.198 -9.219 -3.302 1.00 98.19 338 ILE A CA 1
ATOM 2612 C C . ILE A 1 338 ? 1.478 -8.899 -4.082 1.00 98.19 338 ILE A C 1
ATOM 2614 O O . ILE A 1 338 ? 1.463 -8.797 -5.308 1.00 98.19 338 ILE A O 1
ATOM 2618 N N . GLU A 1 339 ? 2.582 -8.732 -3.363 1.00 97.75 339 GLU A N 1
ATOM 2619 C CA . GLU A 1 339 ? 3.904 -8.484 -3.935 1.00 97.75 339 GLU A CA 1
ATOM 2620 C C . GLU A 1 339 ? 4.463 -9.712 -4.659 1.00 97.75 339 GLU A C 1
ATOM 2622 O O . GLU A 1 339 ? 5.024 -9.588 -5.745 1.00 97.75 339 GLU A O 1
ATOM 2627 N N . GLN A 1 340 ? 4.261 -10.908 -4.102 1.00 97.75 340 GLN A N 1
ATOM 2628 C CA . GLN A 1 340 ? 4.648 -12.158 -4.751 1.00 97.75 340 GLN A CA 1
ATOM 2629 C C . GLN A 1 340 ? 3.828 -12.403 -6.024 1.00 97.75 340 GLN A C 1
ATOM 2631 O O . GLN A 1 340 ? 4.399 -12.747 -7.052 1.00 97.75 340 GLN A O 1
ATOM 2636 N N . ASP A 1 341 ? 2.517 -12.146 -5.986 1.00 98.56 341 ASP A N 1
ATOM 2637 C CA . ASP A 1 341 ? 1.654 -12.202 -7.169 1.00 98.56 341 ASP A CA 1
ATOM 2638 C C . ASP A 1 341 ? 2.128 -11.248 -8.273 1.00 98.56 341 ASP A C 1
ATOM 2640 O O . ASP A 1 341 ? 2.181 -11.633 -9.439 1.00 98.56 341 ASP A O 1
ATOM 2644 N N . PHE A 1 342 ? 2.520 -10.024 -7.901 1.00 98.56 342 PHE A N 1
ATOM 2645 C CA . PHE A 1 342 ? 3.070 -9.048 -8.840 1.00 98.56 342 PHE A CA 1
ATOM 2646 C C . PHE A 1 342 ? 4.371 -9.562 -9.463 1.00 98.56 342 PHE A C 1
ATOM 2648 O O . PHE A 1 342 ? 4.510 -9.553 -10.684 1.00 98.56 342 PHE A O 1
ATOM 2655 N N . TYR A 1 343 ? 5.297 -10.060 -8.634 1.00 98.00 343 TYR A N 1
ATOM 2656 C CA . TYR A 1 343 ? 6.560 -10.635 -9.093 1.00 98.00 343 TYR A CA 1
ATOM 2657 C C . TYR A 1 343 ? 6.321 -11.772 -10.094 1.00 98.00 343 TYR A C 1
ATOM 2659 O O . TYR A 1 343 ? 6.838 -11.732 -11.209 1.00 98.00 343 TYR A O 1
ATOM 2667 N N . ASP A 1 344 ? 5.493 -12.752 -9.731 1.00 98.50 344 ASP A N 1
ATOM 2668 C CA . ASP A 1 344 ? 5.231 -13.925 -10.567 1.00 98.50 344 ASP A CA 1
ATOM 2669 C C . ASP A 1 344 ? 4.522 -13.550 -11.876 1.00 98.50 344 ASP A C 1
ATOM 2671 O O . ASP A 1 344 ? 4.865 -14.081 -12.934 1.00 98.50 344 ASP A O 1
ATOM 2675 N N . ALA A 1 345 ? 3.586 -12.596 -11.837 1.00 98.56 345 ALA A N 1
ATOM 2676 C CA . ALA A 1 345 ? 2.910 -12.099 -13.030 1.00 98.56 345 ALA A CA 1
ATOM 2677 C C . ALA A 1 345 ? 3.877 -11.385 -13.990 1.00 98.56 345 ALA A C 1
ATOM 2679 O O . ALA A 1 345 ? 3.843 -11.651 -15.191 1.00 98.56 345 ALA A O 1
ATOM 2680 N N . VAL A 1 346 ? 4.789 -10.548 -13.479 1.00 98.62 346 VAL A N 1
ATOM 2681 C CA . VAL A 1 346 ? 5.830 -9.903 -14.300 1.00 98.62 346 VAL A CA 1
ATOM 2682 C C . VAL A 1 346 ? 6.701 -10.955 -14.986 1.00 98.62 346 VAL A C 1
ATOM 2684 O O . VAL A 1 346 ? 6.903 -10.890 -16.201 1.00 98.62 346 VAL A O 1
ATOM 2687 N N . LYS A 1 347 ? 7.158 -11.969 -14.239 1.00 98.25 347 LYS A N 1
ATOM 2688 C CA . LYS A 1 347 ? 7.972 -13.058 -14.799 1.00 98.25 347 LYS A CA 1
ATOM 2689 C C . LYS A 1 347 ? 7.216 -13.898 -15.826 1.00 98.25 347 LYS A C 1
ATOM 2691 O O . LYS A 1 347 ? 7.812 -14.343 -16.803 1.00 98.25 347 LYS A O 1
ATOM 2696 N N . ALA A 1 348 ? 5.917 -14.109 -15.632 1.00 98.50 348 ALA A N 1
ATOM 2697 C CA . ALA A 1 348 ? 5.084 -14.855 -16.570 1.00 98.50 348 ALA A CA 1
ATOM 2698 C C . ALA A 1 348 ? 4.816 -14.089 -17.878 1.00 98.50 348 ALA A C 1
ATOM 2700 O O . ALA A 1 348 ? 4.669 -14.711 -18.931 1.00 98.50 348 ALA A O 1
ATOM 2701 N N . ILE A 1 349 ? 4.733 -12.756 -17.827 1.00 98.38 349 ILE A N 1
ATOM 2702 C CA . ILE A 1 349 ? 4.409 -11.923 -18.993 1.00 98.38 349 ILE A CA 1
ATOM 2703 C C . ILE A 1 349 ? 5.655 -11.617 -19.825 1.00 98.38 349 ILE A C 1
ATOM 2705 O O . ILE A 1 349 ? 5.635 -11.842 -21.034 1.00 98.38 349 ILE A O 1
ATOM 2709 N N . TRP A 1 350 ? 6.733 -11.146 -19.190 1.00 98.06 350 TRP A N 1
ATOM 2710 C CA . TRP A 1 350 ? 7.940 -10.670 -19.884 1.00 98.06 350 TRP A CA 1
ATOM 2711 C C . TRP A 1 350 ? 9.149 -11.612 -19.756 1.00 98.06 350 TRP A C 1
ATOM 2713 O O . TRP A 1 350 ? 10.207 -11.339 -20.319 1.00 98.06 350 TRP A O 1
ATOM 2723 N N . GLY A 1 351 ? 8.999 -12.743 -19.063 1.00 97.62 351 GLY A N 1
ATOM 2724 C CA . GLY A 1 351 ? 10.034 -13.768 -18.921 1.00 97.62 351 GLY A CA 1
ATOM 2725 C C . GLY A 1 351 ? 10.888 -13.636 -17.655 1.00 97.62 351 GLY A C 1
ATOM 2726 O O . GLY A 1 351 ? 10.795 -12.675 -16.893 1.00 97.62 351 GLY A O 1
ATOM 2727 N N . GLY A 1 352 ? 11.744 -14.639 -17.422 1.00 96.06 352 GLY A N 1
ATOM 2728 C CA . GLY A 1 352 ? 12.570 -14.744 -16.210 1.00 96.06 352 GLY A CA 1
ATOM 2729 C C . GLY A 1 352 ? 13.532 -13.569 -15.995 1.00 96.06 352 GLY A C 1
ATOM 2730 O O . GLY A 1 352 ? 13.781 -13.186 -14.849 1.00 96.06 352 GLY A O 1
ATOM 2731 N N . ASP A 1 353 ? 13.994 -12.960 -17.087 1.00 94.50 353 ASP A N 1
ATOM 2732 C CA . ASP A 1 353 ? 14.941 -11.840 -17.081 1.00 94.50 353 ASP A CA 1
ATOM 2733 C C . ASP A 1 353 ? 14.268 -10.473 -16.859 1.00 94.50 353 ASP A C 1
ATOM 2735 O O . ASP A 1 353 ? 14.960 -9.477 -16.651 1.00 94.50 353 ASP A O 1
ATOM 2739 N N . ALA A 1 354 ? 12.931 -10.403 -16.880 1.00 97.19 354 ALA A N 1
ATOM 2740 C CA . ALA A 1 354 ? 12.196 -9.153 -16.708 1.00 97.19 354 ALA A CA 1
ATOM 2741 C C . ALA A 1 354 ? 12.363 -8.597 -15.291 1.00 97.19 354 ALA A C 1
ATOM 2743 O O . ALA A 1 354 ? 12.049 -9.281 -14.322 1.00 97.19 354 ALA A O 1
ATOM 2744 N N . VAL A 1 355 ? 12.821 -7.359 -15.150 1.00 95.88 355 VAL A N 1
ATOM 2745 C CA . VAL A 1 355 ? 13.163 -6.781 -13.846 1.00 95.88 355 VAL A CA 1
ATOM 2746 C C . VAL A 1 355 ? 11.911 -6.459 -13.028 1.00 95.88 355 VAL A C 1
ATOM 2748 O O . VAL A 1 355 ? 11.011 -5.772 -13.504 1.00 95.88 355 VAL A O 1
ATOM 2751 N N . VAL A 1 356 ? 11.886 -6.888 -11.767 1.00 96.94 356 VAL A N 1
ATOM 2752 C CA . VAL A 1 356 ? 10.973 -6.366 -10.742 1.00 96.94 356 VAL A CA 1
ATOM 2753 C C . VAL A 1 356 ? 11.746 -5.370 -9.883 1.00 96.94 356 VAL A C 1
ATOM 2755 O O . VAL A 1 356 ? 12.483 -5.748 -8.963 1.00 96.94 356 VAL A O 1
ATOM 2758 N N . ALA A 1 357 ? 11.626 -4.096 -10.247 1.00 94.38 357 ALA A N 1
ATOM 2759 C CA . ALA A 1 357 ? 12.363 -2.998 -9.627 1.00 94.38 357 ALA A CA 1
ATOM 2760 C C . ALA A 1 357 ? 11.601 -2.375 -8.444 1.00 94.38 357 ALA A C 1
ATOM 2762 O O . ALA A 1 357 ? 10.466 -2.762 -8.154 1.00 94.38 357 ALA A O 1
ATOM 2763 N N . THR A 1 358 ? 12.281 -1.416 -7.809 1.00 92.94 358 THR A N 1
ATOM 2764 C CA . THR A 1 358 ? 11.929 -0.625 -6.621 1.00 92.94 358 THR A CA 1
ATOM 2765 C C . THR A 1 358 ? 11.810 -1.429 -5.328 1.00 92.94 358 THR A C 1
ATOM 2767 O O . THR A 1 358 ? 11.660 -2.656 -5.309 1.00 92.94 358 THR A O 1
ATOM 2770 N N . HIS A 1 359 ? 11.946 -0.737 -4.202 1.00 91.81 359 HIS A N 1
ATOM 2771 C CA . HIS A 1 359 ? 12.028 -1.349 -2.881 1.00 91.81 359 HIS A CA 1
ATOM 2772 C C . HIS A 1 359 ? 10.654 -1.469 -2.205 1.00 91.81 359 HIS A C 1
ATOM 2774 O O . HIS A 1 359 ? 9.746 -0.687 -2.471 1.00 91.81 359 HIS A O 1
ATOM 2780 N N . PRO A 1 360 ? 10.480 -2.439 -1.290 1.00 89.75 360 PRO A N 1
ATOM 2781 C CA . PRO A 1 360 ? 9.318 -2.502 -0.403 1.00 89.75 360 PRO A CA 1
ATOM 2782 C C . PRO A 1 360 ? 9.513 -1.712 0.905 1.00 89.75 360 PRO A C 1
ATOM 2784 O O . PRO A 1 360 ? 8.583 -1.628 1.711 1.00 89.75 360 PRO A O 1
ATOM 2787 N N . THR A 1 361 ? 10.724 -1.198 1.155 1.00 88.12 361 THR A N 1
ATOM 2788 C CA . THR A 1 361 ? 11.046 -0.383 2.333 1.00 88.12 361 THR A CA 1
ATOM 2789 C C . THR A 1 361 ? 10.321 0.950 2.258 1.00 88.12 361 THR A C 1
ATOM 2791 O O . THR A 1 361 ? 10.278 1.506 1.173 1.00 88.12 361 THR A O 1
ATOM 2794 N N . TRP A 1 362 ? 9.768 1.422 3.383 1.00 85.25 362 TRP A N 1
ATOM 2795 C CA . TRP A 1 362 ? 9.132 2.745 3.486 1.00 85.25 362 TRP A CA 1
ATOM 2796 C C . TRP A 1 362 ? 9.783 3.578 4.588 1.00 85.25 362 TRP A C 1
ATOM 2798 O O . TRP A 1 362 ? 10.329 4.643 4.347 1.00 85.25 362 TRP A O 1
ATOM 2808 N N . TRP A 1 363 ? 9.742 3.111 5.841 1.00 82.62 363 TRP A N 1
ATOM 2809 C CA . TRP A 1 363 ? 10.413 3.816 6.933 1.00 82.62 363 TRP A CA 1
ATOM 2810 C C . TRP A 1 363 ? 11.849 3.323 7.032 1.00 82.62 363 TRP A C 1
ATOM 2812 O O . TRP A 1 363 ? 12.025 2.171 7.405 1.00 82.62 363 TRP A O 1
ATOM 2822 N N . PRO A 1 364 ? 12.888 4.140 6.790 1.00 76.94 364 PRO A N 1
ATOM 2823 C CA . PRO A 1 364 ? 14.261 3.636 6.793 1.00 76.94 364 PRO A CA 1
ATOM 2824 C C . PRO A 1 364 ? 14.632 2.925 8.103 1.00 76.94 364 PRO A C 1
ATOM 2826 O O . PRO A 1 364 ? 15.274 1.877 8.098 1.00 76.94 364 PRO A O 1
ATOM 2829 N N . TYR A 1 365 ? 14.149 3.452 9.232 1.00 83.00 365 TYR A N 1
ATOM 2830 C CA . TYR A 1 365 ? 14.190 2.776 10.524 1.00 83.00 365 TYR A CA 1
ATOM 2831 C C . TYR A 1 365 ? 12.808 2.2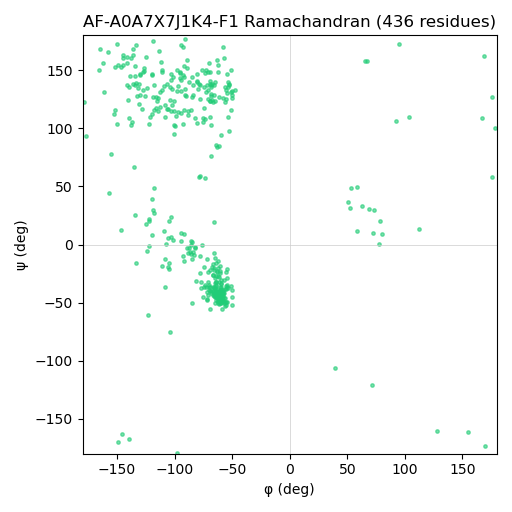08 10.847 1.00 83.00 365 TYR A C 1
ATOM 2833 O O . TYR A 1 365 ? 11.876 2.993 11.053 1.00 83.00 365 TYR A O 1
ATOM 2841 N N . PRO A 1 366 ? 12.664 0.873 10.929 1.00 77.44 366 PRO A N 1
ATOM 2842 C CA . PRO A 1 366 ? 11.381 0.269 11.230 1.00 77.44 366 PRO A CA 1
ATOM 2843 C C . PRO A 1 366 ? 10.955 0.666 12.642 1.00 77.44 366 PRO A C 1
ATOM 2845 O O . PRO A 1 366 ? 11.672 0.444 13.619 1.00 77.44 366 PRO A O 1
ATOM 2848 N N . ASP A 1 367 ? 9.775 1.262 12.746 1.00 83.31 367 ASP A N 1
ATOM 2849 C CA . ASP A 1 367 ? 9.179 1.649 14.016 1.00 83.31 367 ASP A CA 1
ATOM 2850 C C . ASP A 1 367 ? 7.674 1.364 14.019 1.00 83.31 367 ASP A C 1
ATOM 2852 O O . ASP A 1 367 ? 7.136 0.669 13.156 1.00 83.31 367 ASP A O 1
ATOM 2856 N N . ARG A 1 368 ? 6.967 1.903 15.015 1.00 80.75 368 ARG A N 1
ATOM 2857 C CA . ARG A 1 368 ? 5.519 1.727 15.156 1.00 80.75 368 ARG A CA 1
ATOM 2858 C C . ARG A 1 368 ? 4.718 2.122 13.909 1.00 80.75 368 ARG A C 1
ATOM 2860 O O . ARG A 1 368 ? 3.591 1.679 13.778 1.00 80.75 368 ARG A O 1
ATOM 2867 N N . ARG A 1 369 ? 5.229 2.939 12.991 1.00 85.62 369 ARG A N 1
ATOM 2868 C CA . ARG A 1 369 ? 4.500 3.327 11.775 1.00 85.62 369 ARG A CA 1
ATOM 2869 C C . ARG A 1 369 ? 4.341 2.167 10.789 1.00 85.62 369 ARG A C 1
ATOM 2871 O O . ARG A 1 369 ? 3.388 2.174 10.013 1.00 85.62 369 ARG A O 1
ATOM 2878 N N . GLU A 1 370 ? 5.186 1.138 10.871 1.00 86.06 370 GLU A N 1
ATOM 2879 C CA . GLU A 1 370 ? 5.117 -0.054 10.012 1.00 86.06 370 GLU A CA 1
ATOM 2880 C C . GLU A 1 370 ? 3.793 -0.813 10.136 1.00 86.06 370 GLU A C 1
ATOM 2882 O O . GLU A 1 370 ? 3.282 -1.337 9.142 1.00 86.06 370 GLU A O 1
ATOM 2887 N N . PHE A 1 371 ? 3.176 -0.813 11.326 1.00 86.38 371 PHE A N 1
ATOM 2888 C CA . PHE A 1 371 ? 1.885 -1.479 11.528 1.00 86.38 371 PHE A CA 1
ATOM 2889 C C . PHE A 1 371 ? 0.783 -0.864 10.644 1.00 86.38 371 PHE A C 1
ATOM 2891 O O . PHE A 1 371 ? -0.116 -1.574 10.200 1.00 86.38 371 PHE A O 1
ATOM 2898 N N . LYS A 1 372 ? 0.854 0.446 10.360 1.00 87.44 372 LYS A N 1
ATOM 2899 C CA . LYS A 1 372 ? -0.097 1.137 9.473 1.00 87.44 372 LYS A CA 1
ATOM 2900 C C . LYS A 1 372 ? 0.309 1.128 8.011 1.00 87.44 372 LYS A C 1
ATOM 2902 O O . LYS A 1 372 ? -0.452 1.661 7.209 1.00 87.44 372 LYS A O 1
ATOM 2907 N N . LYS A 1 373 ? 1.474 0.585 7.658 1.00 89.94 373 LYS A N 1
ATOM 2908 C CA . LYS A 1 373 ? 1.936 0.577 6.272 1.00 89.94 373 LYS A CA 1
ATOM 2909 C C . LYS A 1 373 ? 1.779 -0.788 5.629 1.00 89.94 373 LYS A C 1
ATOM 2911 O O . LYS A 1 373 ? 0.880 -0.962 4.815 1.00 89.94 373 LYS A O 1
ATOM 2916 N N . ASN A 1 374 ? 2.637 -1.741 5.964 1.00 89.56 374 ASN A N 1
ATOM 2917 C CA . ASN A 1 374 ? 2.584 -3.075 5.367 1.00 89.56 374 ASN A CA 1
ATOM 2918 C C . ASN A 1 374 ? 2.996 -4.198 6.332 1.00 89.56 374 ASN A C 1
ATOM 2920 O O . ASN A 1 374 ? 3.195 -5.336 5.906 1.00 89.56 374 ASN A O 1
ATOM 2924 N N . GLY A 1 375 ? 3.108 -3.895 7.630 1.00 86.94 375 GLY A N 1
ATOM 2925 C CA . GLY A 1 375 ? 3.501 -4.869 8.644 1.00 86.94 375 GLY A CA 1
ATOM 2926 C C . GLY A 1 375 ? 4.957 -5.314 8.512 1.00 86.94 375 GLY A C 1
ATOM 2927 O O . GLY A 1 375 ? 5.262 -6.460 8.841 1.00 86.94 375 GLY A O 1
ATOM 2928 N N . LEU A 1 376 ? 5.844 -4.441 8.018 1.00 89.56 376 LEU A N 1
ATOM 2929 C CA . LEU A 1 376 ? 7.248 -4.751 7.752 1.00 89.56 376 LEU A CA 1
ATOM 2930 C C . LEU A 1 376 ? 7.401 -5.924 6.765 1.00 89.56 376 LEU A C 1
ATOM 2932 O O . LEU A 1 376 ? 8.129 -6.895 7.004 1.00 89.56 376 LEU A O 1
ATOM 2936 N N . ASN A 1 377 ? 6.687 -5.855 5.636 1.00 90.88 377 ASN A N 1
ATOM 2937 C CA . ASN A 1 377 ? 6.697 -6.912 4.616 1.00 90.88 377 ASN A CA 1
ATOM 2938 C C . ASN A 1 377 ? 8.063 -7.083 3.918 1.00 90.88 377 ASN A C 1
ATOM 2940 O O . ASN A 1 377 ? 8.246 -8.051 3.179 1.00 90.88 377 ASN A O 1
ATOM 2944 N N . TRP A 1 378 ? 9.039 -6.206 4.172 1.00 89.81 378 TRP A N 1
ATOM 2945 C CA . TRP A 1 378 ? 10.360 -6.207 3.533 1.00 89.81 378 TRP A CA 1
ATOM 2946 C C . TRP A 1 378 ? 11.033 -7.582 3.603 1.00 89.81 378 TRP A C 1
ATOM 2948 O O . TRP A 1 378 ? 11.697 -8.028 2.672 1.00 89.81 378 TRP A O 1
ATOM 2958 N N . TRP A 1 379 ? 10.808 -8.290 4.713 1.00 89.25 379 TRP A N 1
ATOM 2959 C CA . TRP A 1 379 ? 11.369 -9.610 4.981 1.00 89.25 379 TRP A CA 1
ATOM 2960 C C . TRP A 1 379 ? 10.696 -10.750 4.230 1.00 89.25 379 TRP A C 1
ATOM 2962 O O . TRP A 1 379 ? 11.083 -11.892 4.447 1.00 89.25 379 TRP A O 1
ATOM 2972 N N . ILE A 1 380 ? 9.681 -10.515 3.408 1.00 92.12 380 ILE A N 1
ATOM 2973 C CA . ILE A 1 380 ? 9.018 -11.565 2.617 1.00 92.12 380 ILE A CA 1
ATOM 2974 C C . ILE A 1 380 ? 8.810 -11.172 1.161 1.00 92.12 380 ILE A C 1
ATOM 2976 O O . ILE A 1 380 ? 8.577 -12.051 0.340 1.00 92.12 380 ILE A O 1
ATOM 2980 N N . VAL A 1 381 ? 8.929 -9.886 0.839 1.00 91.75 381 VAL A N 1
ATOM 2981 C CA . VAL A 1 381 ? 8.786 -9.393 -0.525 1.00 91.75 381 VAL A CA 1
ATOM 2982 C C . VAL A 1 381 ? 10.014 -9.748 -1.349 1.00 91.75 381 VAL A C 1
ATOM 2984 O O . VAL A 1 381 ? 11.127 -9.297 -1.069 1.00 91.75 381 VAL A O 1
ATOM 2987 N N . ARG A 1 382 ? 9.790 -10.553 -2.386 1.00 90.12 382 ARG A N 1
ATOM 2988 C CA . ARG A 1 382 ? 10.820 -10.925 -3.344 1.00 90.12 382 ARG A CA 1
ATOM 2989 C C . ARG A 1 382 ? 11.020 -9.819 -4.379 1.00 90.12 382 ARG A C 1
ATOM 2991 O O . ARG A 1 382 ? 10.076 -9.203 -4.876 1.00 90.12 382 ARG A O 1
ATOM 2998 N N . ARG A 1 383 ? 12.284 -9.615 -4.721 1.00 90.62 383 ARG A N 1
ATOM 2999 C CA . ARG A 1 383 ? 12.772 -8.815 -5.844 1.00 90.62 383 ARG A CA 1
ATOM 3000 C C . ARG A 1 383 ? 13.896 -9.595 -6.528 1.00 90.62 383 ARG A C 1
ATOM 3002 O O . ARG A 1 383 ? 14.365 -10.592 -5.975 1.00 90.62 383 ARG A O 1
ATOM 3009 N N . ASP A 1 384 ? 14.321 -9.156 -7.709 1.00 91.44 384 ASP A N 1
ATOM 3010 C CA . ASP A 1 384 ? 15.448 -9.791 -8.416 1.00 91.44 384 ASP A CA 1
ATOM 3011 C C . ASP A 1 384 ? 16.786 -9.537 -7.727 1.00 91.44 384 ASP A C 1
ATOM 3013 O O . ASP A 1 384 ? 17.625 -10.428 -7.621 1.00 91.44 384 ASP A O 1
ATOM 3017 N N . TRP A 1 385 ? 16.927 -8.335 -7.178 1.00 92.88 385 TRP A N 1
ATOM 3018 C CA . TRP A 1 385 ? 17.998 -7.964 -6.268 1.00 92.88 385 TRP A CA 1
ATOM 3019 C C . TRP A 1 385 ? 17.394 -7.386 -5.000 1.00 92.88 385 TRP A C 1
ATOM 3021 O O . TRP A 1 385 ? 16.309 -6.797 -5.031 1.00 92.88 385 TRP A O 1
ATOM 3031 N N . ALA A 1 386 ? 18.109 -7.523 -3.885 1.00 92.62 386 ALA A N 1
ATOM 3032 C CA . ALA A 1 386 ? 17.744 -6.802 -2.677 1.00 92.62 386 ALA A CA 1
ATOM 3033 C C . ALA A 1 386 ? 17.734 -5.300 -2.974 1.00 92.62 386 ALA A C 1
ATOM 3035 O O . ALA A 1 386 ? 18.715 -4.769 -3.487 1.00 92.62 386 ALA A O 1
ATOM 3036 N N . GLN A 1 387 ? 16.615 -4.651 -2.680 1.00 93.81 387 GLN A N 1
ATOM 3037 C CA . GLN A 1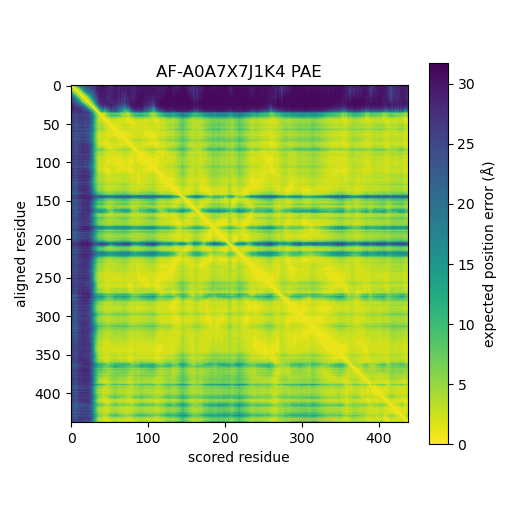 387 ? 16.366 -3.242 -2.959 1.00 93.81 387 GLN A CA 1
ATOM 3038 C C . GLN A 1 387 ? 15.862 -2.592 -1.673 1.00 93.81 387 GLN A C 1
ATOM 3040 O O . GLN A 1 387 ? 14.947 -3.121 -1.036 1.00 93.81 387 GLN A O 1
ATOM 3045 N N . THR A 1 388 ? 16.482 -1.485 -1.280 1.00 93.06 388 THR A N 1
ATOM 3046 C CA . THR A 1 388 ? 16.126 -0.684 -0.101 1.00 93.06 388 THR A CA 1
ATOM 3047 C C . THR A 1 388 ? 16.088 0.795 -0.443 1.00 93.06 388 THR A C 1
ATOM 3049 O O . THR A 1 388 ? 16.537 1.182 -1.520 1.00 93.06 388 THR A O 1
ATOM 3052 N N . ASP A 1 389 ? 15.618 1.595 0.506 1.00 90.19 389 ASP A N 1
ATOM 3053 C CA . ASP A 1 389 ? 15.509 3.040 0.367 1.00 90.19 389 ASP A CA 1
ATOM 3054 C C . ASP A 1 389 ? 16.479 3.823 1.263 1.00 90.19 389 ASP A C 1
ATOM 3056 O O . ASP A 1 389 ? 16.795 3.406 2.388 1.00 90.19 389 ASP A O 1
ATOM 3060 N N . GLU A 1 390 ? 16.900 4.987 0.773 1.00 84.62 390 GLU A N 1
ATOM 3061 C CA . GLU A 1 390 ? 17.561 6.084 1.477 1.00 84.62 390 GLU A CA 1
ATOM 3062 C C . GLU A 1 390 ? 18.600 5.637 2.525 1.00 84.62 390 GLU A C 1
ATOM 3064 O O . GLU A 1 390 ? 19.717 5.214 2.216 1.00 84.62 390 GLU A O 1
ATOM 3069 N N . ILE A 1 391 ? 18.242 5.763 3.805 1.00 87.62 391 ILE A N 1
ATOM 3070 C CA . ILE A 1 391 ? 19.098 5.565 4.975 1.00 87.62 391 ILE A CA 1
ATOM 3071 C C . ILE A 1 391 ? 18.795 4.236 5.677 1.00 87.62 391 ILE A C 1
ATOM 3073 O O . ILE A 1 391 ? 19.124 4.069 6.853 1.00 87.62 391 ILE A O 1
ATOM 3077 N N . THR A 1 392 ? 18.167 3.282 4.972 1.00 90.94 392 THR A N 1
ATOM 3078 C CA . THR A 1 392 ? 17.879 1.943 5.505 1.00 90.94 392 THR A CA 1
ATOM 3079 C C . THR A 1 392 ? 19.155 1.342 6.110 1.00 90.94 392 THR A C 1
ATOM 3081 O O . THR A 1 392 ? 20.179 1.307 5.423 1.00 90.94 392 THR A O 1
ATOM 3084 N N . PRO A 1 393 ? 19.142 0.845 7.363 1.00 90.62 393 PRO A N 1
ATOM 3085 C CA . PRO A 1 393 ? 20.336 0.355 8.033 1.00 90.62 393 PRO A CA 1
ATOM 3086 C C . PRO A 1 393 ? 21.104 -0.684 7.218 1.00 90.62 393 PRO A C 1
ATOM 3088 O O . PRO A 1 393 ? 20.532 -1.628 6.674 1.00 90.62 393 PRO A O 1
ATOM 3091 N N . TYR A 1 394 ? 22.430 -0.571 7.216 1.00 89.75 394 TYR A N 1
ATOM 3092 C CA . TYR A 1 394 ? 23.322 -1.450 6.453 1.00 89.75 394 TYR A CA 1
ATOM 3093 C C . TYR A 1 394 ? 23.117 -2.949 6.746 1.00 89.75 394 TYR A C 1
ATOM 3095 O O . TYR A 1 394 ? 23.208 -3.799 5.855 1.00 89.75 394 TYR A O 1
ATOM 3103 N N . CYS A 1 395 ? 22.793 -3.288 7.999 1.00 90.88 395 CYS A N 1
ATOM 3104 C CA . CYS A 1 395 ? 22.479 -4.657 8.405 1.00 90.88 395 CYS A CA 1
ATOM 3105 C C . CYS A 1 395 ? 21.207 -5.201 7.733 1.00 90.88 395 CYS A C 1
ATOM 3107 O O . CYS A 1 395 ? 21.149 -6.390 7.432 1.00 90.88 395 CYS A O 1
ATOM 3109 N N . VAL A 1 396 ? 20.219 -4.351 7.439 1.00 91.25 396 VAL A N 1
ATOM 3110 C CA . VAL A 1 396 ? 19.010 -4.737 6.699 1.00 91.25 396 VAL A CA 1
ATOM 3111 C C . VAL A 1 396 ? 19.354 -4.989 5.235 1.00 91.25 396 VAL A C 1
ATOM 3113 O O . VAL A 1 396 ? 19.001 -6.042 4.709 1.00 91.25 396 VAL A O 1
ATOM 3116 N N . ARG A 1 397 ? 20.111 -4.088 4.595 1.00 92.00 397 ARG A N 1
ATOM 3117 C CA . ARG A 1 397 ? 20.498 -4.215 3.175 1.00 92.00 397 ARG A CA 1
ATOM 3118 C C . ARG A 1 397 ? 21.226 -5.534 2.898 1.00 92.00 397 ARG A C 1
ATOM 3120 O O . ARG A 1 397 ? 20.843 -6.306 2.020 1.00 92.00 397 ARG A O 1
ATOM 3127 N N . THR A 1 398 ? 22.226 -5.840 3.723 1.00 92.12 398 THR A N 1
ATOM 3128 C CA . THR A 1 398 ? 23.013 -7.081 3.630 1.00 92.12 398 THR A CA 1
ATOM 3129 C C . THR A 1 398 ? 22.208 -8.331 4.003 1.00 92.12 398 THR A C 1
ATOM 3131 O O . THR A 1 398 ? 22.359 -9.371 3.358 1.00 92.12 398 THR A O 1
ATOM 3134 N N . ALA A 1 399 ? 21.310 -8.250 4.993 1.00 92.31 399 ALA A N 1
ATOM 3135 C CA . ALA A 1 399 ? 20.419 -9.357 5.338 1.00 92.31 399 ALA A CA 1
ATOM 3136 C C . ALA A 1 399 ? 19.441 -9.690 4.201 1.00 92.31 399 ALA A C 1
ATOM 3138 O O . ALA A 1 399 ? 19.245 -10.868 3.901 1.00 92.31 399 ALA A O 1
ATOM 3139 N N . LEU A 1 400 ? 18.871 -8.678 3.539 1.00 92.31 400 LEU A N 1
ATOM 3140 C CA . LEU A 1 400 ? 18.006 -8.867 2.373 1.00 92.31 400 LEU A CA 1
ATOM 3141 C C . LEU A 1 400 ? 18.784 -9.458 1.192 1.00 92.31 400 LEU A C 1
ATOM 3143 O O . LEU A 1 400 ? 18.305 -10.412 0.581 1.00 92.31 400 LEU A O 1
ATOM 3147 N N . ALA A 1 401 ? 19.999 -8.969 0.914 1.00 92.62 401 ALA A N 1
ATOM 3148 C CA . ALA A 1 401 ? 20.860 -9.536 -0.130 1.00 92.62 401 ALA A CA 1
ATOM 3149 C C . ALA A 1 401 ? 21.097 -11.034 0.097 1.00 92.62 401 ALA A C 1
ATOM 3151 O O . ALA A 1 401 ? 20.844 -11.853 -0.786 1.00 92.62 401 ALA A O 1
ATOM 3152 N N . LYS A 1 402 ? 21.479 -11.407 1.326 1.00 92.25 402 LYS A N 1
ATOM 3153 C CA . LYS A 1 402 ? 21.683 -12.806 1.717 1.00 92.25 402 LYS A CA 1
ATOM 3154 C C . LYS A 1 402 ? 20.404 -13.633 1.604 1.00 92.25 402 LYS A C 1
ATOM 3156 O O . LYS A 1 402 ? 20.445 -14.742 1.080 1.00 92.25 402 LYS A O 1
ATOM 3161 N N . LYS A 1 403 ? 19.277 -13.115 2.100 1.00 91.12 403 LYS A N 1
ATOM 3162 C CA . LYS A 1 403 ? 17.980 -13.805 2.072 1.00 91.12 403 LYS A CA 1
ATOM 3163 C C . LYS A 1 403 ? 17.572 -14.174 0.645 1.00 91.12 403 LYS A C 1
ATOM 3165 O O . LYS A 1 403 ? 17.080 -15.276 0.423 1.00 91.12 403 LYS A O 1
ATOM 3170 N N . TRP A 1 404 ? 17.784 -13.262 -0.299 1.00 88.06 404 TRP A N 1
ATOM 3171 C CA . TRP A 1 404 ? 17.396 -13.444 -1.696 1.00 88.06 404 TRP A CA 1
ATOM 3172 C C . TRP A 1 404 ? 18.494 -14.051 -2.567 1.00 88.06 404 TRP A C 1
ATOM 3174 O O . TRP A 1 404 ? 18.333 -14.122 -3.781 1.00 88.06 404 TRP A O 1
ATOM 3184 N N . ASN A 1 405 ? 19.593 -14.510 -1.956 1.00 89.69 405 ASN A N 1
ATOM 3185 C CA . ASN A 1 405 ? 20.765 -15.027 -2.660 1.00 89.69 405 ASN A CA 1
ATOM 3186 C C . ASN A 1 405 ? 21.261 -14.064 -3.758 1.00 89.69 405 ASN A C 1
ATOM 3188 O O . ASN A 1 405 ? 21.680 -14.478 -4.838 1.00 89.69 405 ASN A O 1
ATOM 3192 N N . SER A 1 406 ? 21.169 -12.763 -3.481 1.00 89.31 406 SER A N 1
ATOM 3193 C CA . SER A 1 406 ? 21.573 -11.710 -4.400 1.00 89.31 406 SER A CA 1
ATOM 3194 C C . SER A 1 406 ? 23.042 -11.356 -4.153 1.00 89.31 406 SER A C 1
ATOM 3196 O O . SER A 1 406 ? 23.406 -11.056 -3.013 1.00 89.31 406 SER A O 1
ATOM 3198 N N . PRO A 1 407 ? 23.896 -11.339 -5.193 1.00 88.12 407 PRO A N 1
ATOM 3199 C CA . PRO A 1 407 ? 25.304 -10.962 -5.054 1.00 88.12 407 PRO A CA 1
ATOM 3200 C C . PRO A 1 407 ? 25.501 -9.456 -4.812 1.00 88.12 407 PRO A C 1
ATOM 3202 O O . PRO A 1 407 ? 26.602 -9.026 -4.480 1.00 88.12 407 PRO A O 1
ATOM 3205 N N . VAL A 1 408 ? 24.448 -8.656 -5.006 1.00 92.88 408 VAL A N 1
ATOM 3206 C CA . VAL A 1 408 ? 24.429 -7.201 -4.815 1.00 92.88 408 VAL A CA 1
ATOM 3207 C C . VAL A 1 408 ? 23.165 -6.761 -4.079 1.00 92.88 408 VAL A C 1
ATOM 3209 O O . VAL A 1 408 ? 22.173 -7.493 -4.027 1.00 92.88 408 VAL A O 1
ATOM 3212 N N . TRP A 1 409 ? 23.173 -5.547 -3.546 1.00 94.25 409 TRP A N 1
ATOM 3213 C CA . TRP A 1 409 ? 21.966 -4.849 -3.107 1.00 94.25 409 TRP A CA 1
ATOM 3214 C C . TRP A 1 409 ? 21.944 -3.443 -3.691 1.00 94.25 409 TRP A C 1
ATOM 3216 O O . TRP A 1 409 ? 22.991 -2.827 -3.868 1.00 94.25 409 TRP A O 1
ATOM 3226 N N . PHE A 1 410 ? 20.752 -2.947 -3.986 1.00 95.00 410 PHE A N 1
ATOM 3227 C CA . PHE A 1 410 ? 20.517 -1.597 -4.465 1.00 95.00 410 PHE A CA 1
ATOM 3228 C C . PHE A 1 410 ? 19.896 -0.762 -3.359 1.00 95.00 410 PHE A C 1
ATOM 3230 O O . PHE A 1 410 ? 19.011 -1.227 -2.641 1.00 95.00 410 PHE A O 1
ATOM 3237 N N . ASN A 1 411 ? 20.372 0.466 -3.236 1.00 94.25 411 ASN A N 1
ATOM 3238 C CA . ASN A 1 411 ? 19.777 1.474 -2.384 1.00 94.25 411 ASN A CA 1
ATOM 3239 C C . ASN A 1 411 ? 19.314 2.630 -3.261 1.00 94.25 411 ASN A C 1
ATOM 3241 O O . ASN A 1 411 ? 20.151 3.265 -3.909 1.00 94.25 411 ASN A O 1
ATOM 3245 N N . MET A 1 412 ? 18.002 2.858 -3.303 1.00 93.81 412 MET A N 1
ATOM 3246 C CA . MET A 1 412 ? 17.434 4.041 -3.930 1.00 93.81 412 MET A CA 1
ATOM 3247 C C . MET A 1 412 ? 17.824 5.235 -3.071 1.00 93.81 412 MET A C 1
ATOM 3249 O O . MET A 1 412 ? 17.344 5.392 -1.956 1.00 93.81 412 MET A O 1
ATOM 3253 N N . TYR A 1 413 ? 18.813 6.002 -3.521 1.00 92.19 413 TYR A N 1
ATOM 3254 C CA . TYR A 1 413 ? 19.429 7.030 -2.691 1.00 92.19 413 TYR A CA 1
ATOM 3255 C C . TYR A 1 413 ? 19.056 8.418 -3.184 1.00 92.19 413 TYR A C 1
ATOM 3257 O O . TYR A 1 413 ? 19.114 8.695 -4.380 1.00 92.19 413 TYR A O 1
ATOM 3265 N N . TYR A 1 414 ? 18.728 9.293 -2.238 1.00 89.00 414 TYR A N 1
ATOM 3266 C CA . TYR A 1 414 ? 18.253 10.641 -2.498 1.00 89.00 414 TYR A CA 1
ATOM 3267 C C . TYR A 1 414 ? 19.249 11.651 -1.938 1.00 89.00 414 TYR A C 1
ATOM 3269 O O . TYR A 1 414 ? 19.461 11.744 -0.728 1.00 89.00 414 TYR A O 1
ATOM 3277 N N . SER A 1 415 ? 19.840 12.458 -2.816 1.00 90.69 415 SER A N 1
ATOM 3278 C CA . SER A 1 415 ? 20.564 13.665 -2.419 1.00 90.69 415 SER A CA 1
ATOM 3279 C C . SER A 1 415 ? 20.472 14.740 -3.501 1.00 90.69 415 SER A C 1
ATOM 3281 O O . SER A 1 415 ? 20.310 14.457 -4.686 1.00 90.69 415 SER A O 1
ATOM 3283 N N . SER A 1 416 ? 20.598 16.002 -3.090 1.00 89.25 416 SER A N 1
ATOM 3284 C CA . SER A 1 416 ? 20.740 17.148 -3.990 1.00 89.25 416 SER A CA 1
ATOM 3285 C C . SER A 1 416 ? 22.186 17.389 -4.450 1.00 89.25 416 SER A C 1
ATOM 3287 O O . SER A 1 416 ? 22.414 18.255 -5.296 1.00 89.25 416 SER A O 1
ATOM 3289 N N . GLY A 1 417 ? 23.167 16.655 -3.910 1.00 91.81 417 GLY A N 1
ATOM 3290 C CA . GLY A 1 417 ? 24.592 16.870 -4.148 1.00 91.81 417 GLY A CA 1
ATOM 3291 C C . GLY A 1 417 ? 25.337 15.615 -4.600 1.00 91.81 417 GLY A C 1
ATOM 3292 O O . GLY A 1 417 ? 25.267 14.560 -3.977 1.00 91.81 417 GLY A O 1
ATOM 3293 N N . ALA A 1 418 ? 26.150 15.752 -5.651 1.00 92.12 418 ALA A N 1
ATOM 3294 C CA . ALA A 1 418 ? 27.025 14.678 -6.127 1.00 92.12 418 ALA A CA 1
ATOM 3295 C C . ALA A 1 418 ? 27.978 14.091 -5.054 1.00 92.12 418 ALA A C 1
ATOM 3297 O O . ALA A 1 418 ? 28.197 12.879 -5.091 1.00 92.12 418 ALA A O 1
ATOM 3298 N N . PRO A 1 419 ? 28.541 14.868 -4.098 1.00 95.88 419 PRO A N 1
ATOM 3299 C CA . PRO A 1 419 ? 29.399 14.306 -3.051 1.00 95.88 419 PRO A CA 1
ATOM 3300 C C . PRO A 1 419 ? 28.717 13.249 -2.172 1.00 95.88 419 PRO A C 1
ATOM 3302 O O . PRO A 1 419 ? 29.369 12.281 -1.788 1.00 95.88 419 PRO A O 1
ATOM 3305 N N . ASP A 1 420 ? 27.417 13.379 -1.903 1.00 94.00 420 ASP A N 1
ATOM 3306 C CA . ASP A 1 420 ? 26.691 12.410 -1.0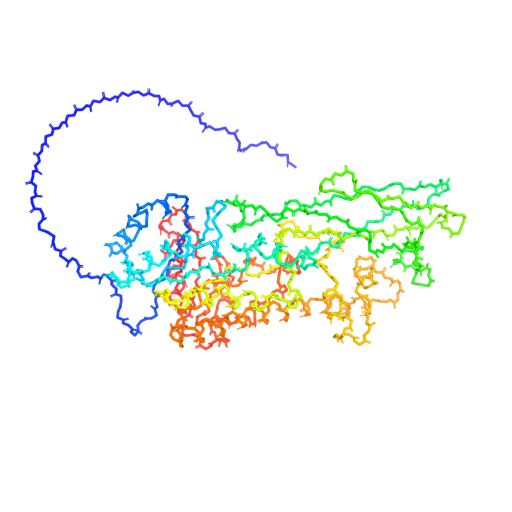73 1.00 94.00 420 ASP A CA 1
ATOM 3307 C C . ASP A 1 420 ? 26.504 11.088 -1.822 1.00 94.00 420 ASP A C 1
ATOM 3309 O O . ASP A 1 420 ? 26.749 10.019 -1.267 1.00 9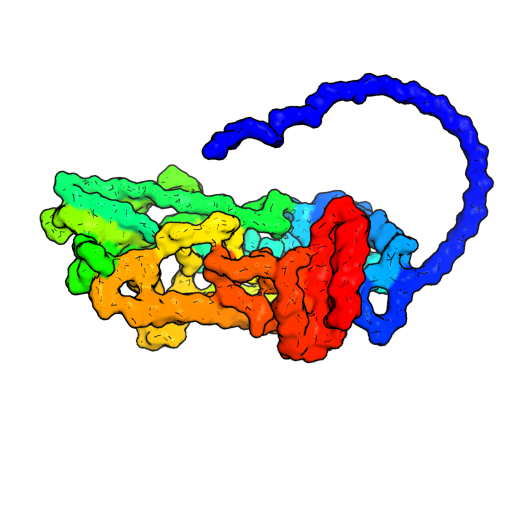4.00 420 ASP A O 1
ATOM 3313 N N . TYR A 1 421 ? 26.181 11.152 -3.119 1.00 93.19 421 TYR A N 1
ATOM 3314 C CA . TYR A 1 421 ? 26.159 9.970 -3.986 1.00 93.19 421 TYR A CA 1
ATOM 3315 C C . TYR A 1 421 ? 27.526 9.279 -4.049 1.00 93.19 421 TYR A C 1
ATOM 3317 O O . TYR A 1 421 ? 27.603 8.053 -4.041 1.00 93.19 421 TYR A O 1
ATOM 3325 N N . GLN A 1 422 ? 28.623 10.043 -4.094 1.00 93.69 422 GLN A N 1
ATOM 3326 C CA . GLN A 1 422 ? 29.970 9.469 -4.055 1.00 93.69 422 GLN A CA 1
ATOM 3327 C C . GLN A 1 422 ? 30.234 8.767 -2.719 1.00 93.69 422 GLN A C 1
ATOM 3329 O O . GLN A 1 422 ? 30.748 7.648 -2.714 1.00 93.69 422 GLN A O 1
ATOM 3334 N N . ALA A 1 423 ? 29.872 9.397 -1.600 1.00 93.31 423 ALA A N 1
ATOM 3335 C CA . ALA A 1 423 ? 30.037 8.820 -0.271 1.00 93.31 423 ALA A CA 1
ATOM 3336 C C . ALA A 1 423 ? 29.229 7.522 -0.108 1.00 93.31 423 ALA A C 1
ATOM 3338 O O . ALA A 1 423 ? 29.789 6.509 0.312 1.00 93.31 423 ALA A O 1
ATOM 3339 N N . GLU A 1 424 ? 27.955 7.525 -0.508 1.00 92.62 424 GLU A N 1
ATOM 3340 C CA . GLU A 1 424 ? 27.082 6.348 -0.460 1.00 92.62 424 GLU A CA 1
ATOM 3341 C C . GLU A 1 424 ? 27.621 5.207 -1.335 1.00 92.62 424 GLU A C 1
ATOM 3343 O O . GLU A 1 424 ? 27.699 4.056 -0.898 1.00 92.62 424 GLU A O 1
ATOM 3348 N N . MET A 1 425 ? 28.078 5.525 -2.551 1.00 91.75 425 MET A N 1
ATOM 3349 C CA . MET A 1 425 ? 28.649 4.543 -3.474 1.00 91.75 425 MET A CA 1
ATOM 3350 C C . MET A 1 425 ? 29.870 3.857 -2.853 1.00 91.75 425 MET A C 1
ATOM 3352 O O . MET A 1 425 ? 29.968 2.628 -2.867 1.00 91.75 425 MET A O 1
ATOM 3356 N N . TRP A 1 426 ? 30.794 4.636 -2.281 1.00 92.56 426 TRP A N 1
ATOM 3357 C CA . TRP A 1 426 ? 32.003 4.095 -1.660 1.00 92.56 426 TRP A CA 1
ATOM 3358 C C . TRP A 1 426 ? 31.715 3.331 -0.362 1.00 92.56 426 TRP A C 1
ATOM 3360 O O . TRP A 1 426 ? 32.357 2.310 -0.114 1.00 92.56 426 TRP A O 1
ATOM 3370 N N . ALA A 1 427 ? 30.728 3.758 0.431 1.00 90.25 427 ALA A N 1
ATOM 3371 C CA . ALA A 1 427 ? 30.300 3.043 1.634 1.00 90.25 427 ALA A CA 1
ATOM 3372 C C . ALA A 1 427 ? 29.654 1.679 1.310 1.00 90.25 427 ALA A C 1
ATOM 3374 O O . ALA A 1 427 ? 29.852 0.692 2.029 1.00 90.25 427 ALA A O 1
ATOM 3375 N N . GLY A 1 428 ? 28.899 1.598 0.211 1.00 90.31 428 GLY A N 1
ATOM 3376 C CA . GLY A 1 428 ? 28.263 0.363 -0.253 1.00 90.31 428 GLY A CA 1
ATOM 3377 C C . GLY A 1 428 ? 29.215 -0.615 -0.949 1.00 90.31 428 GLY A C 1
ATOM 3378 O O . GLY A 1 428 ? 29.042 -1.830 -0.821 1.00 90.31 428 GLY A O 1
ATOM 3379 N N . ALA A 1 429 ? 30.241 -0.113 -1.646 1.00 89.00 429 ALA A N 1
ATOM 3380 C CA . ALA A 1 429 ? 31.077 -0.902 -2.558 1.00 89.00 429 ALA A CA 1
ATOM 3381 C C . ALA A 1 429 ? 31.698 -2.163 -1.926 1.00 89.00 429 ALA A C 1
ATOM 3383 O O . ALA A 1 429 ? 31.762 -3.207 -2.575 1.00 89.00 429 ALA A O 1
ATOM 3384 N N . LEU A 1 430 ? 32.107 -2.096 -0.653 1.00 85.19 430 LEU A N 1
ATOM 3385 C CA . LEU A 1 430 ? 32.763 -3.210 0.048 1.00 85.19 430 LEU A CA 1
ATOM 3386 C C . LEU A 1 430 ? 31.852 -4.421 0.300 1.00 85.19 430 LEU A C 1
ATOM 3388 O O . LEU A 1 430 ? 32.360 -5.513 0.542 1.00 85.19 430 LEU A O 1
ATOM 3392 N N . THR A 1 431 ? 30.527 -4.257 0.246 1.00 87.62 431 THR A N 1
ATOM 3393 C CA . THR A 1 431 ? 29.568 -5.354 0.481 1.00 87.62 431 THR A CA 1
ATOM 3394 C C . THR A 1 431 ? 28.618 -5.586 -0.686 1.00 87.62 431 THR A C 1
ATOM 3396 O O . THR A 1 431 ? 27.543 -6.161 -0.514 1.00 87.62 431 THR A O 1
ATOM 3399 N N . GLY A 1 432 ? 29.013 -5.150 -1.885 1.00 89.12 432 GLY A N 1
ATOM 3400 C CA . GLY A 1 432 ? 28.204 -5.313 -3.093 1.00 89.12 432 GLY A CA 1
ATOM 3401 C C . GLY A 1 432 ? 27.055 -4.309 -3.209 1.00 89.12 432 GLY A C 1
ATOM 3402 O O . GLY A 1 432 ? 26.110 -4.561 -3.955 1.00 89.12 432 GLY A O 1
ATOM 3403 N N . GLY A 1 433 ? 27.123 -3.186 -2.490 1.00 94.06 433 GLY A N 1
ATOM 3404 C CA . GLY A 1 433 ? 26.155 -2.102 -2.595 1.00 94.06 433 GLY A CA 1
ATOM 3405 C C . GLY A 1 433 ? 26.234 -1.365 -3.929 1.00 94.06 433 GLY A C 1
ATOM 3406 O O . GLY A 1 433 ? 27.315 -1.071 -4.446 1.00 94.06 433 GLY A O 1
ATOM 3407 N N . ARG A 1 434 ? 25.062 -1.066 -4.481 1.00 94.19 434 ARG A N 1
ATOM 3408 C CA . ARG A 1 434 ? 24.829 -0.295 -5.701 1.00 94.19 434 ARG A CA 1
ATOM 3409 C C . ARG A 1 434 ? 23.848 0.829 -5.388 1.00 94.19 434 ARG A C 1
ATOM 3411 O O . ARG A 1 434 ? 22.970 0.670 -4.543 1.00 94.19 434 ARG A O 1
ATOM 3418 N N . ILE A 1 435 ? 23.985 1.940 -6.099 1.00 94.00 435 ILE A N 1
ATOM 3419 C CA . ILE A 1 435 ? 23.004 3.021 -6.047 1.00 94.00 435 ILE A CA 1
ATOM 3420 C C . ILE A 1 435 ? 21.966 2.780 -7.139 1.00 94.00 435 ILE A C 1
ATOM 3422 O O . ILE A 1 435 ? 22.324 2.471 -8.278 1.00 94.00 435 ILE A O 1
ATOM 3426 N N . ASP A 1 436 ? 20.701 2.914 -6.764 1.00 94.12 436 ASP A N 1
ATOM 3427 C CA . ASP A 1 436 ? 19.614 3.247 -7.677 1.00 94.12 436 ASP A CA 1
ATOM 3428 C C . ASP A 1 436 ? 19.395 4.769 -7.575 1.00 94.12 436 ASP A C 1
ATOM 3430 O O . ASP A 1 436 ? 19.144 5.294 -6.489 1.00 94.12 436 ASP A O 1
ATOM 3434 N N . TYR A 1 437 ? 19.669 5.502 -8.656 1.00 93.00 437 TYR A N 1
ATOM 3435 C CA . TYR A 1 437 ? 19.782 6.968 -8.621 1.00 93.00 437 TYR A CA 1
ATOM 3436 C C . TYR A 1 437 ? 18.411 7.639 -8.759 1.00 93.00 437 TYR A C 1
ATOM 3438 O O . TYR A 1 437 ? 17.725 7.361 -9.739 1.00 93.00 437 TYR A O 1
ATOM 3446 N N . HIS A 1 438 ? 18.038 8.546 -7.845 1.00 85.62 438 HIS A N 1
ATOM 3447 C CA . HIS A 1 438 ? 16.783 9.312 -7.935 1.00 85.62 438 HIS A CA 1
ATOM 3448 C C . HIS A 1 438 ? 16.871 10.589 -8.777 1.00 85.62 438 HIS A C 1
ATOM 3450 O O . HIS A 1 438 ? 17.867 11.340 -8.623 1.00 85.62 438 HIS A O 1
#

Mean predicted aligned error: 7.78 Å

Nearest PDB structures (foldseek):
  6q2f-assembly1_A  TM=5.307E-01  e=2.230E-06  Novosphingobium sp. PP1Y
  4p7l-assembly1_A  TM=5.277E-01  e=1.193E-03  Escherichia coli K-12
  3pg9-assembly1_F  TM=3.515E-01  e=1.649E+00  Thermotoga maritima
  8csp-assembly1_5  TM=1.907E-01  e=7.190E-01  Homo sapiens

Radius of gyration: 26.18 Å; Cα contacts (8 Å, |Δi|>4): 800; chains: 1; bounding box: 64×63×75 Å

Solvent-accessible surface area (backbone atoms only — not comparable to full-atom values): 24269 Å² total; per-residue (Å²): 138,79,98,80,90,88,85,88,90,85,90,86,85,85,90,84,90,82,90,83,90,80,89,78,91,72,86,70,73,83,71,78,69,72,66,56,58,70,62,89,90,49,82,81,37,40,28,51,42,76,37,40,66,63,43,73,40,90,72,37,48,49,68,61,48,54,48,41,46,75,74,39,44,56,31,34,34,40,30,40,74,40,30,61,93,64,33,72,80,37,68,73,49,48,53,51,52,35,53,44,23,62,55,33,47,80,61,61,24,32,31,17,41,49,60,43,57,82,48,31,32,68,63,47,40,74,76,40,70,91,38,39,27,20,43,30,39,56,45,78,46,79,32,48,98,43,68,61,48,77,45,76,48,76,52,64,80,32,57,47,89,67,18,70,51,34,75,45,34,35,41,73,43,65,46,80,75,45,25,36,35,27,46,74,51,100,77,26,31,41,62,91,51,59,38,84,45,44,89,44,44,50,74,47,78,78,51,70,46,32,34,32,37,38,39,53,41,45,87,93,43,43,83,22,37,33,40,42,29,34,35,33,30,26,57,38,69,16,91,54,35,89,54,49,66,59,51,38,48,51,53,53,57,77,44,57,91,39,71,53,40,29,32,22,51,70,42,68,55,51,78,54,50,94,82,47,56,88,79,50,38,63,42,85,39,42,74,48,45,37,52,50,47,14,63,77,62,78,67,48,55,49,73,64,39,50,50,34,57,44,60,40,33,57,94,38,62,70,60,28,54,48,48,50,49,51,52,42,49,52,47,14,52,50,47,22,49,56,42,43,51,49,46,53,49,45,30,71,63,65,32,86,84,27,40,49,39,66,21,54,48,76,60,50,69,85,53,82,46,32,71,58,28,28,37,66,28,55,87,64,47,70,53,75,46,26,46,35,38,64,75,40,48,68,71,56,51,54,47,42,8,60,74,66,72,25,85,34,25,34,31,42,40,80,72,99,46,71,68,56,56,52,51,52,42,61,69,25,49,86,73,36,35,42,63,24,42,101

Foldseek 3Di:
DDDDDDDDDDDDDDDDDDDDDDDDDDPDPPPVPDFLADPPVDDAAFAEEEDEPQLLPVCSLVVVLVCCRVPHNHQEYAYEYLYAPQALPDPSNLVSLLVNQVNNVVSNHFYAAALACLSVLVVCCVVCVQQFKKKKFKDKDAFAPDQKDKDKFFADFFADSNPPSYPTQAWADKDFDWKWKFAADPVFTAPVGTDTQSVQKDWDDPDRTMIMIMGGHDPSRHRIMMITIMMTGTSHGHLLDPCNLVVSLVSLQVNLVRRGLFHEDAQAWAGADPVACPQLRMDIDHVSLQVLLCVVVVGDGLVVLSSCLRTNHPPCVVVNVVSLCSLLVSLLVSRLVSLVSRVVSRCVRNHPSRFHDYANEDPLDDDSSCSRTRSPNRLRRDGPAAEEEANNDPVSQLVSRVSNVHQAYEYAHDDPDPVVVVVQCVVRVVRRYHYHYD

pLDDT: mean 88.48, std 17.26, range [24.05, 98.75]

Sequence (438 aa):
MSSTERQRLTHRFAGISVVLAAGLTAAAGAETASPLRLPGNVPPVMAVWGWRESTFAPDGYKAHIDMMARHSAVNILATTIRAPGRLVTDEGVRDQIGRTAQYASRFGIGIAMDLDVRLARETFRLAYPDELQEMLRLREVPLKDSDEVPLTIPGDDLSDHYTFNATHYIPLGGKLVRAYAYERGPQGIRSDTVRDITSLCSASSTAANSLSVSVRCSPQTAGKTACVMVSLAHLMPDTFSPHLLSFQRQILESYREVPLAGACKDEWGFPPCFDGNPAHNDYWYSRFLAEAYSHQTGGRDLLRDCLLMTHGETGREGERLGAINHFNELCRQRHGTIEQDFYDAVKAIWGGDAVVATHPTWWPYPDRREFKKNGLNWWIVRRDWAQTDEITPYCVRTALAKKWNSPVWFNMYYSSGAPDYQAEMWAGALTGGRIDYH